Protein 4NQ1 (pdb70)

B-factor: mean 18.66, std 9.3, range [2.0, 105.35]

Sequence (578 aa):
MMFSGSIVALVTPMMRRNDSVDVHHLRELVEFHIAKGTHALVAAGTTGEAGTLSHSSEKLLVIKTVIEEQAKEERVPVIAGTAMMNATKDCIEELTQQQAMMEYGAHAALIMTPAYYIKPTQEEEGLYLHYSSHIAQSVAIPIILYNVPGRTACDMMLPETVARRLAKISNIIGIEATGQMTRLQQQILRRLCEGSSIDVYSGDDLLTAAQWLLSGAKGVISVTANVAAKLMAKMMCDLAMDDDDQAGCLRIIQEQLMPLHELLFVESNPIPVKWAMKKKMGLIGGEELRLPMTEELSEEKHHQQALEKVLKNNLELIIMMFSGSIVALVTPMMRNDSVDVHHLRELVEFHIAKGTHALVAAGTTGEAGTLSHSSEKLLVIKTVIEEQAKKERVPVIAGTAMMNATKDCIEELTQQQAMMEYGAHAALIMTPAYYIKKPTQEGLYLHYSHIAQQSVAIPIILYNVPGRTACDMMLPEETVARLAKISNIIGIEATGQMTRLQQQILRRLCEGSSIDVYSGDDLTAAQWLLSGAKGVISVTANVVAAKLMAKKMMCDLAMDDDDQAGCLRRIIQEEQLMPLHEELLFVESNPIPVKWAMKKKKMGLIGGELRLPMTEELSEKHHQALEKVLKKNNLELII

Radius of gyration: 24.55 Å; Cα contacts (8 Å, |Δi|>4): 1333; chains: 2; bounding box: 54×42×73 Å

Foldseek 3Di:
DWFFAEEADAQFADPRHGPLVLLLVLLVVLLVLVGQAYEWCDVLNVVVPADLVRLLVRLLSNVVSNVPSHAYERAQEDADLVRSLVSQQSSVVSPHQEYEYEYAAPVADDLVVRLVSLLVSCVRHPHQYEYEADCVGRVYGNALVSVLVSLVSPSDAEYYAPLDVVRLVSNCVSNVRSHAYEYAALLNRLVSLLVRHRYHHDNCCSQVVNLRRQLRVCSVVVVSVSNVVSSVLCNLVSVLCVPDPHPQRVLVNCVVLVSHVSDDDPPDDHDDPVSVVSNVVSCVSVVSD/DWFFAEEADAQFDDPNAGPLVLLLVLLVVLLVLVGAAYEWLDVLNVVVPDDLVRLLVRLLSNCVSNVPSHAYEYEQEDADLVSSLVSQQSSVVSPHQEYEYEYAAPPADDLVVSLVSVLVSLVSHPHAYEYEADCVGRVYGNALVSVLVNLVSPSDAEYYAPLDVVRLVSNCVSNVRSHAYEYAALLNRLVSLLVGHRYHHDPLCSQVVNLSRVLRVCSVVVVSVSNVVSSVLCNLVSVLCVPDPHPQRSLVLCVVLVSHVSDDDPPDDHDDPVSVVSNVVSCVVVVSD

Nearest PDB structures (foldseek):
  2yxg-assembly1_D  TM=9.762E-01  e=4.041E-30  Methanocaldococcus jannaschii DSM 2661
  3daq-assembly2_D  TM=9.607E-01  e=9.953E-26  Staphylococcus aureus subsp. aureus MRSA252
  3di1-assembly1_A  TM=9.287E-01  e=1.213E-24  Staphylococcus aureus subsp. aureus COL
  5kze-assembly1_B  TM=9.335E-01  e=4.435E-18  Staphylococcus aureus subsp. aureus USA300
  5zjm-assembly1_B  TM=9.024E-01  e=3.177E-18  Fusobacterium nucleatum subsp. nucleatum ATCC 25586

CATH classification: 3.20.20.70

Solvent-accessible surface area: 21174 Å² total

Secondary structure (DSSP, 8-state):
---EEEEE----EETTEE-HHHHHHHHHHHHHHT-SEEEESSGGGTTTTS-HHHHHHHHHHHHHHHTTSS-EEEE---SSHHHHHHHHHHHHHHT-SEEEEEPP-SS---HHHHHHHHHHHHHH--S-EEEE--HHHHS----HHHHHHHHTSTTEEE---S--HHHHHHHHHHHTTSSB-EE--GGGHHHHHTTT--EEEESGGGT-HHHHHHHHHHHHTT-HHHHHHHHHHHHHHHHHTTSSSTTHHHHHHHHHTTSS-----TTS----GGGHHHHHHHHHHTT--/---EEEEE----EETTEE-HHHHHHHHHHHHHHT-SEEEESSGGGTTTT--HHHHHHHHHHHHHHHTTSS-EEEE---SSHHHHHHHHHHHHHHT-SEEEEEPP-SS---HHHHHHHHHHHHHH--S-EEEE--HHHHS----HHHHHHHHTSTTEEE---S--HHHHHHHHHHHTTSSB-EE--GGGHHHHHTTT--EEEESGGGT-HHHHHHHHHHHHTT-HHHHHHHHHHHHHHHHHTTSSSTTHHHHHHHHHTTSS-----TTS-PPPGGGHHHHHHHHHHTT--

Structure (mmCIF, N/CA/C/O backbone):
data_4NQ1
#
_entry.id   4NQ1
#
_cell.length_a   89.310
_cell.length_b   89.310
_cell.length_c   290.180
_cell.angle_alpha   90.00
_cell.angle_beta   90.00
_cell.angle_gamma   120.00
#
_symmetry.space_group_name_H-M   'P 61 2 2'
#
loop_
_entity.id
_entity.type
_entity.pdbx_description
1 polymer '4-hydroxy-tetrahydrodipicolinate synthase'
2 non-polymer (4R)-2-METHYLPENTANE-2,4-DIOL
3 non-polymer 'CHLORIDE ION'
4 non-polymer 'MAGNESIUM ION'
5 non-polymer (4S)-2-METHYL-2,4-PENTANEDIOL
6 water water
#
loop_
_atom_site.group_PDB
_atom_site.id
_atom_site.type_symbol
_atom_site.label_atom_id
_atom_site.label_alt_id
_atom_site.label_comp_id
_atom_site.label_asym_id
_atom_site.label_entity_id
_atom_site.label_seq_id
_atom_site.pdbx_PDB_ins_code
_atom_site.Cartn_x
_atom_site.Cartn_y
_atom_site.Cartn_z
_atom_site.occupancy
_atom_site.B_iso_or_equiv
_atom_site.auth_seq_id
_atom_site.auth_comp_id
_atom_site.auth_asym_id
_atom_site.auth_atom_id
_atom_site.pdbx_PDB_model_num
ATOM 1 N N A MET A 1 1 ? 4.727 26.530 15.790 0.50 12.76 1 MET A N 1
ATOM 2 N N B MET A 1 1 ? 4.600 26.250 15.277 0.50 11.66 1 MET A N 1
ATOM 3 C CA A MET A 1 1 ? 4.590 25.085 15.976 0.50 13.35 1 MET A CA 1
ATOM 4 C CA B MET A 1 1 ? 4.555 24.891 15.868 0.50 13.09 1 MET A CA 1
ATOM 5 C C A MET A 1 1 ? 5.982 24.423 16.026 0.50 13.52 1 MET A C 1
ATOM 6 C C B MET A 1 1 ? 5.997 24.381 16.022 0.50 13.33 1 MET A C 1
ATOM 7 O O A MET A 1 1 ? 6.143 23.355 16.608 0.50 11.80 1 MET A O 1
ATOM 8 O O B MET A 1 1 ? 6.221 23.396 16.722 0.50 12.06 1 MET A O 1
ATOM 17 N N . PHE A 1 2 ? 6.943 25.062 15.358 1.00 12.16 2 PHE A N 1
ATOM 18 C CA . PHE A 1 2 ? 8.363 24.639 15.377 1.00 12.81 2 PHE A CA 1
ATOM 19 C C . PHE A 1 2 ? 9.235 25.851 15.754 1.00 13.29 2 PHE A C 1
ATOM 20 O O . PHE A 1 2 ? 8.788 27.010 15.682 1.00 13.42 2 PHE A O 1
ATOM 28 N N . SER A 1 3 ? 10.510 25.602 16.112 1.00 12.50 3 SER A N 1
ATOM 29 C CA . SER A 1 3 ? 11.387 26.717 16.336 1.00 14.37 3 SER A CA 1
ATOM 30 C C . SER A 1 3 ? 12.823 26.265 16.137 1.00 14.78 3 SER A C 1
ATOM 31 O O . SER A 1 3 ? 13.064 25.047 16.039 1.00 17.02 3 SER A O 1
ATOM 34 N N . GLY A 1 4 ? 13.732 27.231 16.038 1.00 12.93 4 GLY A N 1
ATOM 35 C CA . GLY A 1 4 ? 15.120 26.879 16.190 1.00 14.50 4 GLY A CA 1
ATOM 36 C C . GLY A 1 4 ? 15.739 26.315 14.930 1.00 13.63 4 GLY A C 1
ATOM 37 O O . GLY A 1 4 ? 15.397 26.690 13.812 1.00 14.48 4 GLY A O 1
ATOM 38 N N . SER A 1 5 ? 16.683 25.430 15.155 1.00 12.00 5 SER A N 1
ATOM 39 C CA . SER A 1 5 ? 17.435 24.860 14.021 1.00 13.01 5 SER A CA 1
ATOM 40 C C . SER A 1 5 ? 16.707 23.622 13.460 1.00 12.57 5 SER A C 1
ATOM 41 O O . SER A 1 5 ? 16.536 22.585 14.123 1.00 12.51 5 SER A O 1
ATOM 44 N N . ILE A 1 6 ? 16.195 23.736 12.224 1.00 12.06 6 ILE A N 1
ATOM 45 C CA . ILE A 1 6 ? 15.390 22.649 11.589 1.00 11.75 6 ILE A CA 1
ATOM 46 C C . ILE A 1 6 ? 16.186 22.201 10.398 1.00 12.11 6 ILE A C 1
ATOM 47 O O . ILE A 1 6 ? 16.430 22.985 9.442 1.00 13.84 6 ILE A O 1
ATOM 52 N N . VAL A 1 7 ? 16.696 20.974 10.432 1.00 10.59 7 VAL A N 1
ATOM 53 C CA . VAL A 1 7 ? 17.615 20.570 9.333 1.00 11.49 7 VAL A CA 1
ATOM 54 C C . VAL A 1 7 ? 16.833 20.134 8.091 1.00 10.49 7 VAL A C 1
ATOM 55 O O . VAL A 1 7 ? 15.883 19.319 8.163 1.00 12.71 7 VAL A O 1
ATOM 59 N N . ALA A 1 8 ? 17.281 20.622 6.941 1.00 10.35 8 ALA A N 1
ATOM 60 C CA . ALA A 1 8 ? 16.745 20.146 5.669 1.00 11.09 8 ALA A CA 1
ATOM 61 C C . ALA A 1 8 ? 17.631 18.919 5.279 1.00 11.78 8 ALA A C 1
ATOM 62 O O . ALA A 1 8 ? 18.734 19.085 4.731 1.00 11.70 8 ALA A O 1
ATOM 64 N N . LEU A 1 9 ? 17.159 17.741 5.665 1.00 11.77 9 LEU A N 1
ATOM 65 C CA . LEU A 1 9 ? 18.022 16.551 5.578 1.00 11.72 9 LEU A CA 1
ATOM 66 C C . LEU A 1 9 ? 18.412 16.259 4.128 1.00 12.35 9 LEU A C 1
ATOM 67 O O . LEU A 1 9 ? 17.543 16.237 3.214 1.00 12.19 9 LEU A O 1
ATOM 72 N N . VAL A 1 10 ? 19.705 15.928 3.919 1.00 11.65 10 VAL A N 1
ATOM 73 C CA . VAL A 1 10 ? 20.053 15.252 2.639 1.00 12.23 10 VAL A CA 1
ATOM 74 C C . VAL A 1 10 ? 19.336 13.896 2.571 1.00 12.44 10 VAL A C 1
ATOM 75 O O . VAL A 1 10 ? 18.909 13.322 3.642 1.00 12.62 10 VAL A O 1
ATOM 79 N N . THR A 1 11 ? 19.219 13.375 1.342 1.00 11.85 11 THR A N 1
ATOM 80 C CA . THR A 1 11 ? 18.702 12.007 1.179 1.00 11.93 11 THR A CA 1
ATOM 81 C C . THR A 1 11 ? 19.915 11.119 0.872 1.00 12.80 11 THR A C 1
ATOM 82 O O . THR A 1 11 ? 20.442 11.160 -0.252 1.00 13.40 11 THR A O 1
ATOM 86 N N . PRO A 1 12 ? 20.403 10.370 1.856 1.00 13.21 12 PRO A N 1
ATOM 87 C CA . PRO A 1 12 ? 21.556 9.472 1.499 1.00 13.98 12 PRO A CA 1
ATOM 88 C C . PRO A 1 12 ? 21.132 8.475 0.377 1.00 13.79 12 PRO A C 1
ATOM 89 O O . PRO A 1 12 ? 20.008 7.979 0.341 1.00 14.51 12 PRO A O 1
ATOM 93 N N A MET A 1 13 ? 22.090 8.180 -0.516 0.50 15.05 13 MET A N 1
ATOM 94 N N B MET A 1 13 ? 22.041 8.203 -0.568 0.50 15.24 13 MET A N 1
ATOM 95 C CA A MET A 1 13 ? 21.809 7.341 -1.678 0.50 14.97 13 MET A CA 1
ATOM 96 C CA B MET A 1 13 ? 21.716 7.250 -1.637 0.50 14.87 13 MET A CA 1
ATOM 97 C C A MET A 1 13 ? 22.987 6.398 -1.848 0.50 15.25 13 MET A C 1
ATOM 98 C C B MET A 1 13 ? 22.902 6.313 -1.701 0.50 15.49 13 MET A C 1
ATOM 99 O O A MET A 1 13 ? 24.165 6.803 -1.567 0.50 15.82 13 MET A O 1
ATOM 100 O O B MET A 1 13 ? 24.019 6.619 -1.226 0.50 16.91 13 MET A O 1
ATOM 109 N N . ARG A 1 14 ? 22.655 5.202 -2.339 1.00 16.05 14 ARG A N 1
ATOM 110 C CA A ARG A 1 14 ? 23.643 4.123 -2.509 0.50 16.03 14 ARG A CA 1
ATOM 111 C CA B ARG A 1 14 ? 23.732 4.247 -2.607 0.50 15.97 14 ARG A CA 1
ATOM 112 C C . ARG A 1 14 ? 23.310 3.435 -3.812 1.00 14.92 14 ARG A C 1
ATOM 113 O O . ARG A 1 14 ? 22.214 2.855 -3.908 1.00 16.97 14 ARG A O 1
ATOM 128 N N . ASN A 1 15 ? 24.224 3.469 -4.818 1.00 14.85 15 ASN A N 1
ATOM 129 C CA . ASN A 1 15 ? 23.874 2.891 -6.107 1.00 14.55 15 ASN A CA 1
ATOM 130 C C . ASN A 1 15 ? 22.503 3.319 -6.656 1.00 15.62 15 ASN A C 1
ATOM 131 O O . ASN A 1 15 ? 21.748 2.530 -7.184 1.00 15.18 15 ASN A O 1
ATOM 136 N N . ASP A 1 16 ? 22.222 4.608 -6.500 1.00 15.45 16 ASP A N 1
ATOM 137 C CA . ASP A 1 16 ? 21.001 5.264 -7.005 1.00 16.36 16 ASP A CA 1
ATOM 138 C C . ASP A 1 16 ? 19.697 4.795 -6.361 1.00 16.29 16 ASP A C 1
ATOM 139 O O . ASP A 1 16 ? 18.606 4.996 -6.920 1.00 17.68 16 ASP A O 1
ATOM 144 N N . SER A 1 17 ? 19.810 4.108 -5.215 1.00 16.94 17 SER A N 1
ATOM 145 C CA . SER A 1 17 ? 18.630 3.848 -4.357 1.00 16.98 17 SER A CA 1
ATOM 146 C C . SER A 1 17 ? 18.813 4.581 -2.997 1.00 15.19 17 SER A C 1
ATOM 147 O O . SER A 1 17 ? 19.910 4.767 -2.482 1.00 15.17 17 SER A O 1
ATOM 150 N N . VAL A 1 18 ? 17.681 4.927 -2.404 1.00 17.34 18 VAL A N 1
ATOM 151 C CA . VAL A 1 18 ? 17.726 5.549 -1.088 1.00 17.33 18 VAL A CA 1
ATOM 152 C C . VAL A 1 18 ? 18.475 4.653 -0.093 1.00 17.90 18 VAL A C 1
ATOM 153 O O . VAL A 1 18 ? 18.158 3.456 0.012 1.00 20.88 18 VAL A O 1
ATOM 157 N N . ASP A 1 19 ? 19.394 5.219 0.612 1.00 16.50 19 ASP A N 1
ATOM 158 C CA . ASP A 1 19 ? 20.310 4.495 1.559 1.00 16.52 19 ASP A CA 1
ATOM 159 C C . ASP A 1 19 ? 19.589 4.614 2.948 1.00 16.41 19 ASP A C 1
ATOM 160 O O . ASP A 1 19 ? 19.923 5.507 3.703 1.00 19.13 19 ASP A O 1
ATOM 165 N N . VAL A 1 20 ? 18.607 3.729 3.158 1.00 19.77 20 VAL A N 1
ATOM 166 C CA . VAL A 1 20 ? 17.809 3.683 4.427 1.00 20.12 20 VAL A CA 1
ATOM 167 C C . VAL A 1 20 ? 18.709 3.607 5.634 1.00 21.91 20 VAL A C 1
ATOM 168 O O . VAL A 1 20 ? 18.514 4.308 6.654 1.00 19.87 20 VAL A O 1
ATOM 172 N N . HIS A 1 21 ? 19.717 2.735 5.553 1.00 20.67 21 HIS A N 1
ATOM 173 C CA . HIS A 1 21 ? 20.629 2.631 6.674 1.00 22.03 21 HIS A CA 1
ATOM 174 C C . HIS A 1 21 ? 21.252 3.972 7.159 1.00 20.33 21 HIS A C 1
ATOM 175 O O . HIS A 1 21 ? 21.176 4.338 8.355 1.00 20.27 21 HIS A O 1
ATOM 182 N N . HIS A 1 22 ? 21.892 4.730 6.248 1.00 18.71 22 HIS A N 1
ATOM 183 C CA . HIS A 1 22 ? 22.444 6.006 6.544 1.00 17.12 22 HIS A CA 1
ATOM 184 C C . HIS A 1 22 ? 21.358 7.086 6.865 1.00 14.84 22 HIS A C 1
ATOM 185 O O . HIS A 1 22 ? 21.659 7.955 7.677 1.00 17.28 22 HIS A O 1
ATOM 192 N N . LEU A 1 23 ? 20.212 6.975 6.239 1.00 15.29 23 LEU A N 1
ATOM 193 C CA . LEU A 1 23 ? 19.144 7.983 6.529 1.00 15.53 23 LEU A CA 1
ATOM 194 C C . LEU A 1 23 ? 18.712 7.822 8.012 1.00 15.76 23 LEU A C 1
ATOM 195 O O . LEU A 1 23 ? 18.629 8.811 8.762 1.00 16.44 23 LEU A O 1
ATOM 200 N N . ARG A 1 24 ? 18.546 6.563 8.431 1.00 16.45 24 ARG A N 1
ATOM 201 C CA . ARG A 1 24 ? 18.198 6.305 9.850 1.00 17.00 24 ARG A CA 1
ATOM 202 C C . ARG A 1 24 ? 19.244 6.799 10.765 1.00 17.46 24 ARG A C 1
ATOM 203 O O . ARG A 1 24 ? 18.966 7.400 11.836 1.00 18.19 24 ARG A O 1
ATOM 211 N N . GLU A 1 25 ? 20.527 6.588 10.419 1.00 19.17 25 GLU A N 1
ATOM 212 C CA . GLU A 1 25 ? 21.616 7.119 11.223 1.00 18.66 25 GLU A CA 1
ATOM 213 C C . GLU A 1 25 ? 21.589 8.654 11.350 1.00 17.95 25 GLU A C 1
ATOM 214 O O . GLU A 1 25 ? 21.950 9.214 12.378 1.00 17.99 25 GLU A O 1
ATOM 220 N N . LEU A 1 26 ? 21.169 9.338 10.277 1.00 16.43 26 LEU A N 1
ATOM 221 C CA . LEU A 1 26 ? 21.145 10.782 10.358 1.00 15.04 26 LEU A CA 1
ATOM 222 C C . LEU A 1 26 ? 20.082 11.242 11.354 1.00 12.84 26 LEU A C 1
ATOM 223 O O . LEU A 1 26 ? 20.302 12.237 12.038 1.00 14.75 26 LEU A O 1
ATOM 228 N N . VAL A 1 27 ? 18.943 10.559 11.368 1.00 15.55 27 VAL A N 1
ATOM 229 C CA . VAL A 1 27 ? 17.855 10.874 12.347 1.00 14.87 27 VAL A CA 1
ATOM 230 C C . VAL A 1 27 ? 18.427 10.761 13.767 1.00 16.33 27 VAL A C 1
ATOM 231 O O . VAL A 1 27 ? 18.287 11.674 14.594 1.00 16.06 27 VAL A O 1
ATOM 235 N N . GLU A 1 28 ? 19.138 9.649 14.022 1.00 15.77 28 GLU A N 1
ATOM 236 C CA . GLU A 1 28 ? 19.777 9.527 15.373 1.00 17.85 28 GLU A CA 1
ATOM 237 C C . GLU A 1 28 ? 20.813 10.571 15.690 1.00 16.94 28 GLU A C 1
ATOM 238 O O . GLU A 1 28 ? 20.906 11.092 16.821 1.00 17.59 28 GLU A O 1
ATOM 244 N N . PHE A 1 29 ? 21.626 10.962 14.707 1.00 15.34 29 PHE A N 1
ATOM 245 C CA . PHE A 1 29 ? 22.601 12.018 14.856 1.00 16.18 29 PHE A CA 1
ATOM 246 C C . PHE A 1 29 ? 21.958 13.335 15.285 1.00 17.26 29 PHE A C 1
ATOM 247 O O . PHE A 1 29 ? 22.422 14.052 16.172 1.00 17.93 29 PHE A O 1
ATOM 255 N N . HIS A 1 30 ? 20.909 13.699 14.578 1.00 16.76 30 HIS A N 1
ATOM 256 C CA . HIS A 1 30 ? 20.257 14.964 14.892 1.00 17.32 30 HIS A CA 1
ATOM 257 C C . HIS A 1 30 ? 19.607 14.960 16.251 1.00 15.01 30 HIS A C 1
ATOM 258 O O . HIS A 1 30 ? 19.679 15.990 16.944 1.00 18.37 30 HIS A O 1
ATOM 265 N N . ILE A 1 31 ? 18.971 13.848 16.581 1.00 15.42 31 ILE A N 1
ATOM 266 C CA . ILE A 1 31 ? 18.374 13.671 17.964 1.00 17.12 31 ILE A CA 1
ATOM 267 C C . ILE A 1 31 ? 19.495 13.852 19.034 1.00 18.91 31 ILE A C 1
ATOM 268 O O . ILE A 1 31 ? 19.335 14.587 20.052 1.00 19.90 31 ILE A O 1
ATOM 273 N N . ALA A 1 32 ? 20.653 13.259 18.752 1.00 20.85 32 ALA A N 1
ATOM 274 C CA . ALA A 1 32 ? 21.821 13.334 19.676 1.00 20.24 32 ALA A CA 1
ATOM 275 C C . ALA A 1 32 ? 22.395 14.726 19.792 1.00 20.40 32 ALA A C 1
ATOM 276 O O . ALA A 1 32 ? 22.876 15.121 20.875 1.00 20.86 32 ALA A O 1
ATOM 278 N N . LYS A 1 33 ? 22.368 15.499 18.674 1.00 18.22 33 LYS A N 1
ATOM 279 C CA . LYS A 1 33 ? 22.964 16.789 18.579 1.00 19.57 33 LYS A CA 1
ATOM 280 C C . LYS A 1 33 ? 21.981 17.929 18.970 1.00 19.34 33 LYS A C 1
ATOM 281 O O . LYS A 1 33 ? 22.442 19.063 19.137 1.00 23.13 33 LYS A O 1
ATOM 287 N N . GLY A 1 34 ? 20.682 17.592 19.138 1.00 19.92 34 GLY A N 1
ATOM 288 C CA . GLY A 1 34 ? 19.679 18.557 19.650 1.00 19.92 34 GLY A CA 1
ATOM 289 C C . GLY A 1 34 ? 19.034 19.440 18.569 1.00 19.56 34 GLY A C 1
ATOM 290 O O . GLY A 1 34 ? 18.473 20.487 18.839 1.00 18.99 34 GLY A O 1
ATOM 291 N N . THR A 1 35 ? 19.113 18.979 17.313 1.00 16.47 35 THR A N 1
ATOM 292 C CA . THR A 1 35 ? 18.333 19.685 16.214 1.00 14.51 35 THR A CA 1
ATOM 293 C C . THR A 1 35 ? 16.836 19.719 16.584 1.00 13.37 35 THR A C 1
ATOM 294 O O . THR A 1 35 ? 16.295 18.738 17.136 1.00 13.81 35 THR A O 1
ATOM 298 N N . HIS A 1 36 ? 16.149 20.822 16.225 1.00 13.23 36 HIS A N 1
ATOM 299 C CA . HIS A 1 36 ? 14.832 21.055 16.784 1.00 14.91 36 HIS A CA 1
ATOM 300 C C . HIS A 1 36 ? 13.728 20.417 15.979 1.00 14.77 36 HIS A C 1
ATOM 301 O O . HIS A 1 36 ? 12.618 20.135 16.535 1.00 15.47 36 HIS A O 1
ATOM 308 N N . ALA A 1 37 ? 13.963 20.158 14.668 1.00 12.86 37 ALA A N 1
ATOM 309 C CA . ALA A 1 37 ? 12.981 19.348 13.861 1.00 12.37 37 ALA A CA 1
ATOM 310 C C . ALA A 1 37 ? 13.685 18.950 12.573 1.00 12.92 37 ALA A C 1
ATOM 311 O O . ALA A 1 37 ? 14.786 19.476 12.265 1.00 12.41 37 ALA A O 1
ATOM 313 N N . LEU A 1 38 ? 13.077 17.988 11.871 1.00 12.07 38 LEU A N 1
ATOM 314 C CA . LEU A 1 38 ? 13.677 17.472 10.669 1.00 12.45 38 LEU A CA 1
ATOM 315 C C . LEU A 1 38 ? 12.769 17.726 9.511 1.00 13.76 38 LEU A C 1
ATOM 316 O O . LEU A 1 38 ? 11.569 17.476 9.600 1.00 15.07 38 LEU A O 1
ATOM 321 N N . VAL A 1 39 ? 13.355 18.131 8.380 1.00 12.39 39 VAL A N 1
ATOM 322 C CA . VAL A 1 39 ? 12.607 18.143 7.106 1.00 10.89 39 VAL A CA 1
ATOM 323 C C . VAL A 1 39 ? 13.107 17.037 6.213 1.00 12.01 39 VAL A C 1
ATOM 324 O O . VAL A 1 39 ? 14.313 16.987 5.920 1.00 12.44 39 VAL A O 1
ATOM 328 N N . ALA A 1 40 ? 12.171 16.248 5.772 1.00 12.16 40 ALA A N 1
ATOM 329 C CA . ALA A 1 40 ? 12.458 15.067 4.967 1.00 11.20 40 ALA A CA 1
ATOM 330 C C . ALA A 1 40 ? 12.039 15.334 3.527 1.00 11.31 40 ALA A C 1
ATOM 331 O O . ALA A 1 40 ? 10.912 15.816 3.297 1.00 11.94 40 ALA A O 1
ATOM 333 N N . ALA A 1 41 ? 12.894 14.988 2.525 1.00 11.29 41 ALA A N 1
ATOM 334 C CA . ALA A 1 41 ? 12.529 15.174 1.118 1.00 12.90 41 ALA A CA 1
ATOM 335 C C . ALA A 1 41 ? 12.271 16.630 0.703 1.00 13.12 41 ALA A C 1
ATOM 336 O O . ALA A 1 41 ? 11.401 16.873 -0.165 1.00 12.63 41 ALA A O 1
ATOM 338 N N . GLY A 1 42 ? 13.012 17.568 1.268 1.00 12.54 42 GLY A N 1
ATOM 339 C CA . GLY A 1 42 ? 13.059 18.931 0.774 1.00 13.06 42 GLY A CA 1
ATOM 340 C C . GLY A 1 42 ? 14.092 19.031 -0.386 1.00 12.56 42 GLY A C 1
ATOM 341 O O . GLY A 1 42 ? 14.594 18.015 -0.921 1.00 12.33 42 GLY A O 1
ATOM 342 N N . THR A 1 43 ? 14.372 20.269 -0.741 1.00 11.79 43 THR A N 1
ATOM 343 C CA . THR A 1 43 ? 15.317 20.569 -1.835 1.00 12.77 43 THR A CA 1
ATOM 344 C C . THR A 1 43 ? 16.708 19.953 -1.534 1.00 11.87 43 THR A C 1
ATOM 345 O O . THR A 1 43 ? 17.342 19.338 -2.423 1.00 11.15 43 THR A O 1
ATOM 349 N N . THR A 1 44 ? 17.138 20.081 -0.263 1.00 11.19 44 THR A N 1
ATOM 350 C CA . THR A 1 44 ? 18.446 19.556 0.130 1.00 11.07 44 THR A CA 1
ATOM 351 C C . THR A 1 44 ? 18.392 18.060 0.050 1.00 10.55 44 THR A C 1
ATOM 352 O O . THR A 1 44 ? 19.468 17.439 -0.115 1.00 10.90 44 THR A O 1
ATOM 356 N N . GLY A 1 45 ? 17.206 17.466 0.130 1.00 12.06 45 GLY A N 1
ATOM 357 C CA . GLY A 1 45 ? 17.019 16.028 0.008 1.00 11.13 45 GLY A CA 1
ATOM 358 C C . GLY A 1 45 ? 16.832 15.522 -1.424 1.00 11.73 45 GLY A C 1
ATOM 359 O O . GLY A 1 45 ? 16.345 14.389 -1.658 1.00 12.76 45 GLY A O 1
ATOM 360 N N . GLU A 1 46 ? 17.195 16.383 -2.404 1.00 11.79 46 GLU A N 1
ATOM 361 C CA . GLU A 1 46 ? 17.034 16.018 -3.829 1.00 11.37 46 GLU A CA 1
ATOM 362 C C . GLU A 1 46 ? 15.579 15.720 -4.216 1.00 11.54 46 GLU A C 1
ATOM 363 O O . GLU A 1 46 ? 15.293 14.893 -5.100 1.00 11.54 46 GLU A O 1
ATOM 369 N N . ALA A 1 47 ? 14.629 16.468 -3.630 1.00 11.83 47 ALA A N 1
ATOM 370 C CA . ALA A 1 47 ? 13.248 16.236 -4.020 1.00 12.36 47 ALA A CA 1
ATOM 371 C C . ALA A 1 47 ? 13.075 16.319 -5.521 1.00 11.27 47 ALA A C 1
ATOM 372 O O . ALA A 1 47 ? 12.254 15.632 -6.117 1.00 13.40 47 ALA A O 1
ATOM 374 N N . GLY A 1 48 ? 13.857 17.203 -6.151 1.00 10.79 48 GLY A N 1
ATOM 375 C CA . GLY A 1 48 ? 13.730 17.484 -7.617 1.00 12.71 48 GLY A CA 1
ATOM 376 C C . GLY A 1 48 ? 14.078 16.310 -8.541 1.00 13.15 48 GLY A C 1
ATOM 377 O O . GLY A 1 48 ? 13.619 16.277 -9.661 1.00 12.63 48 GLY A O 1
ATOM 378 N N . THR A 1 49 ? 14.790 15.287 -8.002 1.00 10.90 49 THR A N 1
ATOM 379 C CA . THR A 1 49 ? 15.045 14.120 -8.848 1.00 11.18 49 THR A CA 1
ATOM 380 C C . THR A 1 49 ? 14.502 12.796 -8.243 1.00 13.14 49 THR A C 1
ATOM 381 O O . THR A 1 49 ? 14.621 11.722 -8.845 1.00 13.07 49 THR A O 1
ATOM 385 N N . LEU A 1 50 ? 13.889 12.872 -7.060 1.00 12.86 50 LEU A N 1
ATOM 386 C CA . LEU A 1 50 ? 13.384 11.610 -6.454 1.00 13.14 50 LEU A CA 1
ATOM 387 C C . LEU A 1 50 ? 12.027 11.297 -7.133 1.00 13.52 50 LEU A C 1
ATOM 388 O O . LEU A 1 50 ? 11.224 12.180 -7.463 1.00 13.99 50 LEU A O 1
ATOM 393 N N . SER A 1 51 ? 11.683 9.999 -7.217 1.00 13.62 51 SER A N 1
ATOM 394 C CA . SER A 1 51 ? 10.367 9.647 -7.720 1.00 15.01 51 SER A CA 1
ATOM 395 C C . SER A 1 51 ? 9.323 9.801 -6.556 1.00 16.09 51 SER A C 1
ATOM 396 O O . SER A 1 51 ? 9.725 10.014 -5.415 1.00 14.03 51 SER A O 1
ATOM 399 N N . HIS A 1 52 ? 8.046 9.749 -6.891 1.00 16.64 52 HIS A N 1
ATOM 400 C CA . HIS A 1 52 ? 6.948 9.814 -5.895 1.00 16.87 52 HIS A CA 1
ATOM 401 C C . HIS A 1 52 ? 7.166 8.758 -4.807 1.00 16.06 52 HIS A C 1
ATOM 402 O O . HIS A 1 52 ? 7.083 9.090 -3.605 1.00 15.74 52 HIS A O 1
ATOM 409 N N A SER A 1 53 ? 7.466 7.524 -5.239 0.50 16.64 53 SER A N 1
ATOM 410 N N B SER A 1 53 ? 7.459 7.514 -5.223 0.50 16.22 53 SER A N 1
ATOM 411 C CA A SER A 1 53 ? 7.706 6.424 -4.303 0.50 16.92 53 SER A CA 1
ATOM 412 C CA B SER A 1 53 ? 7.655 6.445 -4.235 0.50 15.93 53 SER A CA 1
ATOM 413 C C A SER A 1 53 ? 8.866 6.682 -3.380 0.50 16.35 53 SER A C 1
ATOM 414 C C B SER A 1 53 ? 8.878 6.658 -3.364 0.50 15.83 53 SER A C 1
ATOM 415 O O A SER A 1 53 ? 8.775 6.441 -2.159 0.50 16.60 53 SER A O 1
ATOM 416 O O B SER A 1 53 ? 8.827 6.392 -2.144 0.50 15.97 53 SER A O 1
ATOM 421 N N . GLU A 1 54 ? 9.958 7.206 -3.945 1.00 15.33 54 GLU A N 1
ATOM 422 C CA . GLU A 1 54 ? 11.136 7.493 -3.151 1.00 13.51 54 GLU A CA 1
ATOM 423 C C . GLU A 1 54 ? 10.851 8.604 -2.119 1.00 11.68 54 GLU A C 1
ATOM 424 O O . GLU A 1 54 ? 11.345 8.518 -1.002 1.00 12.99 54 GLU A O 1
ATOM 430 N N . LYS A 1 55 ? 10.143 9.664 -2.527 1.00 13.03 55 LYS A N 1
ATOM 431 C CA . LYS A 1 55 ? 9.818 10.732 -1.554 1.00 12.18 55 LYS A CA 1
ATOM 432 C C . LYS A 1 55 ? 9.064 10.122 -0.366 1.00 14.83 55 LYS A C 1
ATOM 433 O O . LYS A 1 55 ? 9.372 10.428 0.794 1.00 15.78 55 LYS A O 1
ATOM 439 N N . LEU A 1 56 ? 8.095 9.274 -0.679 1.00 15.28 56 LEU A N 1
ATOM 440 C CA . LEU A 1 56 ? 7.318 8.646 0.387 1.00 16.55 56 LEU A CA 1
ATOM 441 C C . LEU A 1 56 ? 8.196 7.735 1.267 1.00 15.49 56 LEU A C 1
ATOM 442 O O . LEU A 1 56 ? 8.024 7.734 2.489 1.00 14.59 56 LEU A O 1
ATOM 447 N N . LEU A 1 57 ? 9.113 6.973 0.657 1.00 14.26 57 LEU A N 1
ATOM 448 C CA . LEU A 1 57 ? 10.007 6.149 1.398 1.00 15.64 57 LEU A CA 1
ATOM 449 C C . LEU A 1 57 ? 10.878 6.984 2.328 1.00 14.95 57 LEU A C 1
ATOM 450 O O . LEU A 1 57 ? 11.111 6.610 3.499 1.00 15.00 57 LEU A O 1
ATOM 455 N N . VAL A 1 58 ? 11.456 8.087 1.805 1.00 13.61 58 VAL A N 1
ATOM 456 C CA . VAL A 1 58 ? 12.258 8.942 2.636 1.00 12.53 58 VAL A CA 1
ATOM 457 C C . VAL A 1 58 ? 11.435 9.498 3.873 1.00 13.16 58 VAL A C 1
ATOM 458 O O . VAL A 1 58 ? 11.924 9.507 5.015 1.00 13.41 58 VAL A O 1
ATOM 462 N N . ILE A 1 59 ? 10.234 9.997 3.593 1.00 13.44 59 ILE A N 1
ATOM 463 C CA . ILE A 1 59 ? 9.370 10.563 4.648 1.00 12.81 59 ILE A CA 1
ATOM 464 C C . ILE A 1 59 ? 9.054 9.484 5.728 1.00 13.09 59 ILE A C 1
ATOM 465 O O . ILE A 1 59 ? 9.227 9.716 6.916 1.00 14.20 59 ILE A O 1
ATOM 470 N N . LYS A 1 60 ? 8.659 8.321 5.227 1.00 14.40 60 LYS A N 1
ATOM 471 C CA . LYS A 1 60 ? 8.312 7.219 6.125 1.00 14.49 60 LYS A CA 1
ATOM 472 C C . LYS A 1 60 ? 9.517 6.787 6.921 1.00 15.33 60 LYS A C 1
ATOM 473 O O . LYS A 1 60 ? 9.429 6.557 8.131 1.00 16.87 60 LYS A O 1
ATOM 479 N N . THR A 1 61 ? 10.685 6.675 6.267 1.00 15.59 61 THR A N 1
ATOM 480 C CA . THR A 1 61 ? 11.886 6.271 6.982 1.00 15.79 61 THR A CA 1
ATOM 481 C C . THR A 1 61 ? 12.176 7.201 8.175 1.00 16.03 61 THR A C 1
ATOM 482 O O . THR A 1 61 ? 12.497 6.762 9.310 1.00 16.26 61 THR A O 1
ATOM 486 N N . VAL A 1 62 ? 12.094 8.477 7.918 1.00 13.40 62 VAL A N 1
ATOM 487 C CA . VAL A 1 62 ? 12.479 9.499 8.915 1.00 13.64 62 VAL A CA 1
ATOM 488 C C . VAL A 1 62 ? 11.465 9.465 10.082 1.00 14.18 62 VAL A C 1
ATOM 489 O O . VAL A 1 62 ? 11.856 9.527 11.248 1.00 15.76 62 VAL A O 1
ATOM 493 N N . ILE A 1 63 ? 10.199 9.412 9.727 1.00 15.09 63 ILE A N 1
ATOM 494 C CA . ILE A 1 63 ? 9.159 9.409 10.737 1.00 15.34 63 ILE A CA 1
ATOM 495 C C . ILE A 1 63 ? 9.306 8.152 11.633 1.00 17.84 63 ILE A C 1
ATOM 496 O O . ILE A 1 63 ? 9.281 8.246 12.905 1.00 17.37 63 ILE A O 1
ATOM 501 N N A GLU A 1 64 ? 9.399 7.003 10.975 0.50 17.34 64 GLU A N 1
ATOM 502 N N B GLU A 1 64 ? 9.464 6.983 11.018 0.50 17.36 64 GLU A N 1
ATOM 503 C CA A GLU A 1 64 ? 9.555 5.769 11.744 0.50 18.69 64 GLU A CA 1
ATOM 504 C CA B GLU A 1 64 ? 9.588 5.722 11.817 0.50 18.26 64 GLU A CA 1
ATOM 505 C C A GLU A 1 64 ? 10.771 5.867 12.665 0.50 18.30 64 GLU A C 1
ATOM 506 C C B GLU A 1 64 ? 10.895 5.631 12.637 0.50 18.18 64 GLU A C 1
ATOM 507 O O A GLU A 1 64 ? 10.623 5.620 13.868 0.50 19.69 64 GLU A O 1
ATOM 508 O O B GLU A 1 64 ? 10.987 4.972 13.713 0.50 18.08 64 GLU A O 1
ATOM 519 N N . GLN A 1 65 ? 11.952 6.271 12.154 1.00 17.37 65 GLN A N 1
ATOM 520 C CA . GLN A 1 65 ? 13.147 6.279 12.974 1.00 16.78 65 GLN A CA 1
ATOM 521 C C . GLN A 1 65 ? 13.037 7.307 14.121 1.00 17.47 65 GLN A C 1
ATOM 522 O O . GLN A 1 65 ? 13.597 7.114 15.215 1.00 18.41 65 GLN A O 1
ATOM 528 N N . ALA A 1 66 ? 12.343 8.409 13.871 1.00 15.36 66 ALA A N 1
ATOM 529 C CA . ALA A 1 66 ? 12.315 9.452 14.896 1.00 15.52 66 ALA A CA 1
ATOM 530 C C . ALA A 1 66 ? 11.576 8.999 16.196 1.00 16.83 66 ALA A C 1
ATOM 531 O O . ALA A 1 66 ? 11.966 9.425 17.253 1.00 16.76 66 ALA A O 1
ATOM 533 N N . LYS A 1 67 ? 10.538 8.200 15.998 1.00 19.13 67 LYS A N 1
ATOM 534 C CA . LYS A 1 67 ? 9.775 7.544 17.093 1.00 22.05 67 LYS A CA 1
ATOM 535 C C . LYS A 1 67 ? 9.349 8.638 18.046 1.00 21.72 67 LYS A C 1
ATOM 536 O O . LYS A 1 67 ? 9.599 8.529 19.246 1.00 22.62 67 LYS A O 1
ATOM 542 N N A GLU A 1 68 ? 8.768 9.671 17.451 0.67 22.18 68 GLU A N 1
ATOM 543 N N B GLU A 1 68 ? 8.808 9.677 17.440 0.33 22.34 68 GLU A N 1
ATOM 544 C CA A GLU A 1 68 ? 8.229 10.853 18.154 0.67 21.83 68 GLU A CA 1
ATOM 545 C CA B GLU A 1 68 ? 8.219 10.798 18.167 0.33 22.37 68 GLU A CA 1
ATOM 546 C C A GLU A 1 68 ? 9.198 11.567 19.111 0.67 21.51 68 GLU A C 1
ATOM 547 C C B GLU A 1 68 ? 9.192 11.550 19.112 0.33 21.58 68 GLU A C 1
ATOM 548 O O A GLU A 1 68 ? 8.802 12.418 19.887 0.67 21.34 68 GLU A O 1
ATOM 549 O O B GLU A 1 68 ? 8.792 12.412 19.878 0.33 22.09 68 GLU A O 1
ATOM 560 N N . ARG A 1 69 ? 10.480 11.393 18.866 1.00 19.93 69 ARG A N 1
ATOM 561 C CA . ARG A 1 69 ? 11.476 12.104 19.623 1.00 17.93 69 ARG A CA 1
ATOM 562 C C . ARG A 1 69 ? 11.801 13.534 19.128 1.00 19.14 69 ARG A C 1
ATOM 563 O O . ARG A 1 69 ? 12.350 14.422 19.869 1.00 19.68 69 ARG A O 1
ATOM 571 N N . VAL A 1 70 ? 11.472 13.764 17.869 1.00 17.62 70 VAL A N 1
ATOM 572 C CA . VAL A 1 70 ? 11.734 15.062 17.258 1.00 15.31 70 VAL A CA 1
ATOM 573 C C . VAL A 1 70 ? 10.658 15.185 16.154 1.00 12.88 70 VAL A C 1
ATOM 574 O O . VAL A 1 70 ? 10.259 14.165 15.525 1.00 14.67 70 VAL A O 1
ATOM 578 N N . PRO A 1 71 ? 10.100 16.419 16.004 1.00 14.43 71 PRO A N 1
ATOM 579 C CA . PRO A 1 71 ? 9.074 16.501 14.930 1.00 13.51 71 PRO A CA 1
ATOM 580 C C . PRO A 1 71 ? 9.657 16.318 13.495 1.00 13.60 71 PRO A C 1
ATOM 581 O O . PRO A 1 71 ? 10.863 16.684 13.221 1.00 11.13 71 PRO A O 1
ATOM 585 N N . VAL A 1 72 ? 8.742 15.872 12.614 1.00 12.11 72 VAL A N 1
ATOM 586 C CA . VAL A 1 72 ? 9.119 15.612 11.205 1.00 12.37 72 VAL A CA 1
ATOM 587 C C . VAL A 1 72 ? 8.228 16.420 10.275 1.00 12.07 72 VAL A C 1
ATOM 588 O O . VAL A 1 72 ? 6.999 16.308 10.291 1.00 12.62 72 VAL A O 1
ATOM 592 N N . ILE A 1 73 ? 8.868 17.233 9.444 1.00 11.84 73 ILE A N 1
ATOM 593 C CA . ILE A 1 73 ? 8.182 17.993 8.367 1.00 11.13 73 ILE A CA 1
ATOM 594 C C . ILE A 1 73 ? 8.467 17.343 7.023 1.00 11.38 73 ILE A C 1
ATOM 595 O O . ILE A 1 73 ? 9.647 17.042 6.739 1.00 12.74 73 ILE A O 1
ATOM 600 N N . ALA A 1 74 ? 7.425 17.106 6.248 1.00 10.25 74 ALA A N 1
ATOM 601 C CA . ALA A 1 74 ? 7.628 16.372 4.942 1.00 11.04 74 ALA A CA 1
ATOM 602 C C . ALA A 1 74 ? 7.584 17.391 3.818 1.00 10.71 74 ALA A C 1
ATOM 603 O O . ALA A 1 74 ? 6.651 18.145 3.713 1.00 11.14 74 ALA A O 1
ATOM 605 N N . GLY A 1 75 ? 8.586 17.351 2.921 1.00 11.99 75 GLY A N 1
ATOM 606 C CA . GLY A 1 75 ? 8.435 18.144 1.680 1.00 11.19 75 GLY A CA 1
ATOM 607 C C . GLY A 1 75 ? 7.460 17.435 0.754 1.00 12.29 75 GLY A C 1
ATOM 608 O O . GLY A 1 75 ? 7.612 16.258 0.371 1.00 13.18 75 GLY A O 1
ATOM 609 N N . THR A 1 76 ? 6.474 18.179 0.271 1.00 10.51 76 THR A N 1
ATOM 610 C CA . THR A 1 76 ? 5.410 17.551 -0.526 1.00 10.82 76 THR A CA 1
ATOM 611 C C . THR A 1 76 ? 5.023 18.359 -1.746 1.00 11.33 76 THR A C 1
ATOM 612 O O . THR A 1 76 ? 3.965 18.102 -2.342 1.00 12.71 76 THR A O 1
ATOM 616 N N . ALA A 1 77 ? 5.883 19.307 -2.141 1.00 12.00 77 ALA A N 1
ATOM 617 C CA . ALA A 1 77 ? 5.481 20.073 -3.335 1.00 10.18 77 ALA A CA 1
ATOM 618 C C . ALA A 1 77 ? 5.333 19.216 -4.613 1.00 11.20 77 ALA A C 1
ATOM 619 O O . ALA A 1 77 ? 6.151 18.293 -4.850 1.00 11.68 77 ALA A O 1
ATOM 621 N N A MET A 1 78 ? 4.324 19.567 -5.423 0.50 10.73 78 MET A N 1
ATOM 622 N N B MET A 1 78 ? 4.286 19.514 -5.399 0.50 10.06 78 MET A N 1
ATOM 623 C CA A MET A 1 78 ? 4.248 19.189 -6.808 0.50 11.80 78 MET A CA 1
ATOM 624 C CA B MET A 1 78 ? 4.239 19.183 -6.800 0.50 10.39 78 MET A CA 1
ATOM 625 C C A MET A 1 78 ? 3.634 20.335 -7.568 0.50 12.13 78 MET A C 1
ATOM 626 C C B MET A 1 78 ? 3.734 20.406 -7.552 0.50 11.37 78 MET A C 1
ATOM 627 O O A MET A 1 78 ? 2.776 21.068 -7.019 0.50 12.14 78 MET A O 1
ATOM 628 O O B MET A 1 78 ? 3.055 21.280 -6.991 0.50 12.07 78 MET A O 1
ATOM 637 N N . ASN A 1 79 ? 3.974 20.436 -8.865 1.00 12.40 79 ASN A N 1
ATOM 638 C CA . ASN A 1 79 ? 3.469 21.563 -9.651 1.00 9.73 79 ASN A CA 1
ATOM 639 C C . ASN A 1 79 ? 1.996 21.632 -9.805 1.00 12.83 79 ASN A C 1
ATOM 640 O O . ASN A 1 79 ? 1.426 22.675 -9.525 1.00 14.34 79 ASN A O 1
ATOM 645 N N . ALA A 1 80 ? 1.356 20.524 -10.189 1.00 12.06 80 ALA A N 1
ATOM 646 C CA . ALA A 1 80 ? -0.119 20.504 -10.307 1.00 12.79 80 ALA A CA 1
ATOM 647 C C . ALA A 1 80 ? -0.732 20.466 -8.918 1.00 11.52 80 ALA A C 1
ATOM 648 O O . ALA A 1 80 ? -0.355 19.629 -8.101 1.00 12.07 80 ALA A O 1
ATOM 650 N N . THR A 1 81 ? -1.724 21.331 -8.711 1.00 10.81 81 THR A N 1
ATOM 651 C CA . THR A 1 81 ? -2.420 21.373 -7.378 1.00 10.42 81 THR A CA 1
ATOM 652 C C . THR A 1 81 ? -2.961 20.014 -6.987 1.00 12.83 81 THR A C 1
ATOM 653 O O . THR A 1 81 ? -2.797 19.581 -5.851 1.00 11.97 81 THR A O 1
ATOM 657 N N . LYS A 1 82 ? -3.536 19.330 -7.961 1.00 12.82 82 LYS A N 1
ATOM 658 C CA . LYS A 1 82 ? -4.152 18.032 -7.663 1.00 14.29 82 LYS A CA 1
ATOM 659 C C . LYS A 1 82 ? -3.090 16.999 -7.214 1.00 12.49 82 LYS A C 1
ATOM 660 O O . LYS A 1 82 ? -3.342 16.201 -6.315 1.00 13.73 82 LYS A O 1
ATOM 666 N N . ASP A 1 83 ? -1.902 17.031 -7.796 1.00 13.33 83 ASP A N 1
ATOM 667 C CA . ASP A 1 83 ? -0.816 16.131 -7.416 1.00 13.16 83 ASP A CA 1
ATOM 668 C C . ASP A 1 83 ? -0.267 16.524 -6.048 1.00 12.58 83 ASP A C 1
ATOM 669 O O . ASP A 1 83 ? 0.086 15.643 -5.258 1.00 12.73 83 ASP A O 1
ATOM 674 N N . CYS A 1 84 ? -0.139 17.819 -5.778 1.00 11.08 84 CYS A N 1
ATOM 675 C CA . CYS A 1 84 ? 0.392 18.250 -4.515 1.00 11.37 84 CYS A CA 1
ATOM 676 C C . CYS A 1 84 ? -0.593 17.803 -3.391 1.00 11.93 84 CYS A C 1
ATOM 677 O O . CYS A 1 84 ? -0.167 17.360 -2.350 1.00 11.55 84 CYS A O 1
ATOM 680 N N . ILE A 1 85 ? -1.889 17.914 -3.668 1.00 12.57 85 ILE A N 1
ATOM 681 C CA . ILE A 1 85 ? -2.849 17.456 -2.643 1.00 13.04 85 ILE A CA 1
ATOM 682 C C . ILE A 1 85 ? -2.610 15.949 -2.325 1.00 13.01 85 ILE A C 1
ATOM 683 O O . ILE A 1 85 ? -2.608 15.576 -1.150 1.00 12.54 85 ILE A O 1
ATOM 688 N N A GLU A 1 86 ? -2.439 15.113 -3.355 0.50 12.34 86 GLU A N 1
ATOM 689 N N B GLU A 1 86 ? -2.450 15.136 -3.378 0.50 12.51 86 GLU A N 1
ATOM 690 C CA A GLU A 1 86 ? -2.250 13.670 -3.115 0.50 12.99 86 GLU A CA 1
ATOM 691 C CA B GLU A 1 86 ? -2.196 13.695 -3.237 0.50 13.55 86 GLU A CA 1
ATOM 692 C C A GLU A 1 86 ? -0.976 13.357 -2.334 0.50 12.73 86 GLU A C 1
ATOM 693 C C B GLU A 1 86 ? -0.998 13.386 -2.358 0.50 12.94 86 GLU A C 1
ATOM 694 O O A GLU A 1 86 ? -0.988 12.533 -1.364 0.50 13.15 86 GLU A O 1
ATOM 695 O O B GLU A 1 86 ? -1.079 12.586 -1.372 0.50 13.67 86 GLU A O 1
ATOM 706 N N . LEU A 1 87 ? 0.128 14.025 -2.692 1.00 12.38 87 LEU A N 1
ATOM 707 C CA . LEU A 1 87 ? 1.360 13.756 -1.983 1.00 13.68 87 LEU A CA 1
ATOM 708 C C . LEU A 1 87 ? 1.277 14.254 -0.519 1.00 11.96 87 LEU A C 1
ATOM 709 O O . LEU A 1 87 ? 1.751 13.600 0.417 1.00 12.33 87 LEU A O 1
ATOM 714 N N . THR A 1 88 ? 0.704 15.446 -0.337 1.00 12.41 88 THR A N 1
ATOM 715 C CA . THR A 1 88 ? 0.559 16.037 1.011 1.00 12.45 88 THR A CA 1
ATOM 716 C C . THR A 1 88 ? -0.391 15.159 1.903 1.00 12.00 88 THR A C 1
ATOM 717 O O . THR A 1 88 ? -0.091 14.946 3.068 1.00 10.47 88 THR A O 1
ATOM 721 N N . GLN A 1 89 ? -1.458 14.646 1.304 1.00 13.34 89 GLN A N 1
ATOM 722 C CA . GLN A 1 89 ? -2.347 13.715 1.993 1.00 13.32 89 GLN A CA 1
ATOM 723 C C . GLN A 1 89 ? -1.585 12.451 2.441 1.00 14.03 89 GLN A C 1
ATOM 724 O O . GLN A 1 89 ? -1.718 12.023 3.572 1.00 13.12 89 GLN A O 1
ATOM 730 N N A GLN A 1 90 ? -0.752 11.851 1.587 0.50 13.05 90 GLN A N 1
ATOM 731 N N B GLN A 1 90 ? -0.762 11.906 1.541 0.50 13.34 90 GLN A N 1
ATOM 732 C CA A GLN A 1 90 ? -0.033 10.643 2.034 0.50 14.71 90 GLN A CA 1
ATOM 733 C CA B GLN A 1 90 ? 0.027 10.734 1.860 0.50 15.68 90 GLN A CA 1
ATOM 734 C C A GLN A 1 90 ? 0.993 10.973 3.129 0.50 13.72 90 GLN A C 1
ATOM 735 C C B GLN A 1 90 ? 0.939 10.992 3.054 0.50 14.03 90 GLN A C 1
ATOM 736 O O A GLN A 1 90 ? 1.196 10.205 4.076 0.50 13.24 90 GLN A O 1
ATOM 737 O O B GLN A 1 90 ? 0.968 10.196 3.993 0.50 14.06 90 GLN A O 1
ATOM 748 N N . ALA A 1 91 ? 1.635 12.141 3.049 1.00 12.63 91 ALA A N 1
ATOM 749 C CA . ALA A 1 91 ? 2.599 12.495 4.086 1.00 14.16 91 ALA A CA 1
ATOM 750 C C . ALA A 1 91 ? 1.848 12.669 5.434 1.00 12.76 91 ALA A C 1
ATOM 751 O O . ALA A 1 91 ? 2.337 12.242 6.466 1.00 14.24 91 ALA A O 1
ATOM 753 N N A MET A 1 92 ? 0.683 13.306 5.390 0.50 12.52 92 MET A N 1
ATOM 754 N N B MET A 1 92 ? 0.687 13.309 5.406 0.50 13.08 92 MET A N 1
ATOM 755 C CA A MET A 1 92 ? -0.168 13.473 6.599 0.50 11.74 92 MET A CA 1
ATOM 756 C CA B MET A 1 92 ? -0.133 13.442 6.636 0.50 12.66 92 MET A CA 1
ATOM 757 C C A MET A 1 92 ? -0.533 12.091 7.196 0.50 12.20 92 MET A C 1
ATOM 758 C C B MET A 1 92 ? -0.470 12.056 7.209 0.50 12.73 92 MET A C 1
ATOM 759 O O A MET A 1 92 ? -0.428 11.881 8.396 0.50 14.10 92 MET A O 1
ATOM 760 O O B MET A 1 92 ? -0.325 11.821 8.406 0.50 14.75 92 MET A O 1
ATOM 769 N N . GLU A 1 93 ? -0.887 11.162 6.313 1.00 13.51 93 GLU A N 1
ATOM 770 C CA . GLU A 1 93 ? -1.370 9.823 6.751 1.00 13.96 93 GLU A CA 1
ATOM 771 C C . GLU A 1 93 ? -0.175 9.052 7.350 1.00 15.20 93 GLU A C 1
ATOM 772 O O . GLU A 1 93 ? -0.360 8.247 8.308 1.00 15.95 93 GLU A O 1
ATOM 778 N N . TYR A 1 94 ? 1.032 9.273 6.835 1.00 14.48 94 TYR A N 1
ATOM 779 C CA . TYR A 1 94 ? 2.233 8.649 7.413 1.00 15.81 94 TYR A CA 1
ATOM 780 C C . TYR A 1 94 ? 2.583 9.135 8.791 1.00 14.56 94 TYR A C 1
ATOM 781 O O . TYR A 1 94 ? 3.382 8.506 9.482 1.00 16.67 94 TYR A O 1
ATOM 790 N N . GLY A 1 95 ? 2.043 10.311 9.158 1.00 14.65 95 GLY A N 1
ATOM 791 C CA . GLY A 1 95 ? 2.271 10.872 10.458 1.00 14.11 95 GLY A CA 1
ATOM 792 C C . GLY A 1 95 ? 3.129 12.118 10.460 1.00 14.98 95 GLY A C 1
ATOM 793 O O . GLY A 1 95 ? 3.599 12.528 11.510 1.00 15.04 95 GLY A O 1
ATOM 794 N N . ALA A 1 96 ? 3.370 12.732 9.309 1.00 14.13 96 ALA A N 1
ATOM 795 C CA . ALA A 1 96 ? 4.192 13.951 9.307 1.00 13.45 96 ALA A CA 1
ATOM 796 C C . ALA A 1 96 ? 3.481 15.049 10.124 1.00 12.76 96 ALA A C 1
ATOM 797 O O . ALA A 1 96 ? 2.269 15.190 10.051 1.00 13.99 96 ALA A O 1
ATOM 799 N N . HIS A 1 97 ? 4.276 15.821 10.853 1.00 11.24 97 HIS A N 1
ATOM 800 C CA . HIS A 1 97 ? 3.649 16.852 11.702 1.00 10.61 97 HIS A CA 1
ATOM 801 C C . HIS A 1 97 ? 3.264 18.076 10.914 1.00 11.92 97 HIS A C 1
ATOM 802 O O . HIS A 1 97 ? 2.315 18.730 11.322 1.00 12.65 97 HIS A O 1
ATOM 809 N N . ALA A 1 98 ? 3.973 18.358 9.812 1.00 12.17 98 ALA A N 1
ATOM 810 C CA . ALA A 1 98 ? 3.549 19.430 8.889 1.00 11.96 98 ALA A CA 1
ATOM 811 C C . ALA A 1 98 ? 4.091 19.051 7.486 1.00 11.56 98 ALA A C 1
ATOM 812 O O . ALA A 1 98 ? 4.969 18.228 7.332 1.00 11.71 98 ALA A O 1
ATOM 814 N N . ALA A 1 99 ? 3.564 19.757 6.489 1.00 10.26 99 ALA A N 1
ATOM 815 C CA . ALA A 1 99 ? 4.052 19.618 5.068 1.00 10.94 99 ALA A CA 1
ATOM 816 C C . ALA A 1 99 ? 4.704 20.950 4.719 1.00 10.70 99 ALA A C 1
ATOM 817 O O . ALA A 1 99 ? 4.083 22.040 4.822 1.00 13.19 99 ALA A O 1
ATOM 819 N N . LEU A 1 100 ? 5.974 20.853 4.234 1.00 10.70 100 LEU A N 1
ATOM 820 C CA . LEU A 1 100 ? 6.684 22.009 3.650 1.00 10.02 100 LEU A CA 1
ATOM 821 C C . LEU A 1 100 ? 6.446 21.989 2.134 1.00 9.88 100 LEU A C 1
ATOM 822 O O . LEU A 1 100 ? 6.723 20.967 1.462 1.00 11.24 100 LEU A O 1
ATOM 827 N N . ILE A 1 101 ? 5.808 23.059 1.623 1.00 9.73 101 ILE A N 1
ATOM 828 C CA . ILE A 1 101 ? 5.290 23.027 0.233 1.00 9.15 101 ILE A CA 1
ATOM 829 C C . ILE A 1 101 ? 5.924 24.169 -0.549 1.00 10.06 101 ILE A C 1
ATOM 830 O O . ILE A 1 101 ? 5.455 25.338 -0.506 1.00 11.32 101 ILE A O 1
ATOM 835 N N . MET A 1 102 ? 7.013 23.845 -1.283 1.00 8.63 102 MET A N 1
ATOM 836 C CA . MET A 1 102 ? 7.580 24.815 -2.232 1.00 9.87 102 MET A CA 1
ATOM 837 C C . MET A 1 102 ? 6.514 25.233 -3.270 1.00 10.50 102 MET A C 1
ATOM 838 O O . MET A 1 102 ? 5.571 24.446 -3.674 1.00 11.55 102 MET A O 1
ATOM 843 N N . THR A 1 103 ? 6.635 26.486 -3.737 1.00 8.74 103 THR A N 1
ATOM 844 C CA . THR A 1 103 ? 5.684 26.892 -4.818 1.00 9.67 103 THR A CA 1
ATOM 845 C C . THR A 1 103 ? 5.985 26.017 -6.053 1.00 10.13 103 THR A C 1
ATOM 846 O O . THR A 1 103 ? 7.047 25.414 -6.215 1.00 11.73 103 THR A O 1
ATOM 850 N N . PRO A 1 104 ? 5.045 25.970 -6.967 1.00 9.65 104 PRO A N 1
ATOM 851 C CA . PRO A 1 104 ? 5.321 25.392 -8.326 1.00 10.19 104 PRO A CA 1
ATOM 852 C C . PRO A 1 104 ? 6.587 26.031 -8.884 1.00 10.55 104 PRO A C 1
ATOM 853 O O . PRO A 1 104 ? 6.886 27.221 -8.629 1.00 11.25 104 PRO A O 1
ATOM 857 N N . ALA A 1 105 ? 7.295 25.207 -9.645 1.00 11.08 105 ALA A N 1
ATOM 858 C CA . ALA A 1 105 ? 8.472 25.703 -10.319 1.00 10.62 105 ALA A CA 1
ATOM 859 C C . ALA A 1 105 ? 8.264 25.719 -11.811 1.00 10.06 105 ALA A C 1
ATOM 860 O O . ALA A 1 105 ? 7.557 24.877 -12.350 1.00 12.21 105 ALA A O 1
ATOM 862 N N A TYR A 1 106 ? 8.950 26.676 -12.429 0.70 10.28 106 TYR A N 1
ATOM 863 N N B TYR A 1 106 ? 8.947 26.674 -12.443 0.30 10.60 106 TYR A N 1
ATOM 864 C CA A TYR A 1 106 ? 9.107 26.735 -13.897 0.70 10.35 106 TYR A CA 1
ATOM 865 C CA B TYR A 1 106 ? 9.128 26.813 -13.906 0.30 10.32 106 TYR A CA 1
ATOM 866 C C A TYR A 1 106 ? 7.846 27.235 -14.643 0.70 10.82 106 TYR A C 1
ATOM 867 C C B TYR A 1 106 ? 7.859 27.186 -14.705 0.30 10.87 106 TYR A C 1
ATOM 868 O O A TYR A 1 106 ? 7.929 27.976 -15.570 0.70 10.96 106 TYR A O 1
ATOM 869 O O B TYR A 1 106 ? 7.950 27.771 -15.788 0.30 10.59 106 TYR A O 1
ATOM 886 N N . ILE A 1 107 ? 6.692 26.825 -14.170 1.00 10.14 107 ILE A N 1
ATOM 887 C CA . ILE A 1 107 ? 5.395 27.204 -14.849 1.00 11.90 107 ILE A CA 1
ATOM 888 C C . ILE A 1 107 ? 4.933 28.619 -14.461 1.00 11.96 107 ILE A C 1
ATOM 889 O O . ILE A 1 107 ? 4.133 29.201 -15.172 1.00 12.12 107 ILE A O 1
ATOM 894 N N . LYS A 1 108 ? 5.466 29.192 -13.382 1.00 10.82 108 LYS A N 1
ATOM 895 C CA . LYS A 1 108 ? 5.226 30.637 -13.106 1.00 11.42 108 LYS A CA 1
ATOM 896 C C . LYS A 1 108 ? 3.735 31.079 -12.962 1.00 10.72 108 LYS A C 1
ATOM 897 O O . LYS A 1 108 ? 3.256 31.921 -13.694 1.00 11.69 108 LYS A O 1
ATOM 903 N N . PRO A 1 109 ? 3.066 30.520 -11.937 1.00 11.84 109 PRO A N 1
ATOM 904 C CA . PRO A 1 109 ? 1.662 30.900 -11.764 1.00 12.01 109 PRO A CA 1
ATOM 905 C C . PRO A 1 109 ? 1.560 32.339 -11.321 1.00 10.68 109 PRO A C 1
ATOM 906 O O . PRO A 1 109 ? 2.485 32.953 -10.770 1.00 12.56 109 PRO A O 1
ATOM 910 N N . THR A 1 110 ? 0.361 32.899 -11.529 1.00 10.25 110 THR A N 1
ATOM 911 C CA . THR A 1 110 ? 0.126 34.226 -10.998 1.00 11.05 110 THR A CA 1
ATOM 912 C C . THR A 1 110 ? -0.084 34.171 -9.490 1.00 12.40 110 THR A C 1
ATOM 913 O O . THR A 1 110 ? -0.195 33.059 -8.922 1.00 11.53 110 THR A O 1
ATOM 917 N N . GLN A 1 111 ? -0.119 35.367 -8.860 1.00 11.84 111 GLN A N 1
ATOM 918 C CA . GLN A 1 111 ? -0.395 35.375 -7.416 1.00 11.12 111 GLN A CA 1
ATOM 919 C C . GLN A 1 111 ? -1.755 34.746 -7.082 1.00 12.36 111 GLN A C 1
ATOM 920 O O . GLN A 1 111 ? -1.903 34.056 -6.078 1.00 12.17 111 GLN A O 1
ATOM 926 N N A GLU A 1 112 ? -2.721 35.031 -7.950 0.55 12.32 112 GLU A N 1
ATOM 927 N N B GLU A 1 112 ? -2.783 34.958 -7.900 0.20 12.21 112 GLU A N 1
ATOM 928 N N C GLU A 1 112 ? -2.763 34.973 -7.915 0.25 12.45 112 GLU A N 1
ATOM 929 C CA A GLU A 1 112 ? -4.012 34.402 -7.826 0.55 11.90 112 GLU A CA 1
ATOM 930 C CA B GLU A 1 112 ? -4.048 34.267 -7.597 0.20 11.97 112 GLU A CA 1
ATOM 931 C CA C GLU A 1 112 ? -4.041 34.316 -7.654 0.25 12.44 112 GLU A CA 1
ATOM 932 C C A GLU A 1 112 ? -3.839 32.880 -7.826 0.55 11.43 112 GLU A C 1
ATOM 933 C C B GLU A 1 112 ? -3.936 32.759 -7.862 0.20 11.89 112 GLU A C 1
ATOM 934 C C C GLU A 1 112 ? -3.919 32.792 -7.857 0.25 12.10 112 GLU A C 1
ATOM 935 O O A GLU A 1 112 ? -4.352 32.209 -6.962 0.55 11.15 112 GLU A O 1
ATOM 936 O O B GLU A 1 112 ? -4.601 31.960 -7.195 0.20 11.61 112 GLU A O 1
ATOM 937 O O C GLU A 1 112 ? -4.562 32.015 -7.146 0.25 11.89 112 GLU A O 1
ATOM 953 N N . GLY A 1 113 ? -3.082 32.350 -8.814 1.00 12.32 113 GLY A N 1
ATOM 954 C CA . GLY A 1 113 ? -2.861 30.895 -8.970 1.00 10.96 113 GLY A CA 1
ATOM 955 C C . GLY A 1 113 ? -2.181 30.335 -7.697 1.00 9.28 113 GLY A C 1
ATOM 956 O O . GLY A 1 113 ? -2.528 29.230 -7.243 1.00 11.10 113 GLY A O 1
ATOM 957 N N . LEU A 1 114 ? -1.226 31.095 -7.133 1.00 11.20 114 LEU A N 1
ATOM 958 C CA . LEU A 1 114 ? -0.572 30.629 -5.885 1.00 12.04 114 LEU A CA 1
ATOM 959 C C . LEU A 1 114 ? -1.610 30.565 -4.733 1.00 11.70 114 LEU A C 1
ATOM 960 O O . LEU A 1 114 ? -1.639 29.598 -3.933 1.00 11.67 114 LEU A O 1
ATOM 965 N N . TYR A 1 115 ? -2.437 31.607 -4.628 1.00 12.42 115 TYR A N 1
ATOM 966 C CA . TYR A 1 115 ? -3.470 31.567 -3.584 1.00 12.34 115 TYR A CA 1
ATOM 967 C C . TYR A 1 115 ? -4.395 30.357 -3.761 1.00 12.48 115 TYR A C 1
ATOM 968 O O . TYR A 1 115 ? -4.683 29.640 -2.767 1.00 13.16 115 TYR A O 1
ATOM 977 N N . LEU A 1 116 ? -4.852 30.122 -4.994 1.00 10.79 116 LEU A N 1
ATOM 978 C CA . LEU A 1 116 ? -5.748 28.980 -5.256 1.00 12.41 116 LEU A CA 1
ATOM 979 C C . LEU A 1 116 ? -5.028 27.656 -4.938 1.00 12.03 116 LEU A C 1
ATOM 980 O O . LEU A 1 116 ? -5.660 26.701 -4.366 1.00 12.70 116 LEU A O 1
ATOM 985 N N . HIS A 1 117 ? -3.751 27.567 -5.348 1.00 11.70 117 HIS A N 1
ATOM 986 C CA . HIS A 1 117 ? -2.977 26.321 -5.123 1.00 11.04 117 HIS A CA 1
ATOM 987 C C . HIS A 1 117 ? -2.971 25.947 -3.621 1.00 11.42 117 HIS A C 1
ATOM 988 O O . HIS A 1 117 ? -3.371 24.861 -3.183 1.00 10.98 117 HIS A O 1
ATOM 995 N N . TYR A 1 118 ? -2.480 26.880 -2.825 1.00 10.54 118 TYR A N 1
ATOM 996 C CA . TYR A 1 118 ? -2.303 26.606 -1.378 1.00 10.77 118 TYR A CA 1
ATOM 997 C C . TYR A 1 118 ? -3.639 26.531 -0.659 1.00 11.84 118 TYR A C 1
ATOM 998 O O . TYR A 1 118 ? -3.800 25.745 0.279 1.00 12.81 118 TYR A O 1
ATOM 1007 N N A SER A 1 119 ? -4.616 27.345 -1.049 0.50 11.74 119 SER A N 1
ATOM 1008 N N B SER A 1 119 ? -4.606 27.349 -1.073 0.50 12.85 119 SER A N 1
ATOM 1009 C CA A SER A 1 119 ? -5.923 27.255 -0.359 0.50 11.90 119 SER A CA 1
ATOM 1010 C CA B SER A 1 119 ? -5.941 27.259 -0.454 0.50 14.45 119 SER A CA 1
ATOM 1011 C C A SER A 1 119 ? -6.643 25.919 -0.696 0.50 12.89 119 SER A C 1
ATOM 1012 C C B SER A 1 119 ? -6.558 25.896 -0.681 0.50 14.28 119 SER A C 1
ATOM 1013 O O A SER A 1 119 ? -7.302 25.304 0.168 0.50 12.54 119 SER A O 1
ATOM 1014 O O B SER A 1 119 ? -7.100 25.280 0.259 0.50 14.34 119 SER A O 1
ATOM 1019 N N . HIS A 1 120 ? -6.509 25.436 -1.945 1.00 13.17 120 HIS A N 1
ATOM 1020 C CA . HIS A 1 120 ? -7.039 24.092 -2.265 1.00 12.85 120 HIS A CA 1
ATOM 1021 C C . HIS A 1 120 ? -6.334 23.007 -1.485 1.00 11.19 120 HIS A C 1
ATOM 1022 O O . HIS A 1 120 ? -6.995 22.094 -0.965 1.00 12.85 120 HIS A O 1
ATOM 1029 N N . ILE A 1 121 ? -4.983 23.052 -1.422 1.00 11.15 121 ILE A N 1
ATOM 1030 C CA . ILE A 1 121 ? -4.268 22.025 -0.678 1.00 9.97 121 ILE A CA 1
ATOM 1031 C C . ILE A 1 121 ? -4.717 22.035 0.808 1.00 10.19 121 ILE A C 1
ATOM 1032 O O . ILE A 1 121 ? -5.015 20.971 1.386 1.00 11.42 121 ILE A O 1
ATOM 1037 N N . ALA A 1 122 ? -4.721 23.239 1.425 1.00 11.76 122 ALA A N 1
ATOM 1038 C CA . ALA A 1 122 ? -5.087 23.344 2.864 1.00 10.55 122 ALA A CA 1
ATOM 1039 C C . ALA A 1 122 ? -6.536 22.896 3.092 1.00 12.21 122 ALA A C 1
ATOM 1040 O O . ALA A 1 122 ? -6.803 22.269 4.104 1.00 10.60 122 ALA A O 1
ATOM 1042 N N . GLN A 1 123 ? -7.483 23.176 2.181 0.80 9.39 123 GLN A N 1
ATOM 1043 C CA . GLN A 1 123 ? -8.878 22.717 2.383 0.80 11.62 123 GLN A CA 1
ATOM 1044 C C . GLN A 1 123 ? -9.047 21.204 2.258 0.80 11.85 123 GLN A C 1
ATOM 1045 O O . GLN A 1 123 ? -9.947 20.612 2.854 0.80 11.24 123 GLN A O 1
ATOM 1051 N N . SER A 1 124 ? -8.165 20.593 1.470 1.00 12.91 124 SER A N 1
ATOM 1052 C CA . SER A 1 124 ? -8.232 19.177 1.135 1.00 12.98 124 SER A CA 1
ATOM 1053 C C . SER A 1 124 ? -7.485 18.311 2.121 1.00 13.90 124 SER A C 1
ATOM 1054 O O . SER A 1 124 ? -7.879 17.150 2.299 1.00 16.77 124 SER A O 1
ATOM 1057 N N . VAL A 1 125 ? -6.498 18.856 2.829 1.00 12.24 125 VAL A N 1
ATOM 1058 C CA . VAL A 1 125 ? -5.644 17.975 3.668 1.00 10.88 125 VAL A CA 1
ATOM 1059 C C . VAL A 1 125 ? -5.478 18.600 5.034 1.00 10.89 125 VAL A C 1
ATOM 1060 O O . VAL A 1 125 ? -4.941 19.741 5.194 1.00 12.14 125 VAL A O 1
ATOM 1064 N N . ALA A 1 126 ? -5.973 17.859 6.042 1.00 10.37 126 ALA A N 1
ATOM 1065 C CA . ALA A 1 126 ? -5.954 18.380 7.415 1.00 10.99 126 ALA A CA 1
ATOM 1066 C C . ALA A 1 126 ? -4.579 18.181 8.088 1.00 11.80 126 ALA A C 1
ATOM 1067 O O . ALA A 1 126 ? -4.424 17.375 9.043 1.00 12.52 126 ALA A O 1
ATOM 1069 N N . ILE A 1 127 ? -3.574 18.936 7.590 1.00 11.10 127 ILE A N 1
ATOM 1070 C CA . ILE A 1 127 ? -2.214 18.950 8.134 1.00 10.72 127 ILE A CA 1
ATOM 1071 C C . ILE A 1 127 ? -1.737 20.427 8.107 1.00 9.38 127 ILE A C 1
ATOM 1072 O O . ILE A 1 127 ? -2.119 21.200 7.196 1.00 11.17 127 ILE A O 1
ATOM 1077 N N . PRO A 1 128 ? -0.927 20.841 9.087 1.00 11.59 128 PRO A N 1
ATOM 1078 C CA . PRO A 1 128 ? -0.284 22.178 9.031 1.00 10.89 128 PRO A CA 1
ATOM 1079 C C . PRO A 1 128 ? 0.619 22.220 7.785 1.00 13.46 128 PRO A C 1
ATOM 1080 O O . PRO A 1 128 ? 1.272 21.199 7.405 1.00 12.02 128 PRO A O 1
ATOM 1084 N N . ILE A 1 129 ? 0.655 23.392 7.204 1.00 11.20 129 ILE A N 1
ATOM 1085 C CA . ILE A 1 129 ? 1.418 23.579 5.932 1.00 12.08 129 ILE A CA 1
ATOM 1086 C C . ILE A 1 129 ? 2.366 24.762 6.192 1.00 10.83 129 ILE A C 1
ATOM 1087 O O . ILE A 1 129 ? 2.021 25.802 6.766 1.00 11.30 129 ILE A O 1
ATOM 1092 N N . ILE A 1 130 ? 3.590 24.562 5.714 1.00 10.28 130 ILE A N 1
ATOM 1093 C CA . ILE A 1 130 ? 4.609 25.625 5.708 1.00 9.83 130 ILE A CA 1
ATOM 1094 C C . ILE A 1 130 ? 4.802 25.948 4.235 1.00 11.27 130 ILE A C 1
ATOM 1095 O O . ILE A 1 130 ? 5.297 25.149 3.457 1.00 11.66 130 ILE A O 1
ATOM 1100 N N . LEU A 1 131 ? 4.475 27.202 3.871 1.00 8.87 131 LEU A N 1
ATOM 1101 C CA . LEU A 1 131 ? 4.772 27.675 2.503 1.00 10.05 131 LEU A CA 1
ATOM 1102 C C . LEU A 1 131 ? 6.309 27.712 2.305 1.00 9.66 131 LEU A C 1
ATOM 1103 O O . LEU A 1 131 ? 7.077 27.900 3.268 1.00 10.40 131 LEU A O 1
ATOM 1108 N N . TYR A 1 132 ? 6.740 27.606 1.048 1.00 9.64 132 TYR A N 1
ATOM 1109 C CA . TYR A 1 132 ? 8.228 27.681 0.819 1.00 9.05 132 TYR A CA 1
ATOM 1110 C C . TYR A 1 132 ? 8.478 28.489 -0.475 1.00 10.67 132 TYR A C 1
ATOM 1111 O O . TYR A 1 132 ? 8.134 28.057 -1.588 1.00 10.99 132 TYR A O 1
ATOM 1120 N N . ASN A 1 133 ? 9.035 29.683 -0.302 1.00 9.54 133 ASN A N 1
ATOM 1121 C CA . ASN A 1 133 ? 9.265 30.607 -1.396 1.00 10.03 133 ASN A CA 1
ATOM 1122 C C . ASN A 1 133 ? 10.762 30.668 -1.683 1.00 10.19 133 ASN A C 1
ATOM 1123 O O . ASN A 1 133 ? 11.502 30.936 -0.820 1.00 11.72 133 ASN A O 1
ATOM 1128 N N . VAL A 1 134 ? 11.139 30.402 -2.924 1.00 11.23 134 VAL A N 1
ATOM 1129 C CA . VAL A 1 134 ? 12.520 30.367 -3.316 1.00 10.20 134 VAL A CA 1
ATOM 1130 C C . VAL A 1 134 ? 12.589 30.693 -4.815 1.00 10.88 134 VAL A C 1
ATOM 1131 O O . VAL A 1 134 ? 12.958 29.906 -5.620 1.00 10.21 134 VAL A O 1
ATOM 1135 N N . PRO A 1 135 ? 12.250 31.940 -5.142 1.00 10.92 135 PRO A N 1
ATOM 1136 C CA . PRO A 1 135 ? 12.214 32.344 -6.574 1.00 12.13 135 PRO A CA 1
ATOM 1137 C C . PRO A 1 135 ? 13.556 32.136 -7.332 1.00 11.57 135 PRO A C 1
ATOM 1138 O O . PRO A 1 135 ? 13.513 31.948 -8.556 1.00 10.65 135 PRO A O 1
ATOM 1142 N N . GLY A 1 136 ? 14.659 32.214 -6.617 1.00 10.68 136 GLY A N 1
ATOM 1143 C CA . GLY A 1 136 ? 15.948 31.995 -7.245 1.00 10.88 136 GLY A CA 1
ATOM 1144 C C . GLY A 1 136 ? 16.065 30.591 -7.842 1.00 11.68 136 GLY A C 1
ATOM 1145 O O . GLY A 1 136 ? 16.931 30.362 -8.676 1.00 14.06 136 GLY A O 1
ATOM 1146 N N . ARG A 1 137 ? 15.205 29.659 -7.434 1.00 11.15 137 ARG A N 1
ATOM 1147 C CA . ARG A 1 137 ? 15.166 28.345 -8.113 1.00 10.25 137 ARG A CA 1
ATOM 1148 C C . ARG A 1 137 ? 13.870 28.169 -8.904 1.00 11.50 137 ARG A C 1
ATOM 1149 O O . ARG A 1 137 ? 13.892 27.478 -9.933 1.00 11.10 137 ARG A O 1
ATOM 1157 N N . THR A 1 138 ? 12.717 28.698 -8.451 1.00 10.26 138 THR A N 1
ATOM 1158 C CA . THR A 1 138 ? 11.468 28.311 -9.105 1.00 10.10 138 THR A CA 1
ATOM 1159 C C . THR A 1 138 ? 10.982 29.307 -10.153 1.00 9.68 138 THR A C 1
ATOM 1160 O O . THR A 1 138 ? 10.001 29.015 -10.878 1.00 10.93 138 THR A O 1
ATOM 1164 N N . ALA A 1 139 ? 11.627 30.478 -10.208 1.00 11.32 139 ALA A N 1
ATOM 1165 C CA . ALA A 1 139 ? 11.142 31.627 -10.985 1.00 12.98 139 ALA A CA 1
ATOM 1166 C C . ALA A 1 139 ? 9.754 32.159 -10.564 1.00 12.30 139 ALA A C 1
ATOM 1167 O O . ALA A 1 139 ? 9.147 32.939 -11.307 1.00 14.03 139 ALA A O 1
ATOM 1169 N N . CYS A 1 140 ? 9.290 31.763 -9.375 1.00 11.54 140 CYS A N 1
ATOM 1170 C CA . CYS A 1 140 ? 7.982 32.212 -8.800 1.00 10.78 140 CYS A CA 1
ATOM 1171 C C . CYS A 1 140 ? 8.313 32.886 -7.470 1.00 10.20 140 CYS A C 1
ATOM 1172 O O . CYS A 1 140 ? 8.914 32.292 -6.564 1.00 10.40 140 CYS A O 1
ATOM 1175 N N . ASP A 1 141 ? 8.026 34.187 -7.379 1.00 10.60 141 ASP A N 1
ATOM 1176 C CA . ASP A 1 141 ? 8.112 34.881 -6.089 1.00 9.92 141 ASP A CA 1
ATOM 1177 C C . ASP A 1 141 ? 6.723 35.178 -5.499 1.00 10.96 141 ASP A C 1
ATOM 1178 O O . ASP A 1 141 ? 5.920 35.968 -6.041 1.00 12.91 141 ASP A O 1
ATOM 1183 N N A MET A 1 142 ? 6.491 34.540 -4.338 0.50 10.36 142 MET A N 1
ATOM 1184 N N B MET A 1 142 ? 6.391 34.444 -4.448 0.50 10.55 142 MET A N 1
ATOM 1185 C CA A MET A 1 142 ? 5.300 34.789 -3.488 0.50 10.87 142 MET A CA 1
ATOM 1186 C CA B MET A 1 142 ? 5.113 34.643 -3.760 0.50 11.25 142 MET A CA 1
ATOM 1187 C C A MET A 1 142 ? 5.398 36.113 -2.855 0.50 11.93 142 MET A C 1
ATOM 1188 C C B MET A 1 142 ? 5.274 35.942 -2.916 0.50 11.59 142 MET A C 1
ATOM 1189 O O A MET A 1 142 ? 6.263 36.347 -1.984 0.50 12.57 142 MET A O 1
ATOM 1190 O O B MET A 1 142 ? 6.157 36.016 -2.036 0.50 12.73 142 MET A O 1
ATOM 1199 N N . LEU A 1 143 ? 4.481 36.997 -3.218 1.00 11.09 143 LEU A N 1
ATOM 1200 C CA . LEU A 1 143 ? 4.658 38.324 -2.673 1.00 13.00 143 LEU A CA 1
ATOM 1201 C C . LEU A 1 143 ? 4.056 38.408 -1.279 1.00 11.88 143 LEU A C 1
ATOM 1202 O O . LEU A 1 143 ? 3.159 37.649 -0.925 1.00 13.28 143 LEU A O 1
ATOM 1207 N N . PRO A 1 144 ? 4.538 39.343 -0.475 1.00 12.12 144 PRO A N 1
ATOM 1208 C CA . PRO A 1 144 ? 4.056 39.474 0.921 1.00 12.91 144 PRO A CA 1
ATOM 1209 C C . PRO A 1 144 ? 2.529 39.615 0.973 1.00 11.17 144 PRO A C 1
ATOM 1210 O O . PRO A 1 144 ? 1.946 39.057 1.898 1.00 12.50 144 PRO A O 1
ATOM 1214 N N . GLU A 1 145 ? 1.877 40.319 0.042 0.80 9.87 145 GLU A N 1
ATOM 1215 C CA . GLU A 1 145 ? 0.432 40.432 0.121 0.80 11.24 145 GLU A CA 1
ATOM 1216 C C . GLU A 1 145 ? -0.229 39.084 -0.040 0.80 10.33 145 GLU A C 1
ATOM 1217 O O . GLU A 1 145 ? -1.265 38.818 0.580 0.80 10.70 145 GLU A O 1
ATOM 1223 N N . THR A 1 146 ? 0.390 38.205 -0.848 1.00 10.86 146 THR A N 1
ATOM 1224 C CA . THR A 1 146 ? -0.182 36.856 -1.023 1.00 11.45 146 THR A CA 1
ATOM 1225 C C . THR A 1 146 ? -0.039 36.006 0.249 1.00 8.95 146 THR A C 1
ATOM 1226 O O . THR A 1 146 ? -0.908 35.281 0.703 1.00 11.83 146 THR A O 1
ATOM 1230 N N . VAL A 1 147 ? 1.138 36.149 0.824 1.00 11.20 147 VAL A N 1
ATOM 1231 C CA . VAL A 1 147 ? 1.442 35.551 2.135 1.00 11.66 147 VAL A CA 1
ATOM 1232 C C . VAL A 1 147 ? 0.379 35.916 3.228 1.00 11.54 147 VAL A C 1
ATOM 1233 O O . VAL A 1 147 ? -0.112 35.046 3.937 1.00 11.77 147 VAL A O 1
ATOM 1237 N N . ALA A 1 148 ? 0.087 37.220 3.288 1.00 11.83 148 ALA A N 1
ATOM 1238 C CA . ALA A 1 148 ? -0.884 37.687 4.262 1.00 11.80 148 ALA A CA 1
ATOM 1239 C C . ALA A 1 148 ? -2.277 37.106 4.028 1.00 13.01 148 ALA A C 1
ATOM 1240 O O . ALA A 1 148 ? -2.958 36.803 5.008 1.00 11.88 148 ALA A O 1
ATOM 1242 N N A ARG A 1 149 ? -2.695 36.960 2.769 0.50 12.24 149 ARG A N 1
ATOM 1243 N N B ARG A 1 149 ? -2.679 36.974 2.756 0.50 12.54 149 ARG A N 1
ATOM 1244 C CA A ARG A 1 149 ? -3.987 36.283 2.464 0.50 11.82 149 ARG A CA 1
ATOM 1245 C CA B ARG A 1 149 ? -3.954 36.295 2.367 0.50 12.47 149 ARG A CA 1
ATOM 1246 C C A ARG A 1 149 ? -3.966 34.832 2.910 0.50 11.50 149 ARG A C 1
ATOM 1247 C C B ARG A 1 149 ? -3.963 34.852 2.864 0.50 11.88 149 ARG A C 1
ATOM 1248 O O A ARG A 1 149 ? -4.957 34.322 3.465 0.50 11.57 149 ARG A O 1
ATOM 1249 O O B ARG A 1 149 ? -4.958 34.379 3.437 0.50 11.86 149 ARG A O 1
ATOM 1264 N N . LEU A 1 150 ? -2.838 34.157 2.638 1.00 10.62 150 LEU A N 1
ATOM 1265 C CA . LEU A 1 150 ? -2.745 32.699 2.957 1.00 10.57 150 LEU A CA 1
ATOM 1266 C C . LEU A 1 150 ? -2.694 32.487 4.455 1.00 12.14 150 LEU A C 1
ATOM 1267 O O . LEU A 1 150 ? -3.163 31.445 4.937 1.00 12.51 150 LEU A O 1
ATOM 1272 N N . ALA A 1 151 ? -2.181 33.464 5.213 1.00 12.37 151 ALA A N 1
ATOM 1273 C CA . ALA A 1 151 ? -2.113 33.363 6.717 1.00 13.16 151 ALA A CA 1
ATOM 1274 C C . ALA A 1 151 ? -3.497 33.285 7.330 1.00 13.34 151 ALA A C 1
ATOM 1275 O O . ALA A 1 151 ? -3.678 32.785 8.455 1.00 13.40 151 ALA A O 1
ATOM 1277 N N . LYS A 1 152 ? -4.491 33.756 6.581 1.00 12.63 152 LYS A N 1
ATOM 1278 C CA . LYS A 1 152 ? -5.911 33.627 7.059 1.00 12.30 152 LYS A CA 1
ATOM 1279 C C . LYS A 1 152 ? -6.466 32.241 6.878 1.00 12.88 152 LYS A C 1
ATOM 1280 O O . LYS A 1 152 ? -7.600 32.014 7.315 1.00 15.94 152 LYS A O 1
ATOM 1286 N N . ILE A 1 153 ? -5.699 31.305 6.287 1.00 12.48 153 ILE A N 1
ATOM 1287 C CA . ILE A 1 153 ? -6.127 29.929 6.139 1.00 10.63 153 ILE A CA 1
ATOM 1288 C C . ILE A 1 153 ? -5.388 29.189 7.303 1.00 11.89 153 ILE A C 1
ATOM 1289 O O . ILE A 1 153 ? -4.158 29.106 7.315 1.00 14.09 153 ILE A O 1
ATOM 1294 N N . SER A 1 154 ? -6.140 28.638 8.257 1.00 10.17 154 SER A N 1
ATOM 1295 C CA . SER A 1 154 ? -5.579 28.380 9.567 1.00 11.46 154 SER A CA 1
ATOM 1296 C C . SER A 1 154 ? -4.579 27.234 9.594 1.00 11.10 154 SER A C 1
ATOM 1297 O O . SER A 1 154 ? -3.800 27.160 10.524 1.00 13.78 154 SER A O 1
ATOM 1300 N N . ASN A 1 155 ? -4.652 26.336 8.620 1.00 10.64 155 ASN A N 1
ATOM 1301 C CA . ASN A 1 155 ? -3.657 25.300 8.592 1.00 11.25 155 ASN A CA 1
ATOM 1302 C C . ASN A 1 155 ? -2.337 25.729 7.969 1.00 13.18 155 ASN A C 1
ATOM 1303 O O . ASN A 1 155 ? -1.416 24.987 7.981 1.00 14.20 155 ASN A O 1
ATOM 1308 N N . ILE A 1 156 ? -2.289 26.981 7.513 1.00 11.13 156 ILE A N 1
ATOM 1309 C CA . ILE A 1 156 ? -1.061 27.509 6.958 1.00 13.01 156 ILE A CA 1
ATOM 1310 C C . ILE A 1 156 ? -0.374 28.218 8.120 1.00 12.10 156 ILE A C 1
ATOM 1311 O O . ILE A 1 156 ? -0.830 29.226 8.571 1.00 13.11 156 ILE A O 1
ATOM 1316 N N . ILE A 1 157 ? 0.658 27.563 8.639 1.00 11.67 157 ILE A N 1
ATOM 1317 C CA . ILE A 1 157 ? 1.251 27.969 9.924 1.00 11.48 157 ILE A CA 1
ATOM 1318 C C . ILE A 1 157 ? 2.510 28.778 9.766 1.00 11.17 157 ILE A C 1
ATOM 1319 O O . ILE A 1 157 ? 2.990 29.455 10.707 1.00 13.08 157 ILE A O 1
ATOM 1324 N N . GLY A 1 158 ? 3.121 28.690 8.568 1.00 11.33 158 GLY A N 1
ATOM 1325 C CA . GLY A 1 158 ? 4.485 29.201 8.450 1.00 12.03 158 GLY A CA 1
ATOM 1326 C C . GLY A 1 158 ? 4.817 29.483 6.969 1.00 10.70 158 GLY A C 1
ATOM 1327 O O . GLY A 1 158 ? 4.167 28.947 6.039 1.00 10.71 158 GLY A O 1
ATOM 1328 N N . ILE A 1 159 ? 5.957 30.210 6.809 1.00 10.87 159 ILE A N 1
ATOM 1329 C CA . ILE A 1 159 ? 6.601 30.344 5.492 1.00 10.51 159 ILE A CA 1
ATOM 1330 C C . ILE A 1 159 ? 8.107 30.236 5.698 1.00 7.51 159 ILE A C 1
ATOM 1331 O O . ILE A 1 159 ? 8.697 30.979 6.472 1.00 11.15 159 ILE A O 1
ATOM 1350 N N . GLU A 1 161 ? 11.114 31.326 3.957 1.00 10.80 161 GLU A N 1
ATOM 1351 C CA . GLU A 1 161 ? 11.328 32.404 3.008 1.00 12.95 161 GLU A CA 1
ATOM 1352 C C . GLU A 1 161 ? 12.800 32.382 2.740 1.00 12.45 161 GLU A C 1
ATOM 1353 O O . GLU A 1 161 ? 13.626 32.661 3.636 1.00 12.88 161 GLU A O 1
ATOM 1359 N N . ALA A 1 162 ? 13.170 31.944 1.528 1.00 11.32 162 ALA A N 1
ATOM 1360 C CA . ALA A 1 162 ? 14.608 31.684 1.249 1.00 12.37 162 ALA A CA 1
ATOM 1361 C C . ALA A 1 162 ? 15.346 32.833 0.554 1.00 12.24 162 ALA A C 1
ATOM 1362 O O . ALA A 1 162 ? 16.561 32.674 0.210 1.00 14.35 162 ALA A O 1
ATOM 1364 N N . THR A 1 163 ? 14.688 33.974 0.408 1.00 12.75 163 THR A N 1
ATOM 1365 C CA . THR A 1 163 ? 15.314 35.009 -0.421 1.00 11.04 163 THR A CA 1
ATOM 1366 C C . THR A 1 163 ? 16.481 35.750 0.269 1.00 12.88 163 THR A C 1
ATOM 1367 O O . THR A 1 163 ? 17.226 36.534 -0.417 1.00 14.16 163 THR A O 1
ATOM 1371 N N . GLY A 1 164 ? 16.621 35.638 1.585 1.00 13.64 164 GLY A N 1
ATOM 1372 C CA . GLY A 1 164 ? 17.750 36.344 2.250 1.00 14.79 164 GLY A CA 1
ATOM 1373 C C . GLY A 1 164 ? 17.582 37.856 2.344 1.00 14.79 164 GLY A C 1
ATOM 1374 O O . GLY A 1 164 ? 18.563 38.558 2.599 1.00 16.93 164 GLY A O 1
ATOM 1375 N N . GLN A 1 165 ? 16.349 38.354 2.068 1.00 12.98 165 GLN A N 1
ATOM 1376 C CA . GLN A 1 165 ? 16.124 39.800 1.940 1.00 13.25 165 GLN A CA 1
ATOM 1377 C C . GLN A 1 165 ? 15.464 40.289 3.233 1.00 13.18 165 GLN A C 1
ATOM 1378 O O . GLN A 1 165 ? 14.321 39.946 3.501 1.00 13.80 165 GLN A O 1
ATOM 1384 N N . MET A 1 166 ? 16.183 41.115 3.990 1.00 12.50 166 MET A N 1
ATOM 1385 C CA . MET A 1 166 ? 15.631 41.569 5.253 1.00 14.06 166 MET A CA 1
ATOM 1386 C C . MET A 1 166 ? 14.336 42.337 5.048 1.00 13.39 166 MET A C 1
ATOM 1387 O O . MET A 1 166 ? 13.431 42.209 5.869 1.00 14.30 166 MET A O 1
ATOM 1392 N N . THR A 1 167 ? 14.232 43.162 3.982 1.00 14.09 167 THR A N 1
ATOM 1393 C CA . THR A 1 167 ? 12.975 43.892 3.810 1.00 14.93 167 THR A CA 1
ATOM 1394 C C . THR A 1 167 ? 11.777 42.980 3.498 1.00 15.59 167 THR A C 1
ATOM 1395 O O . THR A 1 167 ? 10.636 43.342 3.742 1.00 15.99 167 THR A O 1
ATOM 1399 N N . ARG A 1 168 ? 12.074 41.832 2.898 1.00 12.75 168 ARG A N 1
ATOM 1400 C CA . ARG A 1 168 ? 11.029 40.824 2.661 1.00 12.32 168 ARG A CA 1
ATOM 1401 C C . ARG A 1 168 ? 10.555 40.276 3.999 1.00 12.93 168 ARG A C 1
ATOM 1402 O O . ARG A 1 168 ? 9.335 40.196 4.237 1.00 12.63 168 ARG A O 1
ATOM 1410 N N . LEU A 1 169 ? 11.469 39.898 4.902 1.00 13.37 169 LEU A N 1
ATOM 1411 C CA . LEU A 1 169 ? 11.069 39.426 6.220 1.00 12.99 169 LEU A CA 1
ATOM 1412 C C . LEU A 1 169 ? 10.219 40.526 6.908 1.00 13.88 169 LEU A C 1
ATOM 1413 O O . LEU A 1 169 ? 9.110 40.279 7.453 1.00 13.27 169 LEU A O 1
ATOM 1418 N N . GLN A 1 170 ? 10.708 41.772 6.818 1.00 14.06 170 GLN A N 1
ATOM 1419 C CA A GLN A 1 170 ? 10.021 42.790 7.584 0.50 13.89 170 GLN A CA 1
ATOM 1420 C CA B GLN A 1 170 ? 10.072 42.912 7.476 0.50 13.36 170 GLN A CA 1
ATOM 1421 C C . GLN A 1 170 ? 8.651 43.139 6.956 1.00 14.49 170 GLN A C 1
ATOM 1422 O O . GLN A 1 170 ? 7.718 43.395 7.725 1.00 14.60 170 GLN A O 1
ATOM 1433 N N . GLN A 1 171 ? 8.503 43.093 5.622 1.00 14.24 171 GLN A N 1
ATOM 1434 C CA . GLN A 1 171 ? 7.185 43.360 5.017 1.00 13.39 171 GLN A CA 1
ATOM 1435 C C . GLN A 1 171 ? 6.203 42.242 5.425 1.00 13.91 171 GLN A C 1
ATOM 1436 O O . GLN A 1 171 ? 4.997 42.504 5.720 1.00 15.05 171 GLN A O 1
ATOM 1442 N N . ILE A 1 172 ? 6.670 40.984 5.442 1.00 12.78 172 ILE A N 1
ATOM 1443 C CA . ILE A 1 172 ? 5.714 39.893 5.828 1.00 13.11 172 ILE A CA 1
ATOM 1444 C C . ILE A 1 172 ? 5.293 40.103 7.269 1.00 14.04 172 ILE A C 1
ATOM 1445 O O . ILE A 1 172 ? 4.105 39.978 7.626 1.00 14.47 172 ILE A O 1
ATOM 1450 N N . LEU A 1 173 ? 6.242 40.396 8.148 1.00 13.84 173 LEU A N 1
ATOM 1451 C CA . LEU A 1 173 ? 5.852 40.583 9.558 1.00 15.27 173 LEU A CA 1
ATOM 1452 C C . LEU A 1 173 ? 4.921 41.803 9.750 1.00 15.04 173 LEU A C 1
ATOM 1453 O O . LEU A 1 173 ? 3.987 41.769 10.595 1.00 15.87 173 LEU A O 1
ATOM 1458 N N A ARG A 1 174 ? 5.209 42.872 9.006 0.50 15.67 174 ARG A N 1
ATOM 1459 N N B ARG A 1 174 ? 5.195 42.881 9.027 0.50 15.44 174 ARG A N 1
ATOM 1460 C CA A ARG A 1 174 ? 4.404 44.116 9.007 0.50 16.65 174 ARG A CA 1
ATOM 1461 C CA B ARG A 1 174 ? 4.332 44.057 9.140 0.50 15.86 174 ARG A CA 1
ATOM 1462 C C A ARG A 1 174 ? 2.979 43.856 8.570 0.50 16.93 174 ARG A C 1
ATOM 1463 C C B ARG A 1 174 ? 2.930 43.722 8.681 0.50 16.65 174 ARG A C 1
ATOM 1464 O O A ARG A 1 174 ? 2.013 44.402 9.154 0.50 17.47 174 ARG A O 1
ATOM 1465 O O B ARG A 1 174 ? 1.935 44.083 9.353 0.50 17.16 174 ARG A O 1
ATOM 1480 N N . LEU A 1 175 ? 2.803 43.002 7.564 1.00 16.45 175 LEU A N 1
ATOM 1481 C CA . LEU A 1 175 ? 1.482 42.779 6.981 1.00 16.59 175 LEU A CA 1
ATOM 1482 C C . LEU A 1 175 ? 0.680 41.757 7.776 1.00 17.87 175 LEU A C 1
ATOM 1483 O O . LEU A 1 175 ? -0.553 41.888 7.914 1.00 19.60 175 LEU A O 1
ATOM 1488 N N . CYS A 1 176 ? 1.397 40.785 8.316 1.00 17.17 176 CYS A N 1
ATOM 1489 C CA . CYS A 1 176 ? 0.743 39.660 8.967 1.00 17.65 176 CYS A CA 1
ATOM 1490 C C . CYS A 1 176 ? 0.584 39.838 10.477 1.00 19.06 176 CYS A C 1
ATOM 1491 O O . CYS A 1 176 ? -0.268 39.169 11.056 1.00 17.98 176 CYS A O 1
ATOM 1494 N N . GLU A 1 177 ? 1.467 40.613 11.115 1.00 19.45 177 GLU A N 1
ATOM 1495 C CA . GLU A 1 177 ? 1.359 40.899 12.567 1.00 21.76 177 GLU A CA 1
ATOM 1496 C C . GLU A 1 177 ? 1.242 39.678 13.463 1.00 21.32 177 GLU A C 1
ATOM 1497 O O . GLU A 1 177 ? 0.356 39.635 14.349 1.00 23.32 177 GLU A O 1
ATOM 1503 N N . GLY A 1 178 ? 2.047 38.650 13.189 1.00 18.23 178 GLY A N 1
ATOM 1504 C CA . GLY A 1 178 ? 2.024 37.405 13.987 1.00 16.86 178 GLY A CA 1
ATOM 1505 C C . GLY A 1 178 ? 1.175 36.286 13.459 1.00 15.18 178 GLY A C 1
ATOM 1506 O O . GLY A 1 178 ? 1.210 35.155 14.028 1.00 17.10 178 GLY A O 1
ATOM 1507 N N A SER A 1 179 ? 0.439 36.553 12.384 0.50 13.12 179 SER A N 1
ATOM 1508 N N B SER A 1 179 ? 0.413 36.528 12.396 0.50 13.04 179 SER A N 1
ATOM 1509 C CA A SER A 1 179 ? -0.527 35.591 11.856 0.50 15.03 179 SER A CA 1
ATOM 1510 C CA B SER A 1 179 ? -0.528 35.503 11.911 0.50 14.95 179 SER A CA 1
ATOM 1511 C C A SER A 1 179 ? 0.120 34.472 11.037 0.50 14.72 179 SER A C 1
ATOM 1512 C C B SER A 1 179 ? 0.162 34.373 11.156 0.50 14.61 179 SER A C 1
ATOM 1513 O O A SER A 1 179 ? -0.587 33.569 10.574 0.50 15.15 179 SER A O 1
ATOM 1514 O O B SER A 1 179 ? -0.471 33.377 10.815 0.50 14.62 179 SER A O 1
ATOM 1519 N N . ILE A 1 180 ? 1.446 34.538 10.864 1.00 15.06 180 ILE A N 1
ATOM 1520 C CA . ILE A 1 180 ? 2.194 33.419 10.248 1.00 12.89 180 ILE A CA 1
ATOM 1521 C C . ILE A 1 180 ? 3.611 33.431 10.752 1.00 13.39 180 ILE A C 1
ATOM 1522 O O . ILE A 1 180 ? 4.237 34.510 10.924 1.00 15.91 180 ILE A O 1
ATOM 1527 N N . ASP A 1 181 ? 4.163 32.239 10.998 1.00 11.72 181 ASP A N 1
ATOM 1528 C CA . ASP A 1 181 ? 5.576 32.222 11.435 1.00 12.10 181 ASP A CA 1
ATOM 1529 C C . ASP A 1 181 ? 6.448 32.320 10.210 1.00 13.40 181 ASP A C 1
ATOM 1530 O O . ASP A 1 181 ? 6.119 31.699 9.192 1.00 13.13 181 ASP A O 1
ATOM 1535 N N . VAL A 1 182 ? 7.569 33.051 10.325 1.00 11.77 182 VAL A N 1
ATOM 1536 C CA . VAL A 1 182 ? 8.549 33.051 9.208 1.00 12.15 182 VAL A CA 1
ATOM 1537 C C . VAL A 1 182 ? 9.771 32.277 9.635 1.00 12.70 182 VAL A C 1
ATOM 1538 O O . VAL A 1 182 ? 10.294 32.520 10.717 1.00 13.42 182 VAL A O 1
ATOM 1542 N N . TYR A 1 183 ? 10.213 31.341 8.768 1.00 11.53 183 TYR A N 1
ATOM 1543 C CA . TYR A 1 183 ? 11.451 30.626 8.994 1.00 11.65 183 TYR A CA 1
ATOM 1544 C C . TYR A 1 183 ? 12.410 31.091 7.918 1.00 13.03 183 TYR A C 1
ATOM 1545 O O . TYR A 1 183 ? 12.060 31.235 6.763 1.00 11.94 183 TYR A O 1
ATOM 1554 N N . SER A 1 184 ? 13.630 31.380 8.327 1.00 12.02 184 SER A N 1
ATOM 1555 C CA . SER A 1 184 ? 14.659 31.661 7.283 1.00 12.65 184 SER A CA 1
ATOM 1556 C C . SER A 1 184 ? 14.887 30.393 6.467 1.00 13.05 184 SER A C 1
ATOM 1557 O O . SER A 1 184 ? 15.032 29.330 7.031 1.00 13.32 184 SER A O 1
ATOM 1560 N N . GLY A 1 185 ? 15.054 30.581 5.157 1.00 10.97 185 GLY A N 1
ATOM 1561 C CA . GLY A 1 185 ? 15.502 29.497 4.277 1.00 11.97 185 GLY A CA 1
ATOM 1562 C C . GLY A 1 185 ? 16.871 29.857 3.705 1.00 11.71 185 GLY A C 1
ATOM 1563 O O . GLY A 1 185 ? 17.212 29.323 2.658 1.00 12.62 185 GLY A O 1
ATOM 1564 N N . ASP A 1 186 ? 17.662 30.669 4.443 1.00 12.21 186 ASP A N 1
ATOM 1565 C CA . ASP A 1 186 ? 18.991 31.110 3.907 1.00 12.48 186 ASP A CA 1
ATOM 1566 C C . ASP A 1 186 ? 19.964 31.147 5.102 1.00 12.92 186 ASP A C 1
ATOM 1567 O O . ASP A 1 186 ? 19.980 32.087 5.855 1.00 13.51 186 ASP A O 1
ATOM 1572 N N . ASP A 1 187 ? 20.802 30.108 5.214 1.00 12.80 187 ASP A N 1
ATOM 1573 C CA . ASP A 1 187 ? 21.799 30.036 6.288 1.00 13.40 187 ASP A CA 1
ATOM 1574 C C . ASP A 1 187 ? 22.660 31.259 6.384 1.00 13.67 187 ASP A C 1
ATOM 1575 O O . ASP A 1 187 ? 22.960 31.676 7.481 1.00 13.96 187 ASP A O 1
ATOM 1580 N N A LEU A 1 188 ? 23.011 31.859 5.236 0.50 14.53 188 LEU A N 1
ATOM 1581 N N B LEU A 1 188 ? 23.007 31.846 5.225 0.50 14.41 188 LEU A N 1
ATOM 1582 C CA A LEU A 1 188 ? 23.945 33.001 5.251 0.50 15.24 188 LEU A CA 1
ATOM 1583 C CA B LEU A 1 188 ? 23.902 33.020 5.181 0.50 15.12 188 LEU A CA 1
ATOM 1584 C C A LEU A 1 188 ? 23.407 34.269 5.926 0.50 14.83 188 LEU A C 1
ATOM 1585 C C B LEU A 1 188 ? 23.408 34.209 6.003 0.50 14.81 188 LEU A C 1
ATOM 1586 O O A LEU A 1 188 ? 24.194 35.167 6.306 0.50 14.79 188 LEU A O 1
ATOM 1587 O O B LEU A 1 188 ? 24.218 34.971 6.572 0.50 14.86 188 LEU A O 1
ATOM 1596 N N . THR A 1 189 ? 22.077 34.353 6.096 1.00 13.91 189 THR A N 1
ATOM 1597 C CA . THR A 1 189 ? 21.441 35.515 6.692 1.00 13.98 189 THR A CA 1
ATOM 1598 C C . THR A 1 189 ? 20.566 35.101 7.858 1.00 13.00 189 THR A C 1
ATOM 1599 O O . THR A 1 189 ? 19.801 35.922 8.366 1.00 13.49 189 THR A O 1
ATOM 1603 N N . ALA A 1 190 ? 20.720 33.856 8.321 1.00 14.41 190 ALA A N 1
ATOM 1604 C CA . ALA A 1 190 ? 19.747 33.288 9.278 1.00 13.80 190 ALA A CA 1
ATOM 1605 C C . ALA A 1 190 ? 19.780 34.022 10.608 1.00 14.27 190 ALA A C 1
ATOM 1606 O O . ALA A 1 190 ? 18.733 34.291 11.217 1.00 14.31 190 ALA A O 1
ATOM 1608 N N . ALA A 1 191 ? 21.002 34.327 11.107 1.00 12.99 191 ALA A N 1
ATOM 1609 C CA . ALA A 1 191 ? 21.070 34.924 12.467 1.00 15.52 191 ALA A CA 1
ATOM 1610 C C . ALA A 1 191 ? 20.336 36.254 12.488 1.00 15.18 191 ALA A C 1
ATOM 1611 O O . ALA A 1 191 ? 19.554 36.503 13.466 1.00 16.10 191 ALA A O 1
ATOM 1613 N N . GLN A 1 192 ? 20.585 37.111 11.474 1.00 15.99 192 GLN A N 1
ATOM 1614 C CA . GLN A 1 192 ? 19.850 38.408 11.448 1.00 16.96 192 GLN A CA 1
ATOM 1615 C C . GLN A 1 192 ? 18.362 38.144 11.465 1.00 14.79 192 GLN A C 1
ATOM 1616 O O . GLN A 1 192 ? 17.634 38.886 12.094 1.00 16.09 192 GLN A O 1
ATOM 1622 N N . TRP A 1 193 ? 17.898 37.146 10.688 1.00 14.03 193 TRP A N 1
ATOM 1623 C CA . TRP A 1 193 ? 16.477 36.896 10.699 1.00 12.66 193 TRP A CA 1
ATOM 1624 C C . TRP A 1 193 ? 15.936 36.405 12.065 1.00 13.20 193 TRP A C 1
ATOM 1625 O O . TRP A 1 193 ? 14.845 36.876 12.487 1.00 15.17 193 TRP A O 1
ATOM 1636 N N . LEU A 1 194 ? 16.683 35.510 12.699 1.00 13.94 194 LEU A N 1
ATOM 1637 C CA . LEU A 1 194 ? 16.267 34.982 14.003 1.00 16.96 194 LEU A CA 1
ATOM 1638 C C . LEU A 1 194 ? 16.261 36.085 15.039 1.00 17.62 194 LEU A C 1
ATOM 1639 O O . LEU A 1 194 ? 15.433 36.031 15.960 1.00 20.21 194 LEU A O 1
ATOM 1644 N N . LEU A 1 195 ? 17.112 37.098 14.874 1.00 15.18 195 LEU A N 1
ATOM 1645 C CA . LEU A 1 195 ? 17.095 38.241 15.799 1.00 16.47 195 LEU A CA 1
ATOM 1646 C C . LEU A 1 195 ? 16.077 39.329 15.459 1.00 18.40 195 LEU A C 1
ATOM 1647 O O . LEU A 1 195 ? 15.904 40.306 16.235 1.00 21.16 195 LEU A O 1
ATOM 1652 N N . SER A 1 196 ? 15.403 39.185 14.305 1.00 15.99 196 SER A N 1
ATOM 1653 C CA . SER A 1 196 ? 14.488 40.182 13.743 1.00 16.02 196 SER A CA 1
ATOM 1654 C C . SER A 1 196 ? 13.094 39.603 13.557 1.00 14.84 196 SER A C 1
ATOM 1655 O O . SER A 1 196 ? 12.328 40.163 12.755 1.00 17.11 196 SER A O 1
ATOM 1658 N N . GLY A 1 197 ? 12.782 38.529 14.276 1.00 14.73 197 GLY A N 1
ATOM 1659 C CA . GLY A 1 197 ? 11.365 38.070 14.302 1.00 15.56 197 GLY A CA 1
ATOM 1660 C C . GLY A 1 197 ? 11.094 36.716 13.664 1.00 14.86 197 GLY A C 1
ATOM 1661 O O . GLY A 1 197 ? 10.011 36.153 13.858 1.00 13.43 197 GLY A O 1
ATOM 1662 N N . ALA A 1 198 ? 12.082 36.141 12.955 1.00 13.16 198 ALA A N 1
ATOM 1663 C CA . ALA A 1 198 ? 11.905 34.779 12.399 1.00 13.31 198 ALA A CA 1
ATOM 1664 C C . ALA A 1 198 ? 11.909 33.732 13.554 1.00 15.07 198 ALA A C 1
ATOM 1665 O O . ALA A 1 198 ? 12.567 33.934 14.579 1.00 15.54 198 ALA A O 1
ATOM 1667 N N . LYS A 1 199 ? 11.163 32.618 13.380 1.00 12.26 199 LYS A N 1
ATOM 1668 C CA . LYS A 1 199 ? 10.961 31.635 14.448 1.00 13.97 199 LYS A CA 1
ATOM 1669 C C . LYS A 1 199 ? 12.026 30.594 14.460 1.00 11.70 199 LYS A C 1
ATOM 1670 O O . LYS A 1 199 ? 12.180 29.857 15.436 1.00 12.54 199 LYS A O 1
ATOM 1676 N N . GLY A 1 200 ? 12.750 30.477 13.343 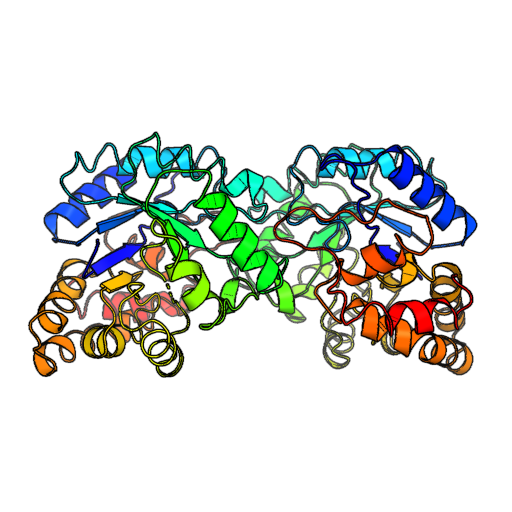1.00 12.62 200 GLY A N 1
ATOM 1677 C CA . GLY A 1 200 ? 13.673 29.351 13.166 1.00 10.54 200 GLY A CA 1
ATOM 1678 C C . GLY A 1 200 ? 14.334 29.451 11.810 1.00 10.93 200 GLY A C 1
ATOM 1679 O O . GLY A 1 200 ? 14.006 30.331 11.035 1.00 12.57 200 GLY A O 1
ATOM 1680 N N . VAL A 1 201 ? 15.175 28.469 11.526 1.00 10.68 201 VAL A N 1
ATOM 1681 C CA . VAL A 1 201 ? 15.814 28.394 10.204 1.00 11.16 201 VAL A CA 1
ATOM 1682 C C . VAL A 1 201 ? 15.741 26.995 9.715 1.00 10.00 201 VAL A C 1
ATOM 1683 O O . VAL A 1 201 ? 16.032 26.054 10.489 1.00 11.31 201 VAL A O 1
ATOM 1687 N N . ILE A 1 202 ? 15.247 26.837 8.482 1.00 11.86 202 ILE A N 1
ATOM 1688 C CA . ILE A 1 202 ? 15.256 25.505 7.772 1.00 9.70 202 ILE A CA 1
ATOM 1689 C C . ILE A 1 202 ? 16.577 25.523 7.006 1.00 11.49 202 ILE A C 1
ATOM 1690 O O . ILE A 1 202 ? 16.761 26.266 6.023 1.00 12.15 202 ILE A O 1
ATOM 1695 N N . SER A 1 203 ? 17.528 24.771 7.585 1.00 10.57 203 SER A N 1
ATOM 1696 C CA . SER A 1 203 ? 18.959 24.923 7.358 1.00 11.65 203 SER A CA 1
ATOM 1697 C C . SER A 1 203 ? 19.649 23.780 6.594 1.00 12.11 203 SER A C 1
ATOM 1698 O O . SER A 1 203 ? 19.418 22.604 6.873 1.00 13.12 203 SER A O 1
ATOM 1701 N N . VAL A 1 204 ? 20.537 24.175 5.655 1.00 10.79 204 VAL A N 1
ATOM 1702 C CA . VAL A 1 204 ? 21.451 23.213 4.985 1.00 9.79 204 VAL A CA 1
ATOM 1703 C C . VAL A 1 204 ? 22.662 22.973 5.920 1.00 11.43 204 VAL A C 1
ATOM 1704 O O . VAL A 1 204 ? 23.013 21.826 6.126 1.00 12.51 204 VAL A O 1
ATOM 1708 N N . THR A 1 205 ? 23.199 24.060 6.469 1.00 12.38 205 THR A N 1
ATOM 1709 C CA . THR A 1 205 ? 24.380 23.919 7.395 1.00 13.07 205 THR A CA 1
ATOM 1710 C C . THR A 1 205 ? 24.196 23.012 8.590 1.00 12.98 205 THR A C 1
ATOM 1711 O O . THR A 1 205 ? 25.120 22.277 9.038 1.00 13.33 205 THR A O 1
ATOM 1715 N N . ALA A 1 206 ? 22.961 22.956 9.081 1.00 13.43 206 ALA A N 1
ATOM 1716 C CA . ALA A 1 206 ? 22.696 22.058 10.209 1.00 12.10 206 ALA A CA 1
ATOM 1717 C C . ALA A 1 206 ? 22.965 20.588 9.855 1.00 12.71 206 ALA A C 1
ATOM 1718 O O . ALA A 1 206 ? 23.141 19.775 10.749 1.00 14.10 206 ALA A O 1
ATOM 1720 N N . ASN A 1 207 ? 23.011 20.192 8.563 1.00 12.67 207 ASN A N 1
ATOM 1721 C CA . ASN A 1 207 ? 23.382 18.802 8.252 1.00 12.23 207 ASN A CA 1
ATOM 1722 C C . ASN A 1 207 ? 24.819 18.458 8.741 1.00 14.40 207 ASN A C 1
ATOM 1723 O O . ASN A 1 207 ? 25.086 17.265 8.949 1.00 14.82 207 ASN A O 1
ATOM 1728 N N . VAL A 1 208 ? 25.644 19.461 8.883 1.00 14.32 208 VAL A N 1
ATOM 1729 C CA . VAL A 1 208 ? 27.052 19.284 9.151 1.00 18.14 208 VAL A CA 1
ATOM 1730 C C . VAL A 1 208 ? 27.451 19.841 10.519 1.00 17.92 208 VAL A C 1
ATOM 1731 O O . VAL A 1 208 ? 28.178 19.202 11.233 1.00 20.94 208 VAL A O 1
ATOM 1735 N N . ALA A 1 209 ? 26.964 21.030 10.842 1.00 16.27 209 ALA A N 1
ATOM 1736 C CA . ALA A 1 209 ? 27.249 21.663 12.122 1.00 16.01 209 ALA A CA 1
ATOM 1737 C C . ALA A 1 209 ? 25.956 21.743 12.974 1.00 16.74 209 ALA A C 1
ATOM 1738 O O . ALA A 1 209 ? 25.530 22.800 13.356 1.00 16.12 209 ALA A O 1
ATOM 1740 N N . ALA A 1 210 ? 25.374 20.588 13.260 1.00 16.13 210 ALA A N 1
ATOM 1741 C CA . ALA A 1 210 ? 24.087 20.520 13.947 1.00 15.09 210 ALA A CA 1
ATOM 1742 C C . ALA A 1 210 ? 24.125 21.131 15.344 1.00 16.38 210 ALA A C 1
ATOM 1743 O O . ALA A 1 210 ? 23.285 21.911 15.683 1.00 15.76 210 ALA A O 1
ATOM 1745 N N . LYS A 1 211 ? 25.157 20.793 16.109 1.00 17.20 211 LYS A N 1
ATOM 1746 C CA . LYS A 1 211 ? 25.279 21.384 17.432 1.00 17.54 211 LYS A CA 1
ATOM 1747 C C . LYS A 1 211 ? 25.421 22.915 17.437 1.00 16.00 211 LYS A C 1
ATOM 1748 O O . LYS A 1 211 ? 24.747 23.579 18.180 1.00 16.17 211 LYS A O 1
ATOM 1754 N N . LEU A 1 212 ? 26.321 23.432 16.613 1.00 15.04 212 LEU A N 1
ATOM 1755 C CA . LEU A 1 212 ? 26.525 24.847 16.547 1.00 15.95 212 LEU A CA 1
ATOM 1756 C C . LEU A 1 212 ? 25.264 25.551 16.026 1.00 14.72 212 LEU A C 1
ATOM 1757 O O . LEU A 1 212 ? 24.937 26.664 16.458 1.00 13.91 212 LEU A O 1
ATOM 1762 N N . MET A 1 213 ? 24.597 24.941 15.037 1.00 15.22 213 MET A N 1
ATOM 1763 C CA . MET A 1 213 ? 23.351 25.584 14.515 1.00 14.77 213 MET A CA 1
ATOM 1764 C C . MET A 1 213 ? 22.269 25.643 15.599 1.00 13.11 213 MET A C 1
ATOM 1765 O O . MET A 1 213 ? 21.588 26.678 15.748 1.00 13.11 213 MET A O 1
ATOM 1770 N N . ALA A 1 214 ? 22.121 24.541 16.295 1.00 13.86 214 ALA A N 1
ATOM 1771 C CA . ALA A 1 214 ? 21.160 24.503 17.420 1.00 15.68 214 ALA A CA 1
ATOM 1772 C C . ALA A 1 214 ? 21.513 25.562 18.482 1.00 17.47 214 ALA A C 1
ATOM 1773 O O . ALA A 1 214 ? 20.656 26.329 18.971 1.00 17.26 214 ALA A O 1
ATOM 1775 N N . LYS A 1 215 ? 22.786 25.636 18.819 1.00 17.04 215 LYS A N 1
ATOM 1776 C CA . LYS A 1 215 ? 23.253 26.681 19.763 1.00 16.30 215 LYS A CA 1
ATOM 1777 C C . LYS A 1 215 ? 22.992 28.110 19.295 1.00 15.63 215 LYS A C 1
ATOM 1778 O O . LYS A 1 215 ? 22.510 28.994 20.064 1.00 16.34 215 LYS A O 1
ATOM 1784 N N A MET A 1 216 ? 23.300 28.380 18.021 0.50 14.23 216 MET A N 1
ATOM 1785 N N B MET A 1 216 ? 23.303 28.374 18.011 0.50 14.52 216 MET A N 1
ATOM 1786 C CA A MET A 1 216 ? 23.106 29.713 17.529 0.50 14.02 216 MET A CA 1
ATOM 1787 C CA B MET A 1 216 ? 23.114 29.697 17.441 0.50 14.78 216 MET A CA 1
ATOM 1788 C C A MET A 1 216 ? 21.623 30.123 17.647 0.50 13.88 216 MET A C 1
ATOM 1789 C C B MET A 1 216 ? 21.639 30.134 17.580 0.50 14.37 216 MET A C 1
ATOM 1790 O O A MET A 1 216 ? 21.292 31.252 18.033 0.50 13.74 216 MET A O 1
ATOM 1791 O O B MET A 1 216 ? 21.334 31.286 17.931 0.50 14.18 216 MET A O 1
ATOM 1800 N N . CYS A 1 217 ? 20.758 29.177 17.279 1.00 15.33 217 CYS A N 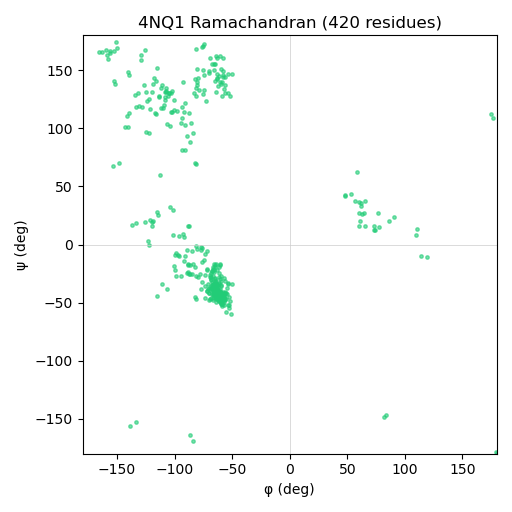1
ATOM 1801 C CA . CYS A 1 217 ? 19.292 29.407 17.336 1.00 14.84 217 CYS A CA 1
ATOM 1802 C C . CYS A 1 217 ? 18.813 29.587 18.789 1.00 16.06 217 CYS A C 1
ATOM 1803 O O . CYS A 1 217 ? 17.990 30.466 19.087 1.00 16.56 217 CYS A O 1
ATOM 1806 N N . ASP A 1 218 ? 19.381 28.784 19.705 1.00 17.95 218 ASP A N 1
ATOM 1807 C CA . ASP A 1 218 ? 18.992 28.844 21.097 1.00 19.73 218 ASP A CA 1
ATOM 1808 C C . ASP A 1 218 ? 19.386 30.196 21.660 1.00 20.25 218 ASP A C 1
ATOM 1809 O O . ASP A 1 218 ? 18.587 30.831 22.372 1.00 20.98 218 ASP A O 1
ATOM 1814 N N . LEU A 1 219 ? 20.587 30.699 21.313 1.00 18.84 219 LEU A N 1
ATOM 1815 C CA . LEU A 1 219 ? 20.980 32.011 21.792 1.00 20.50 219 LEU A CA 1
ATOM 1816 C C . LEU A 1 219 ? 20.064 33.102 21.234 1.00 21.06 219 LEU A C 1
ATOM 1817 O O . LEU A 1 219 ? 19.672 34.028 21.958 1.00 21.55 219 LEU A O 1
ATOM 1822 N N . ALA A 1 220 ? 19.662 33.008 19.959 1.00 18.26 220 ALA A N 1
ATOM 1823 C CA . ALA A 1 220 ? 18.759 33.993 19.411 1.00 21.69 220 ALA A CA 1
ATOM 1824 C C . ALA A 1 220 ? 17.392 33.947 20.151 1.00 22.75 220 ALA A C 1
ATOM 1825 O O . ALA A 1 220 ? 16.825 35.004 20.506 1.00 23.97 220 ALA A O 1
ATOM 1827 N N . MET A 1 221 ? 16.917 32.738 20.425 1.00 24.77 221 MET A N 1
ATOM 1828 C CA . MET A 1 221 ? 15.655 32.566 21.198 1.00 28.48 221 MET A CA 1
ATOM 1829 C C . MET A 1 221 ? 15.728 33.097 22.644 1.00 28.71 221 MET A C 1
ATOM 1830 O O . MET A 1 221 ? 14.666 33.528 23.244 1.00 28.95 221 MET A O 1
ATOM 1835 N N A ASP A 1 222 ? 16.938 33.096 23.190 0.50 29.88 222 ASP A N 1
ATOM 1836 N N B ASP A 1 222 ? 16.939 33.101 23.213 0.50 29.98 222 ASP A N 1
ATOM 1837 C CA A ASP A 1 222 ? 17.196 33.684 24.497 0.50 31.67 222 ASP A CA 1
ATOM 1838 C CA B ASP A 1 222 ? 17.198 33.711 24.537 0.50 31.87 222 ASP A CA 1
ATOM 1839 C C A ASP A 1 222 ? 17.548 35.175 24.422 0.50 32.27 222 ASP A C 1
ATOM 1840 C C B ASP A 1 222 ? 17.435 35.230 24.461 0.50 32.35 222 ASP A C 1
ATOM 1841 O O A ASP A 1 222 ? 18.020 35.738 25.406 0.50 33.07 222 ASP A O 1
ATOM 1842 O O B ASP A 1 222 ? 17.740 35.859 25.471 0.50 33.22 222 ASP A O 1
ATOM 1851 N N . ASP A 1 223 ? 17.277 35.802 23.272 1.00 32.25 223 ASP A N 1
ATOM 1852 C CA . ASP A 1 223 ? 17.657 37.203 22.982 1.00 33.54 223 ASP A CA 1
ATOM 1853 C C . ASP A 1 223 ? 19.136 37.542 23.330 1.00 32.26 223 ASP A C 1
ATOM 1854 O O . ASP A 1 223 ? 19.465 38.677 23.744 1.00 32.67 223 ASP A O 1
ATOM 1859 N N . ASP A 1 224 ? 20.020 36.543 23.183 1.00 28.87 224 ASP A N 1
ATOM 1860 C CA . ASP A 1 224 ? 21.461 36.779 23.334 1.00 26.47 224 ASP A CA 1
ATOM 1861 C C . ASP A 1 224 ? 21.994 37.116 21.951 1.00 25.58 224 ASP A C 1
ATOM 1862 O O . ASP A 1 224 ? 22.493 36.237 21.255 1.00 26.15 224 ASP A O 1
ATOM 1867 N N . GLN A 1 225 ? 21.824 38.364 21.553 1.00 25.57 225 GLN A N 1
ATOM 1868 C CA . GLN A 1 225 ? 22.162 38.832 20.243 1.00 24.85 225 GLN A CA 1
ATOM 1869 C C . GLN A 1 225 ? 23.667 38.672 19.964 1.00 23.60 225 GLN A C 1
ATOM 1870 O O . GLN A 1 225 ? 24.097 38.144 18.910 1.00 20.66 225 GLN A O 1
ATOM 1876 N N . ALA A 1 226 ? 24.472 39.071 20.947 1.00 21.43 226 ALA A N 1
ATOM 1877 C CA . ALA A 1 226 ? 25.934 39.031 20.728 1.00 20.95 226 ALA A CA 1
ATOM 1878 C C . ALA A 1 226 ? 26.404 37.596 20.559 1.00 20.31 226 ALA A C 1
ATOM 1879 O O . ALA A 1 226 ? 27.207 37.304 19.650 1.00 20.67 226 ALA A O 1
ATOM 1881 N N . GLY A 1 227 ? 25.937 36.702 21.434 1.00 19.50 227 GLY A N 1
ATOM 1882 C CA . GLY A 1 227 ? 26.208 35.259 21.409 1.00 20.02 227 GLY A CA 1
ATOM 1883 C C . GLY A 1 227 ? 25.778 34.609 20.086 1.00 20.95 227 GLY A C 1
ATOM 1884 O O . GLY A 1 227 ? 26.517 33.816 19.438 1.00 20.45 227 GLY A O 1
ATOM 1885 N N . CYS A 1 228 ? 24.556 34.938 19.680 1.00 20.09 228 CYS A N 1
ATOM 1886 C CA . CYS A 1 228 ? 24.035 34.425 18.399 1.00 19.24 228 CYS A CA 1
ATOM 1887 C C . CYS A 1 228 ? 24.963 34.879 17.235 1.00 18.56 228 CYS A C 1
ATOM 1888 O O . CYS A 1 228 ? 25.343 34.016 16.396 1.00 19.21 228 CYS A O 1
ATOM 1891 N N . LEU A 1 229 ? 25.266 36.182 17.158 1.00 19.33 229 LEU A N 1
ATOM 1892 C CA . LEU A 1 229 ? 26.078 36.681 16.058 1.00 18.26 229 LEU A CA 1
ATOM 1893 C C . LEU A 1 229 ? 27.495 36.071 16.102 1.00 18.18 229 LEU A C 1
ATOM 1894 O O . LEU A 1 229 ? 28.059 35.886 15.029 1.00 18.86 229 LEU A O 1
ATOM 1899 N N . ARG A 1 230 ? 27.982 35.786 17.304 1.00 18.54 230 ARG A N 1
ATOM 1900 C CA . ARG A 1 230 ? 29.333 35.199 17.528 1.00 19.21 230 ARG A CA 1
ATOM 1901 C C . ARG A 1 230 ? 29.423 33.841 16.759 1.00 19.24 230 ARG A C 1
ATOM 1902 O O . ARG A 1 230 ? 30.370 33.583 16.011 1.00 20.82 230 ARG A O 1
ATOM 1910 N N A ILE A 1 231 ? 28.401 32.994 16.944 0.50 18.02 231 ILE A N 1
ATOM 1911 N N B ILE A 1 231 ? 28.420 32.987 16.946 0.50 17.77 231 ILE A N 1
ATOM 1912 C CA A ILE A 1 231 ? 28.356 31.658 16.337 0.50 17.78 231 ILE A CA 1
ATOM 1913 C CA B ILE A 1 231 ? 28.426 31.694 16.290 0.50 17.20 231 ILE A CA 1
ATOM 1914 C C A ILE A 1 231 ? 28.099 31.733 14.843 0.50 17.13 231 ILE A C 1
ATOM 1915 C C B ILE A 1 231 ? 28.219 31.849 14.805 0.50 16.77 231 ILE A C 1
ATOM 1916 O O A ILE A 1 231 ? 28.654 30.914 14.082 0.50 18.17 231 ILE A O 1
ATOM 1917 O O B ILE A 1 231 ? 28.904 31.206 14.009 0.50 17.51 231 ILE A O 1
ATOM 1926 N N . GLN A 1 232 ? 27.289 32.718 14.428 1.00 15.14 232 GLN A N 1
ATOM 1927 C CA . GLN A 1 232 ? 27.051 32.998 13.024 1.00 14.42 232 GLN A CA 1
ATOM 1928 C C . GLN A 1 232 ? 28.361 33.348 12.265 1.00 16.89 232 GLN A C 1
ATOM 1929 O O . GLN A 1 232 ? 28.647 32.831 11.196 1.00 16.89 232 GLN A O 1
ATOM 1935 N N . GLU A 1 233 ? 29.169 34.194 12.866 1.00 17.73 233 GLU A N 1
ATOM 1936 C CA . GLU A 1 233 ? 30.487 34.481 12.258 1.00 19.42 233 GLU A CA 1
ATOM 1937 C C . GLU A 1 233 ? 31.403 33.289 12.191 1.00 19.62 233 GLU A C 1
ATOM 1938 O O . GLU A 1 233 ? 32.097 33.117 11.170 1.00 22.81 233 GLU A O 1
ATOM 1944 N N . GLN A 1 234 ? 31.331 32.407 13.164 1.00 19.59 234 GLN A N 1
ATOM 1945 C CA . GLN A 1 234 ? 32.144 31.167 13.212 1.00 21.38 234 GLN A CA 1
ATOM 1946 C C . GLN A 1 234 ? 31.734 30.221 12.046 1.00 21.52 234 GLN A C 1
ATOM 1947 O O . GLN A 1 234 ? 32.564 29.466 11.499 1.00 21.06 234 GLN A O 1
ATOM 1953 N N . LEU A 1 235 ? 30.424 30.231 11.745 1.00 19.16 235 LEU A N 1
ATOM 1954 C CA . LEU A 1 235 ? 29.843 29.391 10.684 1.00 17.04 235 LEU A CA 1
ATOM 1955 C C . LEU A 1 235 ? 29.946 29.983 9.311 1.00 17.46 235 LEU A C 1
ATOM 1956 O O . LEU A 1 235 ? 29.783 29.254 8.329 1.00 18.17 235 LEU A O 1
ATOM 1961 N N . MET A 1 236 ? 30.210 31.271 9.182 1.00 16.90 236 MET A N 1
ATOM 1962 C CA . MET A 1 236 ? 29.993 31.950 7.939 1.00 18.34 236 MET A CA 1
ATOM 1963 C C . MET A 1 236 ? 30.910 31.373 6.799 1.00 19.39 236 MET A C 1
ATOM 1964 O O . MET A 1 236 ? 30.429 31.198 5.701 1.00 18.61 236 MET A O 1
ATOM 1969 N N . PRO A 1 237 ? 32.189 31.014 7.095 1.00 21.41 237 PRO A N 1
ATOM 1970 C CA . PRO A 1 237 ? 32.984 30.376 6.011 1.00 22.05 237 PRO A CA 1
ATOM 1971 C C . PRO A 1 237 ? 32.362 29.034 5.516 1.00 21.56 237 PRO A C 1
ATOM 1972 O O . PRO A 1 237 ? 32.425 28.752 4.274 1.00 20.63 237 PRO A O 1
ATOM 1976 N N . LEU A 1 238 ? 31.719 28.281 6.444 1.00 18.41 238 LEU A N 1
ATOM 1977 C CA . LEU A 1 238 ? 31.104 26.992 6.104 1.00 17.56 238 LEU A CA 1
ATOM 1978 C C . LEU A 1 238 ? 29.814 27.327 5.299 1.00 16.25 238 LEU A C 1
ATOM 1979 O O . LEU A 1 238 ? 29.585 26.734 4.264 1.00 15.96 238 LEU A O 1
ATOM 1984 N N . HIS A 1 239 ? 29.007 28.292 5.786 1.00 15.62 239 HIS A N 1
ATOM 1985 C CA . HIS A 1 239 ? 27.751 28.699 5.085 1.00 16.39 239 HIS A CA 1
ATOM 1986 C C . HIS A 1 239 ? 28.069 29.036 3.625 1.00 17.25 239 HIS A C 1
ATOM 1987 O O . HIS A 1 239 ? 27.414 28.568 2.708 1.00 17.33 239 HIS A O 1
ATOM 1994 N N . GLU A 1 240 ? 29.058 29.901 3.423 1.00 16.61 240 GLU A N 1
ATOM 1995 C CA . GLU A 1 240 ? 29.417 30.296 2.048 1.00 18.47 240 GLU A CA 1
ATOM 1996 C C . GLU A 1 240 ? 29.804 29.115 1.126 1.00 18.49 240 GLU A C 1
ATOM 1997 O O . GLU A 1 240 ? 29.336 29.070 -0.021 1.00 19.12 240 GLU A O 1
ATOM 2003 N N . LEU A 1 241 ? 30.668 28.219 1.639 1.00 15.88 241 LEU A N 1
ATOM 2004 C CA . LEU A 1 241 ? 31.152 27.083 0.862 1.00 16.36 241 LEU A CA 1
ATOM 2005 C C . LEU A 1 241 ? 30.006 26.107 0.526 1.00 15.96 241 LEU A C 1
ATOM 2006 O O . LEU A 1 241 ? 30.039 25.446 -0.517 1.00 16.10 241 LEU A O 1
ATOM 2011 N N . LEU A 1 242 ? 28.978 26.031 1.394 1.00 15.59 242 LEU A N 1
ATOM 2012 C CA . LEU A 1 242 ? 27.920 25.064 1.134 1.00 15.06 242 LEU A CA 1
ATOM 2013 C C . LEU A 1 242 ? 27.061 25.504 -0.058 1.00 15.37 242 LEU A C 1
ATOM 2014 O O . LEU A 1 242 ? 26.206 24.740 -0.462 1.00 17.05 242 LEU A O 1
ATOM 2019 N N . PHE A 1 243 ? 27.261 26.691 -0.626 1.00 15.53 243 PHE A N 1
ATOM 2020 C CA . PHE A 1 243 ? 26.576 27.023 -1.854 1.00 17.03 243 PHE A CA 1
ATOM 2021 C C . PHE A 1 243 ? 27.498 27.321 -2.990 1.00 16.38 243 PHE A C 1
ATOM 2022 O O . PHE A 1 243 ? 27.075 27.925 -3.938 1.00 17.04 243 PHE A O 1
ATOM 2030 N N . VAL A 1 244 ? 28.751 26.871 -2.873 1.00 14.83 244 VAL A N 1
ATOM 2031 C CA . VAL A 1 244 ? 29.769 27.216 -3.916 1.00 17.28 244 VAL A CA 1
ATOM 2032 C C . VAL A 1 244 ? 29.360 26.574 -5.279 1.00 15.86 244 VAL A C 1
ATOM 2033 O O . VAL A 1 244 ? 29.635 27.128 -6.362 1.00 18.33 244 VAL A O 1
ATOM 2037 N N . GLU A 1 245 ? 28.718 25.393 -5.201 1.00 14.13 245 GLU A N 1
ATOM 2038 C CA . GLU A 1 245 ? 27.938 24.857 -6.302 1.00 13.34 245 GLU A CA 1
ATOM 2039 C C . GLU A 1 245 ? 26.553 24.569 -5.706 1.00 12.98 245 GLU A C 1
ATOM 2040 O O . GLU A 1 245 ? 26.382 24.508 -4.485 1.00 14.37 245 GLU A O 1
ATOM 2046 N N . SER A 1 246 ? 25.599 24.316 -6.613 1.00 12.86 246 SER A N 1
ATOM 2047 C CA . SER A 1 246 ? 24.196 24.178 -6.113 1.00 12.70 246 SER A CA 1
ATOM 2048 C C . SER A 1 246 ? 24.068 23.194 -4.983 1.00 12.34 246 SER A C 1
ATOM 2049 O O . SER A 1 246 ? 24.415 22.015 -5.147 1.00 12.06 246 SER A O 1
ATOM 2052 N N . ASN A 1 247 ? 23.445 23.661 -3.880 1.00 11.66 247 ASN A N 1
ATOM 2053 C CA . ASN A 1 247 ? 23.026 22.748 -2.840 1.00 11.81 247 ASN A CA 1
ATOM 2054 C C . ASN A 1 247 ? 22.106 21.662 -3.460 1.00 10.91 247 ASN A C 1
ATOM 2055 O O . ASN A 1 247 ? 21.219 21.974 -4.247 1.00 11.35 247 ASN A O 1
ATOM 2060 N N . PRO A 1 248 ? 22.281 20.374 -3.087 1.00 11.64 248 PRO A N 1
ATOM 2061 C CA . PRO A 1 248 ? 23.112 19.848 -1.968 1.00 10.62 248 PRO A CA 1
ATOM 2062 C C . PRO A 1 248 ? 24.482 19.269 -2.439 1.00 11.56 248 PRO A C 1
ATOM 2063 O O . PRO A 1 248 ? 24.963 18.330 -1.792 1.00 12.23 248 PRO A O 1
ATOM 2067 N N . ILE A 1 249 ? 25.014 19.806 -3.519 1.00 10.73 249 ILE A N 1
ATOM 2068 C CA . ILE A 1 249 ? 26.348 19.268 -3.972 1.00 11.72 249 ILE A CA 1
ATOM 2069 C C . ILE A 1 249 ? 27.409 19.436 -2.882 1.00 12.59 249 ILE A C 1
ATOM 2070 O O . ILE A 1 249 ? 28.025 18.407 -2.506 1.00 14.08 249 ILE A O 1
ATOM 2075 N N . PRO A 1 250 ? 27.612 20.667 -2.322 1.00 12.47 25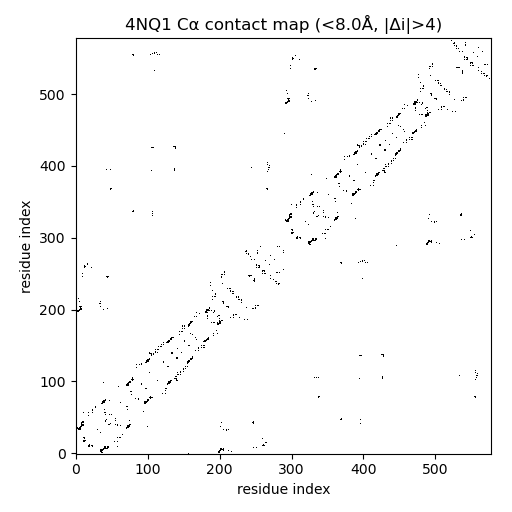0 PRO A N 1
ATOM 2076 C CA . PRO A 1 250 ? 28.723 20.805 -1.339 1.00 13.29 250 PRO A CA 1
ATOM 2077 C C . PRO A 1 250 ? 28.433 20.085 -0.047 1.00 14.27 250 PRO A C 1
ATOM 2078 O O . PRO A 1 250 ? 29.336 19.454 0.560 1.00 15.03 250 PRO A O 1
ATOM 2082 N N . VAL A 1 251 ? 27.183 20.192 0.441 1.00 13.50 251 VAL A N 1
ATOM 2083 C CA . VAL A 1 251 ? 26.898 19.506 1.689 1.00 14.25 251 VAL A CA 1
ATOM 2084 C C . VAL A 1 251 ? 27.085 18.028 1.653 1.00 13.31 251 VAL A C 1
ATOM 2085 O O . VAL A 1 251 ? 27.534 17.406 2.674 1.00 15.01 251 VAL A O 1
ATOM 2089 N N . LYS A 1 252 ? 26.677 17.376 0.559 1.00 12.76 252 LYS A N 1
ATOM 2090 C CA . LYS A 1 252 ? 26.955 15.949 0.442 1.00 13.55 252 LYS A CA 1
ATOM 2091 C C . LYS A 1 252 ? 28.467 15.638 0.471 1.00 13.63 252 LYS A C 1
ATOM 2092 O O . LYS A 1 252 ? 28.827 14.607 1.057 1.00 15.10 252 LYS A O 1
ATOM 2098 N N . TRP A 1 253 ? 29.233 16.434 -0.213 1.00 13.32 253 TRP A N 1
ATOM 2099 C CA . TRP A 1 253 ? 30.724 16.237 -0.158 1.00 16.40 253 TRP A CA 1
ATOM 2100 C C . TRP A 1 253 ? 31.218 16.331 1.304 1.00 16.88 253 TRP A C 1
ATOM 2101 O O . TRP A 1 253 ? 32.047 15.473 1.745 1.00 17.05 253 TRP A O 1
ATOM 2112 N N . ALA A 1 254 ? 30.724 17.353 2.040 1.00 14.68 254 ALA A N 1
ATOM 2113 C CA . ALA A 1 254 ? 31.189 17.542 3.452 1.00 16.63 254 ALA A CA 1
ATOM 2114 C C . ALA A 1 254 ? 30.786 16.363 4.297 1.00 17.11 254 ALA A C 1
ATOM 2115 O O . ALA A 1 254 ? 31.606 15.819 5.112 1.00 17.87 254 ALA A O 1
ATOM 2117 N N . MET A 1 255 ? 29.535 15.907 4.126 1.00 14.93 255 MET A N 1
ATOM 2118 C CA . MET A 1 255 ? 29.015 14.812 4.923 1.00 15.51 255 MET A CA 1
ATOM 2119 C C . MET A 1 255 ? 29.756 13.513 4.573 1.00 16.59 255 MET A C 1
ATOM 2120 O O . MET A 1 255 ? 29.951 12.666 5.455 1.00 17.47 255 MET A O 1
ATOM 2125 N N A LYS A 1 256 ? 30.172 13.432 3.299 0.50 16.79 256 LYS A N 1
ATOM 2126 N N B LYS A 1 256 ? 30.120 13.302 3.312 0.50 16.49 256 LYS A N 1
ATOM 2127 C CA A LYS A 1 256 ? 30.990 12.286 2.795 0.50 17.60 256 LYS A CA 1
ATOM 2128 C CA B LYS A 1 256 ? 30.919 12.064 2.998 0.50 15.37 256 LYS A CA 1
ATOM 2129 C C A LYS A 1 256 ? 32.261 12.224 3.605 0.50 17.61 256 LYS A C 1
ATOM 2130 C C B LYS A 1 256 ? 32.336 12.188 3.643 0.50 16.94 256 LYS A C 1
ATOM 2131 O O A LYS A 1 256 ? 32.599 11.140 4.175 0.50 18.81 256 LYS A O 1
ATOM 2132 O O B LYS A 1 256 ? 32.845 11.197 4.209 0.50 18.03 256 LYS A O 1
ATOM 2143 N N . LYS A 1 257 ? 32.939 13.366 3.622 1.00 18.18 257 LYS A N 1
ATOM 2144 C CA . LYS A 1 257 ? 34.229 13.572 4.328 1.00 21.19 257 LYS A CA 1
ATOM 2145 C C . LYS A 1 257 ? 34.115 13.264 5.822 1.00 22.72 257 LYS A C 1
ATOM 2146 O O . LYS A 1 257 ? 35.059 12.717 6.436 1.00 22.18 257 LYS A O 1
ATOM 2152 N N . MET A 1 258 ? 32.959 13.606 6.395 1.00 20.04 258 MET A N 1
ATOM 2153 C CA . MET A 1 258 ? 32.645 13.270 7.814 1.00 21.02 258 MET A CA 1
ATOM 2154 C C . MET A 1 258 ? 32.263 11.825 8.079 1.00 21.51 258 MET A C 1
ATOM 2155 O O . MET A 1 258 ? 31.967 11.438 9.264 1.00 23.29 258 MET A O 1
ATOM 2160 N N . GLY A 1 259 ? 32.188 10.996 7.029 1.00 19.01 259 GLY A N 1
ATOM 2161 C CA . GLY A 1 259 ? 31.798 9.607 7.184 1.00 20.36 259 GLY A CA 1
ATOM 2162 C C . GLY A 1 259 ? 30.320 9.315 7.481 1.00 20.51 259 GLY A C 1
ATOM 2163 O O . GLY A 1 259 ? 29.941 8.212 7.912 1.00 21.67 259 GLY A O 1
ATOM 2164 N N . LEU A 1 260 ? 29.445 10.319 7.254 1.00 18.72 260 LEU A N 1
ATOM 2165 C CA . LEU A 1 260 ? 28.026 10.166 7.561 1.00 20.15 260 LEU A CA 1
ATOM 2166 C C . LEU A 1 260 ? 27.221 9.554 6.429 1.00 20.08 260 LEU A C 1
ATOM 2167 O O . LEU A 1 260 ? 26.174 8.904 6.646 1.00 22.51 260 LEU A O 1
ATOM 2172 N N . ILE A 1 261 ? 27.704 9.720 5.187 1.00 16.83 261 ILE A N 1
ATOM 2173 C CA . ILE A 1 261 ? 26.980 9.140 4.057 1.00 16.74 261 ILE A CA 1
ATOM 2174 C C . ILE A 1 261 ? 28.031 8.842 2.975 1.00 15.38 261 ILE A C 1
ATOM 2175 O O . ILE A 1 261 ? 29.194 9.276 3.076 1.00 18.11 261 ILE A O 1
ATOM 2180 N N . GLY A 1 262 ? 27.549 8.197 1.925 1.00 18.19 262 GLY A N 1
ATOM 2181 C CA . GLY A 1 262 ? 28.374 7.852 0.717 1.00 18.98 262 GLY A CA 1
ATOM 2182 C C . GLY A 1 262 ? 28.643 9.107 -0.133 1.00 19.97 262 GLY A C 1
ATOM 2183 O O . GLY A 1 262 ? 29.658 9.192 -0.819 1.00 20.88 262 GLY A O 1
ATOM 2184 N N . GLY A 1 263 ? 27.775 10.119 -0.080 1.00 16.59 263 GLY A N 1
ATOM 2185 C CA . GLY A 1 263 ? 27.999 11.349 -0.887 1.00 15.06 263 GLY A CA 1
ATOM 2186 C C . GLY A 1 263 ? 27.647 11.203 -2.383 1.00 15.75 263 GLY A C 1
ATOM 2187 O O . GLY A 1 263 ? 28.280 11.844 -3.238 1.00 16.86 263 GLY A O 1
ATOM 2188 N N A GLU A 1 264 ? 26.658 10.378 -2.671 0.50 15.57 264 GLU A N 1
ATOM 2189 N N B GLU A 1 264 ? 26.698 10.334 -2.710 0.50 16.01 264 GLU A N 1
ATOM 2190 C CA A GLU A 1 264 ? 26.243 10.118 -4.027 0.50 14.30 264 GLU A CA 1
ATOM 2191 C CA B GLU A 1 264 ? 26.344 10.086 -4.106 0.50 14.93 264 GLU A CA 1
ATOM 2192 C C A GLU A 1 264 ? 25.216 11.179 -4.452 0.50 14.60 264 GLU A C 1
ATOM 2193 C C B GLU A 1 264 ? 25.142 10.964 -4.553 0.50 15.29 264 GLU A C 1
ATOM 2194 O O A GLU A 1 264 ? 24.326 11.533 -3.678 0.50 15.32 264 GLU A O 1
ATOM 2195 O O B GLU A 1 264 ? 24.079 10.989 -3.872 0.50 15.85 264 GLU A O 1
ATOM 2206 N N . LEU A 1 265 ? 25.279 11.613 -5.700 1.00 16.20 265 LEU A N 1
ATOM 2207 C CA . LEU A 1 265 ? 24.259 12.516 -6.216 1.00 16.68 265 LEU A CA 1
ATOM 2208 C C . LEU A 1 265 ? 23.636 11.911 -7.447 1.00 15.66 265 LEU A C 1
ATOM 2209 O O . LEU A 1 265 ? 24.331 11.337 -8.220 1.00 16.69 265 LEU A O 1
ATOM 2214 N N . ARG A 1 266 ? 22.326 12.037 -7.597 1.00 13.19 266 ARG A N 1
ATOM 2215 C CA . ARG A 1 266 ? 21.634 11.557 -8.786 1.00 12.39 266 ARG A CA 1
ATOM 2216 C C . ARG A 1 266 ? 21.740 12.548 -9.943 1.00 14.51 266 ARG A C 1
ATOM 2217 O O . ARG A 1 266 ? 21.401 13.693 -9.765 1.00 14.13 266 ARG A O 1
ATOM 2225 N N . LEU A 1 267 ? 22.173 12.057 -11.106 1.00 12.74 267 LEU A N 1
ATOM 2226 C CA . LEU A 1 267 ? 22.335 12.951 -12.281 1.00 12.32 267 LEU A CA 1
ATOM 2227 C C . LEU A 1 267 ? 20.973 13.579 -12.565 1.00 11.95 267 LEU A C 1
ATOM 2228 O O . LEU A 1 267 ? 19.940 12.920 -12.570 1.00 12.40 267 LEU A O 1
ATOM 2233 N N . PRO A 1 268 ? 20.952 14.885 -12.909 1.00 11.37 268 PRO A N 1
ATOM 2234 C CA . PRO A 1 268 ? 22.088 15.645 -13.408 1.00 11.95 268 PRO A CA 1
ATOM 2235 C C . PRO A 1 268 ? 22.899 16.400 -12.348 1.00 12.61 268 PRO A C 1
ATOM 2236 O O . PRO A 1 268 ? 23.796 17.186 -12.729 1.00 13.44 268 PRO A O 1
ATOM 2240 N N . MET A 1 269 ? 22.610 16.156 -11.064 1.00 11.94 269 MET A N 1
ATOM 2241 C CA . MET A 1 269 ? 23.494 16.709 -10.003 1.00 12.25 269 MET A CA 1
ATOM 2242 C C . MET A 1 269 ? 24.751 15.872 -9.993 1.00 13.19 269 MET A C 1
ATOM 2243 O O . MET A 1 269 ? 24.761 14.688 -10.438 1.00 14.48 269 MET A O 1
ATOM 2248 N N . THR A 1 270 ? 25.819 16.552 -9.599 1.00 12.18 270 THR A N 1
ATOM 2249 C CA . THR A 1 270 ? 27.186 15.992 -9.695 1.00 12.65 270 THR A CA 1
ATOM 2250 C C . THR A 1 270 ? 27.958 16.167 -8.417 1.00 14.50 270 THR A C 1
ATOM 2251 O O . THR A 1 270 ? 27.688 17.117 -7.680 1.00 14.26 270 THR A O 1
ATOM 2255 N N A GLU A 1 271 ? 28.908 15.262 -8.128 0.50 13.87 271 GLU A N 1
ATOM 2256 N N B GLU A 1 271 ? 28.991 15.326 -8.227 0.50 14.24 271 GLU A N 1
ATOM 2257 C CA A GLU A 1 271 ? 29.725 15.434 -6.902 0.50 14.95 271 GLU A CA 1
ATOM 2258 C CA B GLU A 1 271 ? 29.890 15.502 -7.078 0.50 15.63 271 GLU A CA 1
ATOM 2259 C C A GLU A 1 271 ? 30.610 16.716 -7.018 0.50 14.85 271 GLU A C 1
ATOM 2260 C C B GLU A 1 271 ? 30.591 16.865 -7.088 0.50 15.32 271 GLU A C 1
ATOM 2261 O O A GLU A 1 271 ? 31.046 17.109 -8.120 0.50 15.51 271 GLU A O 1
ATOM 2262 O O B GLU A 1 271 ? 30.922 17.442 -8.160 0.50 14.94 271 GLU A O 1
ATOM 2273 N N . LEU A 1 272 ? 30.800 17.406 -5.890 1.00 15.32 272 LEU A N 1
ATOM 2274 C CA . LEU A 1 272 ? 31.470 18.709 -5.785 1.00 15.86 272 LEU A CA 1
ATOM 2275 C C . LEU A 1 272 ? 32.765 18.754 -6.652 1.00 15.64 272 LEU A C 1
ATOM 2276 O O . LEU A 1 272 ? 33.561 17.823 -6.509 1.00 14.99 272 LEU A O 1
ATOM 2281 N N . SER A 1 273 ? 32.938 19.793 -7.465 1.00 15.68 273 SER A N 1
ATOM 2282 C CA . SER A 1 273 ? 34.164 19.892 -8.293 1.00 17.68 273 SER A CA 1
ATOM 2283 C C . SER A 1 273 ? 35.406 19.840 -7.381 1.00 19.58 273 SER A C 1
ATOM 2284 O O . SER A 1 273 ? 35.434 20.495 -6.331 1.00 19.96 273 SER A O 1
ATOM 2287 N N A GLU A 1 274 ? 36.394 19.059 -7.822 0.50 20.17 274 GLU A N 1
ATOM 2288 N N B GLU A 1 274 ? 36.425 19.060 -7.787 0.50 20.49 274 GLU A N 1
ATOM 2289 C CA A GLU A 1 274 ? 37.655 18.855 -7.122 0.50 21.98 274 GLU A CA 1
ATOM 2290 C CA B GLU A 1 274 ? 37.656 18.883 -6.983 0.50 22.15 274 GLU A CA 1
ATOM 2291 C C A GLU A 1 274 ? 38.307 20.177 -6.685 0.50 21.85 274 GLU A C 1
ATOM 2292 C C B GLU A 1 274 ? 38.303 20.231 -6.625 0.50 22.21 274 GLU A C 1
ATOM 2293 O O A GLU A 1 274 ? 38.941 20.212 -5.635 0.50 22.74 274 GLU A O 1
ATOM 2294 O O B GLU A 1 274 ? 38.946 20.346 -5.585 0.50 22.97 274 GLU A O 1
ATOM 2305 N N . LYS A 1 275 ? 38.105 21.257 -7.448 1.00 22.95 275 LYS A N 1
ATOM 2306 C CA . LYS A 1 275 ? 38.659 22.585 -7.151 1.00 24.65 275 LYS A CA 1
ATOM 2307 C C . LYS A 1 275 ? 38.221 23.201 -5.804 1.00 25.78 275 LYS A C 1
ATOM 2308 O O . LYS A 1 275 ? 38.921 24.048 -5.235 1.00 27.08 275 LYS A O 1
ATOM 2314 N N . HIS A 1 276 ? 37.079 22.713 -5.269 1.00 23.51 276 HIS A N 1
ATOM 2315 C CA . HIS A 1 276 ? 36.570 23.249 -4.016 1.00 22.33 276 HIS A CA 1
ATOM 2316 C C . HIS A 1 276 ? 36.884 22.411 -2.811 1.00 21.42 276 HIS A C 1
ATOM 2317 O O . HIS A 1 276 ? 36.552 22.796 -1.662 1.00 22.28 276 HIS A O 1
ATOM 2324 N N . HIS A 1 277 ? 37.415 21.205 -3.038 1.00 20.39 277 HIS A N 1
ATOM 2325 C CA . HIS A 1 277 ? 37.641 20.244 -1.984 1.00 20.53 277 HIS A CA 1
ATOM 2326 C C . HIS A 1 277 ? 38.575 20.807 -0.870 1.00 22.17 277 HIS A C 1
ATOM 2327 O O . HIS A 1 277 ? 38.284 20.666 0.321 1.00 22.36 277 HIS A O 1
ATOM 2334 N N A GLN A 1 278 ? 39.667 21.407 -1.332 0.50 22.75 278 GLN A N 1
ATOM 2335 N N B GLN A 1 278 ? 39.712 21.391 -1.197 0.50 22.57 278 GLN A N 1
ATOM 2336 C CA A GLN A 1 278 ? 40.681 21.948 -0.440 0.50 24.35 278 GLN A CA 1
ATOM 2337 C CA B GLN A 1 278 ? 40.609 21.813 -0.083 0.50 23.88 278 GLN A CA 1
ATOM 2338 C C A GLN A 1 278 ? 40.028 22.903 0.549 0.50 23.22 278 GLN A C 1
ATOM 2339 C C B GLN A 1 278 ? 40.130 23.092 0.674 0.50 22.75 278 GLN A C 1
ATOM 2340 O O A GLN A 1 278 ? 40.087 22.615 1.757 0.50 24.62 278 GLN A O 1
ATOM 2341 O O B GLN A 1 278 ? 40.427 23.297 1.861 0.50 23.26 278 GLN A O 1
ATOM 2352 N N . ALA A 1 279 ? 39.379 23.959 0.030 1.00 23.19 279 ALA A N 1
ATOM 2353 C CA . ALA A 1 279 ? 38.753 25.048 0.862 1.00 22.85 279 ALA A CA 1
ATOM 2354 C C . ALA A 1 279 ? 37.722 24.449 1.889 1.00 23.26 279 ALA A C 1
ATOM 2355 O O . ALA A 1 279 ? 37.744 24.713 3.136 1.00 22.59 279 ALA A O 1
ATOM 2357 N N . LEU A 1 280 ? 36.902 23.533 1.415 1.00 23.63 280 LEU A N 1
ATOM 2358 C CA . LEU A 1 280 ? 35.904 22.961 2.316 1.00 21.92 280 LEU A CA 1
ATOM 2359 C C . LEU A 1 280 ? 36.492 22.034 3.369 1.00 24.22 280 LEU A C 1
ATOM 2360 O O . LEU A 1 280 ? 36.050 22.061 4.527 1.00 22.21 280 LEU A O 1
ATOM 2365 N N . GLU A 1 281 ? 37.510 21.215 3.001 1.00 25.09 281 GLU A N 1
ATOM 2366 C CA . GLU A 1 281 ? 38.139 20.346 3.997 1.00 26.69 281 GLU A CA 1
ATOM 2367 C C . GLU A 1 281 ? 38.755 21.219 5.141 1.00 25.28 281 GLU A C 1
ATOM 2368 O O . GLU A 1 281 ? 38.634 20.851 6.331 1.00 26.37 281 GLU A O 1
ATOM 2374 N N . LYS A 1 282 ? 39.378 22.328 4.736 1.00 25.06 282 LYS A N 1
ATOM 2375 C CA . LYS A 1 282 ? 40.054 23.326 5.624 1.00 26.61 282 LYS A CA 1
ATOM 2376 C C . LYS A 1 282 ? 38.995 23.835 6.644 1.00 26.26 282 LYS A C 1
ATOM 2377 O O . LYS A 1 282 ? 39.187 23.790 7.888 1.00 26.68 282 LYS A O 1
ATOM 2383 N N . VAL A 1 283 ? 37.865 24.270 6.119 1.00 24.79 283 VAL A N 1
ATOM 2384 C CA . VAL A 1 283 ? 36.755 24.761 7.017 1.00 24.31 283 VAL A CA 1
ATOM 2385 C C . VAL A 1 283 ? 36.261 23.689 7.996 1.00 23.81 283 VAL A C 1
ATOM 2386 O O . VAL A 1 283 ? 36.168 23.948 9.209 1.00 23.92 283 VAL A O 1
ATOM 2390 N N . LEU A 1 284 ? 35.982 22.474 7.501 1.00 23.30 284 LEU A N 1
ATOM 2391 C CA . LEU A 1 284 ? 35.545 21.358 8.310 1.00 24.07 284 LEU A CA 1
ATOM 2392 C C . LEU A 1 284 ? 36.571 21.015 9.421 1.00 27.39 284 LEU A C 1
ATOM 2393 O O . LEU A 1 284 ? 36.197 20.754 10.553 1.00 26.92 284 LEU A O 1
ATOM 2398 N N . LYS A 1 285 ? 37.849 21.070 9.055 1.00 28.52 285 LYS A N 1
ATOM 2399 C CA . LYS A 1 285 ? 38.921 20.836 10.032 1.00 30.13 285 LYS A CA 1
ATOM 2400 C C . LYS A 1 285 ? 38.944 21.911 11.097 1.00 29.26 285 LYS A C 1
ATOM 2401 O O . LYS A 1 285 ? 38.977 21.562 12.278 1.00 29.56 285 LYS A O 1
ATOM 2407 N N A ASN A 1 286 ? 38.930 23.173 10.713 0.70 28.63 286 ASN A N 1
ATOM 2408 N N B ASN A 1 286 ? 38.879 23.180 10.642 0.30 28.96 286 ASN A N 1
ATOM 2409 C CA A ASN A 1 286 ? 38.946 24.267 11.683 0.70 29.85 286 ASN A CA 1
ATOM 2410 C CA B ASN A 1 286 ? 38.826 24.467 11.418 0.30 28.97 286 ASN A CA 1
ATOM 2411 C C A ASN A 1 286 ? 37.771 24.147 12.675 0.70 30.13 286 ASN A C 1
ATOM 2412 C C B ASN A 1 286 ? 37.653 24.628 12.398 0.30 29.48 286 ASN A C 1
ATOM 2413 O O A ASN A 1 286 ? 37.927 24.311 13.899 0.70 27.86 286 ASN A O 1
ATOM 2414 O O B ASN A 1 286 ? 37.706 25.470 13.321 0.30 28.49 286 ASN A O 1
ATOM 2423 N N . LEU A 1 287 ? 36.589 23.862 12.138 1.00 29.31 287 LEU A N 1
ATOM 2424 C CA . LEU A 1 287 ? 35.420 23.725 13.000 1.00 30.58 287 LEU A CA 1
ATOM 2425 C C . LEU A 1 287 ? 35.461 22.438 13.780 1.00 31.67 287 LEU A C 1
ATOM 2426 O O . LEU A 1 287 ? 34.531 22.144 14.500 1.00 31.22 287 LEU A O 1
ATOM 2431 N N . GLU A 1 288 ? 36.519 21.637 13.614 1.00 32.95 288 GLU A N 1
ATOM 2432 C CA . GLU A 1 288 ? 36.657 20.373 14.328 1.00 35.17 288 GLU A CA 1
ATOM 2433 C C . GLU A 1 288 ? 35.563 19.349 13.993 1.00 34.94 288 GLU A C 1
ATOM 2434 O O . GLU A 1 288 ? 35.240 18.456 14.789 1.00 35.19 288 GLU A O 1
ATOM 2440 N N . LEU A 1 289 ? 34.996 19.472 12.790 1.00 34.67 289 LEU A N 1
ATOM 2441 C CA . LEU A 1 289 ? 33.996 18.521 12.313 1.00 33.55 289 LEU A CA 1
ATOM 2442 C C . LEU A 1 289 ? 34.673 17.315 11.670 1.00 34.42 289 LEU A C 1
ATOM 2443 O O . LEU A 1 289 ? 34.071 16.248 11.565 1.00 34.57 289 LEU A O 1
ATOM 2448 N N A ILE A 1 290 ? 35.935 17.481 11.254 0.50 34.93 290 ILE A N 1
ATOM 2449 N N B ILE A 1 290 ? 35.913 17.528 11.202 0.50 33.96 290 ILE A N 1
ATOM 2450 C CA A ILE A 1 290 ? 36.785 16.338 10.902 0.50 35.22 290 ILE A CA 1
ATOM 2451 C CA B ILE A 1 290 ? 36.789 16.453 10.732 0.50 33.40 290 ILE A CA 1
ATOM 2452 C C A ILE A 1 290 ? 38.175 16.498 11.557 0.50 35.35 290 ILE A C 1
ATOM 2453 C C B ILE A 1 290 ? 38.168 16.664 11.384 0.50 32.88 290 ILE A C 1
ATOM 2454 O O A ILE A 1 290 ? 39.147 15.891 11.111 0.50 35.51 290 ILE A O 1
ATOM 2455 O O B ILE A 1 290 ? 38.240 17.161 12.503 0.50 31.20 290 ILE A O 1
ATOM 2464 N N A MET B 1 1 ? 17.065 20.283 -39.638 0.70 11.82 1 MET B N 1
ATOM 2465 N N B MET B 1 1 ? 16.938 19.898 -38.917 0.30 8.22 1 MET B N 1
ATOM 2466 C CA A MET B 1 1 ? 16.101 19.139 -39.826 0.70 11.36 1 MET B CA 1
ATOM 2467 C CA B MET B 1 1 ? 15.962 18.955 -39.540 0.30 9.68 1 MET B CA 1
ATOM 2468 C C A MET B 1 1 ? 14.680 19.742 -39.881 0.70 12.17 1 MET B C 1
ATOM 2469 C C B MET B 1 1 ? 14.623 19.650 -39.723 0.30 10.85 1 MET B C 1
ATOM 2470 O O A MET B 1 1 ? 13.735 19.190 -40.489 0.70 12.97 1 MET B O 1
ATOM 2471 O O B MET B 1 1 ? 13.681 19.080 -40.303 0.30 11.21 1 MET B O 1
ATOM 2480 N N . PHE B 1 2 ? 14.528 20.866 -39.186 1.00 13.05 2 PHE B N 1
ATOM 2481 C CA . PHE B 1 2 ? 13.271 21.616 -39.206 1.00 11.45 2 PHE B CA 1
ATOM 2482 C C . PHE B 1 2 ? 13.530 23.074 -39.591 1.00 12.27 2 PHE B C 1
ATOM 2483 O O . PHE B 1 2 ? 14.698 23.540 -39.562 1.00 14.42 2 PHE B O 1
ATOM 2491 N N . SER B 1 3 ? 12.469 23.792 -39.931 1.00 13.92 3 SER B N 1
ATOM 2492 C CA . SER B 1 3 ? 12.689 25.206 -40.258 1.00 11.97 3 SER B CA 1
ATOM 2493 C C . SER B 1 3 ? 11.371 25.963 -40.098 1.00 14.62 3 SER B C 1
ATOM 2494 O O . SER B 1 3 ? 10.285 25.318 -39.953 1.00 15.99 3 SER B O 1
ATOM 2497 N N . GLY B 1 4 ? 11.451 27.286 -40.017 1.00 11.27 4 GLY B N 1
ATOM 2498 C CA . GLY B 1 4 ? 10.226 28.032 -40.213 1.00 11.14 4 GLY B CA 1
ATOM 2499 C C . GLY B 1 4 ? 9.414 28.114 -38.932 1.00 11.39 4 GLY B C 1
ATOM 2500 O O . GLY B 1 4 ? 9.952 28.190 -37.803 1.00 11.64 4 GLY B O 1
ATOM 2501 N N . SER B 1 5 ? 8.099 28.127 -39.126 1.00 10.72 5 SER B N 1
ATOM 2502 C CA . SER B 1 5 ? 7.201 28.382 -37.972 1.00 11.09 5 SER B CA 1
ATOM 2503 C C . SER B 1 5 ? 6.836 27.021 -37.389 1.00 12.17 5 SER B C 1
ATOM 2504 O O . SER B 1 5 ? 6.167 26.221 -38.020 1.00 12.29 5 SER B O 1
ATOM 2507 N N . ILE B 1 6 ? 7.296 26.775 -36.158 1.00 10.17 6 ILE B N 1
ATOM 2508 C CA . ILE B 1 6 ? 7.103 25.481 -35.504 1.00 10.21 6 ILE B CA 1
ATOM 2509 C C . ILE B 1 6 ? 6.220 25.799 -34.241 1.00 10.17 6 ILE B C 1
ATOM 2510 O O . ILE B 1 6 ? 6.627 26.446 -33.268 1.00 12.33 6 ILE B O 1
ATOM 2515 N N . VAL B 1 7 ? 4.989 25.290 -34.254 1.00 10.34 7 VAL B N 1
ATOM 2516 C CA . VAL B 1 7 ? 4.025 25.716 -33.172 1.00 10.04 7 VAL B CA 1
ATOM 2517 C C . VAL B 1 7 ? 4.250 24.887 -31.893 1.00 10.33 7 VAL B C 1
ATOM 2518 O O . VAL B 1 7 ? 4.311 23.669 -31.960 1.00 12.18 7 VAL B O 1
ATOM 2522 N N . ALA B 1 8 ? 4.369 25.587 -30.780 1.00 9.99 8 ALA B N 1
ATOM 2523 C CA . ALA B 1 8 ? 4.390 24.933 -29.477 1.00 10.55 8 ALA B CA 1
ATOM 2524 C C . ALA B 1 8 ? 2.881 24.757 -29.137 1.00 10.37 8 ALA B C 1
ATOM 2525 O O . ALA B 1 8 ? 2.275 25.670 -28.560 1.00 12.31 8 ALA B O 1
ATOM 2527 N N . LEU B 1 9 ? 2.352 23.565 -29.433 1.00 10.37 9 LEU B N 1
ATOM 2528 C CA . LEU B 1 9 ? 0.879 23.355 -29.308 1.00 11.77 9 LEU B CA 1
ATOM 2529 C C . LEU B 1 9 ? 0.387 23.487 -27.865 1.00 10.63 9 LEU B C 1
ATOM 2530 O O . LEU B 1 9 ? 0.998 22.921 -26.920 1.00 11.49 9 LEU B O 1
ATOM 2535 N N . VAL B 1 10 ? -0.671 24.270 -27.660 1.00 11.08 10 VAL B N 1
ATOM 2536 C CA . VAL B 1 10 ? -1.363 24.123 -26.354 1.00 12.33 10 VAL B CA 1
ATOM 2537 C C . VAL B 1 10 ? -1.892 22.648 -26.230 1.00 11.76 10 VAL B C 1
ATOM 2538 O O . VAL B 1 10 ? -2.002 21.917 -27.222 1.00 11.98 10 VAL B O 1
ATOM 2542 N N . THR B 1 11 ? -2.207 22.221 -25.001 1.00 12.70 11 THR B N 1
ATOM 2543 C CA . THR B 1 11 ? -2.850 20.943 -24.769 1.00 11.50 11 THR B CA 1
ATOM 2544 C C . THR B 1 11 ? -4.292 21.254 -24.396 1.00 12.48 11 THR B C 1
ATOM 2545 O O . THR B 1 11 ? -4.540 21.730 -23.289 1.00 14.25 11 THR B O 1
ATOM 2549 N N . PRO B 1 12 ? -5.210 21.048 -25.333 1.00 13.29 12 PRO B N 1
ATOM 2550 C CA . PRO B 1 12 ? -6.626 21.316 -25.017 1.00 15.33 12 PRO B CA 1
ATOM 2551 C C . PRO B 1 12 ? -7.034 20.405 -23.856 1.00 14.48 12 PRO B C 1
ATOM 2552 O O . PRO B 1 12 ? -6.640 19.218 -23.802 1.00 14.39 12 PRO B O 1
ATOM 2556 N N A MET B 1 13 ? -7.863 20.975 -22.976 0.50 13.37 13 MET B N 1
ATOM 2557 N N B MET B 1 13 ? -7.834 20.946 -22.937 0.50 14.45 13 MET B N 1
ATOM 2558 C CA A MET B 1 13 ? -8.305 20.298 -21.752 0.50 13.47 13 MET B CA 1
ATOM 2559 C CA B MET B 1 13 ? -8.291 20.154 -21.783 0.50 14.84 13 MET B CA 1
ATOM 2560 C C A MET B 1 13 ? -9.825 20.365 -21.644 0.50 14.07 13 MET B C 1
ATOM 2561 C C B MET B 1 13 ? -9.793 20.341 -21.636 0.50 15.19 13 MET B C 1
ATOM 2562 O O A MET B 1 13 ? -10.410 21.333 -22.076 0.50 15.55 13 MET B O 1
ATOM 2563 O O B MET B 1 13 ? -10.329 21.368 -22.000 0.50 16.36 13 MET B O 1
ATOM 2572 N N . ARG B 1 14 ? -10.436 19.329 -21.081 1.00 15.36 14 ARG B N 1
ATOM 2573 C CA . ARG B 1 14 ? -11.891 19.385 -20.779 1.00 18.24 14 ARG B CA 1
ATOM 2574 C C . ARG B 1 14 ? -12.075 18.481 -19.569 1.00 16.43 14 ARG B C 1
ATOM 2575 O O . ARG B 1 14 ? -11.648 17.323 -19.571 1.00 19.79 14 ARG B O 1
ATOM 2583 N N . ASN B 1 15 ? -12.728 19.012 -18.549 1.00 19.13 15 ASN B N 1
ATOM 2584 C CA . ASN B 1 15 ? -12.958 18.228 -17.298 1.00 22.20 15 ASN B CA 1
ATOM 2585 C C . ASN B 1 15 ? -11.679 17.742 -16.704 1.00 19.98 15 ASN B C 1
ATOM 2586 O O . ASN B 1 15 ? -11.599 16.623 -16.234 1.00 20.88 15 ASN B O 1
ATOM 2591 N N . ASP B 1 16 ? -10.655 18.602 -16.798 1.00 19.76 16 ASP B N 1
ATOM 2592 C CA . ASP B 1 16 ? -9.305 18.305 -16.271 1.00 18.29 16 ASP B CA 1
ATOM 2593 C C . ASP B 1 16 ? -8.641 17.070 -16.886 1.00 17.15 16 ASP B C 1
ATOM 2594 O O . ASP B 1 16 ? -7.837 16.445 -16.255 1.00 17.36 16 ASP B O 1
ATOM 2599 N N . SER B 1 17 ? -9.008 16.722 -18.122 1.00 18.51 17 SER B N 1
ATOM 2600 C CA . SER B 1 17 ? -8.389 15.610 -18.839 1.00 20.27 17 SER B CA 1
ATOM 2601 C C . SER B 1 17 ? -8.003 16.185 -20.182 1.00 18.43 17 SER B C 1
ATOM 2602 O O . SER B 1 17 ? -8.601 17.185 -20.647 1.00 18.62 17 SER B O 1
ATOM 2605 N N . VAL B 1 18 ? -7.056 15.531 -20.824 1.00 17.37 18 VAL B N 1
ATOM 2606 C CA . VAL B 1 18 ? -6.718 15.940 -22.209 1.00 15.51 18 VAL B CA 1
ATOM 2607 C C . VAL B 1 18 ? -7.950 15.842 -23.106 1.00 15.54 18 VAL B C 1
ATOM 2608 O O . VAL B 1 18 ? -8.610 14.732 -23.193 1.00 18.01 18 VAL B O 1
ATOM 2612 N N . ASP B 1 19 ? -8.231 16.944 -23.800 1.00 14.69 19 ASP B N 1
ATOM 2613 C CA . ASP B 1 19 ? -9.298 16.992 -24.777 1.00 15.45 19 ASP B CA 1
ATOM 2614 C C . ASP B 1 19 ? -8.760 16.510 -26.143 1.00 15.37 19 ASP B C 1
ATOM 2615 O O . ASP B 1 19 ? -8.359 17.331 -26.982 1.00 16.75 19 ASP B O 1
ATOM 2620 N N . VAL B 1 20 ? -8.838 15.189 -26.346 1.00 16.63 20 VAL B N 1
ATOM 2621 C CA . VAL B 1 20 ? -8.267 14.551 -27.561 1.00 19.13 20 VAL B CA 1
ATOM 2622 C C . VAL B 1 20 ? -9.011 15.035 -28.830 1.00 18.97 20 VAL B C 1
ATOM 2623 O O . VAL B 1 20 ? -8.397 15.286 -29.863 1.00 17.97 20 VAL B O 1
ATOM 2627 N N . HIS B 1 21 ? -10.330 15.248 -28.740 1.00 19.69 21 HIS B N 1
ATOM 2628 C CA . HIS B 1 21 ? -11.064 15.831 -29.856 1.00 19.59 21 HIS B CA 1
ATOM 2629 C C . HIS B 1 21 ? -10.516 17.136 -30.378 1.00 18.21 21 HIS B C 1
ATOM 2630 O O . HIS B 1 21 ? -10.264 17.294 -31.614 1.00 18.84 21 HIS B O 1
ATOM 2637 N N . HIS B 1 22 ? -10.309 18.106 -29.471 1.00 16.85 22 HIS B N 1
ATOM 2638 C CA . HIS B 1 22 ? -9.880 19.416 -29.950 1.00 15.90 22 HIS B CA 1
ATOM 2639 C C . HIS B 1 22 ? -8.365 19.395 -30.297 1.00 15.35 22 HIS B C 1
ATOM 2640 O O . HIS B 1 22 ? -7.964 20.101 -31.213 1.00 16.31 22 HIS B O 1
ATOM 2647 N N . LEU B 1 23 ? -7.636 18.488 -29.651 1.00 14.93 23 LEU B N 1
ATOM 2648 C CA . LEU B 1 23 ? -6.179 18.339 -29.962 1.00 16.03 23 LEU B CA 1
ATOM 2649 C C . LEU B 1 23 ? -6.049 17.851 -31.402 1.00 17.24 23 LEU B C 1
ATOM 2650 O O . LEU B 1 23 ? -5.226 18.412 -32.177 1.00 16.72 23 LEU B O 1
ATOM 2655 N N . ARG B 1 24 ? -6.893 16.878 -31.789 1.00 15.63 24 ARG B N 1
ATOM 2656 C CA . ARG B 1 24 ? -6.872 16.410 -33.197 1.00 18.27 24 ARG B CA 1
ATOM 2657 C C . ARG B 1 24 ? -7.271 17.532 -34.164 1.00 16.48 24 ARG B C 1
ATOM 2658 O O . ARG B 1 24 ? -6.641 17.698 -35.177 1.00 15.88 24 ARG B O 1
ATOM 2666 N N . GLU B 1 25 ? -8.262 18.346 -33.825 1.00 16.02 25 GLU B N 1
ATOM 2667 C CA . GLU B 1 25 ? -8.615 19.457 -34.668 1.00 17.85 25 GLU B CA 1
ATOM 2668 C C . GLU B 1 25 ? -7.440 20.420 -34.839 1.00 16.20 25 GLU B C 1
ATOM 2669 O O . GLU B 1 25 ? -7.296 21.009 -35.934 1.00 19.02 25 GLU B O 1
ATOM 2675 N N . LEU B 1 26 ? -6.706 20.690 -33.741 1.00 15.93 26 LEU B N 1
ATOM 2676 C CA . LEU B 1 26 ? -5.573 21.620 -33.845 1.00 14.63 26 LEU B CA 1
ATOM 2677 C C . LEU B 1 26 ? -4.544 21.084 -34.847 1.00 14.14 26 LEU B C 1
ATOM 2678 O O . LEU B 1 26 ? -3.954 21.910 -35.588 1.00 14.92 26 LEU B O 1
ATOM 2683 N N . VAL B 1 27 ? -4.304 19.788 -34.822 1.00 14.08 27 VAL B N 1
ATOM 2684 C CA . VAL B 1 27 ? -3.305 19.167 -35.812 1.00 14.34 27 VAL B CA 1
ATOM 2685 C C . VAL B 1 27 ? -3.823 19.461 -37.248 1.00 15.14 27 VAL B C 1
ATOM 2686 O O . VAL B 1 27 ? -3.078 19.940 -38.100 1.00 13.95 27 VAL B O 1
ATOM 2690 N N . GLU B 1 28 ? -5.125 19.251 -37.483 1.00 14.77 28 GLU B N 1
ATOM 2691 C CA . GLU B 1 28 ? -5.626 19.547 -38.847 1.00 16.03 28 GLU B CA 1
ATOM 2692 C C . GLU B 1 28 ? -5.571 21.017 -39.190 1.00 16.85 28 GLU B C 1
ATOM 2693 O O . GLU B 1 28 ? -5.294 21.354 -40.344 1.00 16.98 28 GLU B O 1
ATOM 2699 N N . PHE B 1 29 ? -5.828 21.891 -38.207 1.00 16.13 29 PHE B N 1
ATOM 2700 C CA . PHE B 1 29 ? -5.760 23.337 -38.357 1.00 15.37 29 PHE B CA 1
ATOM 2701 C C . PHE B 1 29 ? -4.346 23.742 -38.821 1.00 16.39 29 PHE B C 1
ATOM 2702 O O . PHE B 1 29 ? -4.192 24.510 -39.767 1.00 15.26 29 PHE B O 1
ATOM 2710 N N . HIS B 1 30 ? -3.315 23.193 -38.159 1.00 14.98 30 HIS B N 1
ATOM 2711 C CA . HIS B 1 30 ? -1.915 23.561 -38.532 1.00 14.75 30 HIS B CA 1
ATOM 2712 C C . HIS B 1 30 ? -1.515 23.056 -39.890 1.00 14.05 30 HIS B C 1
ATOM 2713 O O . HIS B 1 30 ? -0.825 23.726 -40.603 1.00 15.57 30 HIS B O 1
ATOM 2720 N N . ILE B 1 31 ? -2.007 21.876 -40.228 1.00 14.60 31 ILE B N 1
ATOM 2721 C CA . ILE B 1 31 ? -1.716 21.307 -41.578 1.00 17.47 31 ILE B CA 1
ATOM 2722 C C . ILE B 1 31 ? -2.368 22.217 -42.621 1.00 17.58 31 ILE B C 1
ATOM 2723 O O . ILE B 1 31 ? -1.753 22.590 -43.597 1.00 18.45 31 ILE B O 1
ATOM 2728 N N . ALA B 1 32 ? -3.598 22.631 -42.356 1.00 18.18 32 ALA B N 1
ATOM 2729 C CA . ALA B 1 32 ? -4.260 23.532 -43.286 1.00 19.44 32 ALA B CA 1
ATOM 2730 C C . ALA B 1 32 ? -3.638 24.922 -43.458 1.00 19.89 32 ALA B C 1
ATOM 2731 O O . ALA B 1 32 ? -3.675 25.506 -44.559 1.00 21.06 32 ALA B O 1
ATOM 2733 N N . LYS B 1 33 ? -3.018 25.460 -42.403 1.00 18.66 33 LYS B N 1
ATOM 2734 C CA . LYS B 1 33 ? -2.526 26.833 -42.374 1.00 18.87 33 LYS B CA 1
ATOM 2735 C C . LYS B 1 33 ? -1.061 26.852 -42.835 1.00 21.44 33 LYS B C 1
ATOM 2736 O O . LYS B 1 33 ? -0.519 27.937 -43.089 1.00 21.63 33 LYS B O 1
ATOM 2742 N N . GLY B 1 34 ? -0.439 25.669 -42.876 1.00 18.66 34 GLY B N 1
ATOM 2743 C CA . GLY B 1 34 ? 0.922 25.528 -43.404 1.00 19.72 34 GLY B CA 1
ATOM 2744 C C . GLY B 1 34 ? 2.025 25.684 -42.360 1.00 18.36 34 GLY B C 1
ATOM 2745 O O . GLY B 1 34 ? 3.214 26.016 -42.701 1.00 17.38 34 GLY B O 1
ATOM 2746 N N . THR B 1 35 ? 1.680 25.445 -41.087 1.00 16.79 35 THR B N 1
ATOM 2747 C CA . THR B 1 35 ? 2.736 25.429 -40.030 1.00 14.30 35 THR B CA 1
ATOM 2748 C C . THR B 1 35 ? 3.807 24.361 -40.363 1.00 14.47 35 THR B C 1
ATOM 2749 O O . THR B 1 35 ? 3.490 23.325 -40.847 1.00 13.82 35 THR B O 1
ATOM 2753 N N . HIS B 1 36 ? 5.067 24.644 -40.049 1.00 13.41 36 HIS B N 1
ATOM 2754 C CA . HIS B 1 36 ? 6.136 23.798 -40.571 1.00 15.32 36 HIS B CA 1
ATOM 2755 C C . HIS B 1 36 ? 6.446 22.553 -39.763 1.00 16.73 36 HIS B C 1
ATOM 2756 O O . HIS B 1 36 ? 6.966 21.571 -40.322 1.00 16.92 36 HIS B O 1
ATOM 2763 N N . ALA B 1 37 ? 6.135 22.584 -38.462 1.00 14.09 37 ALA B N 1
ATOM 2764 C CA . ALA B 1 37 ? 6.247 21.369 -37.618 1.00 12.57 37 ALA B CA 1
ATOM 2765 C C . ALA B 1 37 ? 5.439 21.628 -36.345 1.00 12.53 37 ALA B C 1
ATOM 2766 O O . ALA B 1 37 ? 5.057 22.763 -36.075 1.00 11.63 37 ALA B O 1
ATOM 2768 N N . LEU B 1 38 ? 5.189 20.541 -35.618 1.00 11.95 38 LEU B N 1
ATOM 2769 C CA . LEU B 1 38 ? 4.356 20.694 -34.382 1.00 11.96 38 LEU B CA 1
ATOM 2770 C C . LEU B 1 38 ? 5.165 20.261 -33.167 1.00 11.79 38 LEU B C 1
ATOM 2771 O O . LEU B 1 38 ? 5.783 19.210 -33.219 1.00 13.71 38 LEU B O 1
ATOM 2776 N N . VAL B 1 39 ? 5.197 21.073 -32.074 1.00 10.44 39 VAL B N 1
ATOM 2777 C CA . VAL B 1 39 ? 5.791 20.541 -30.826 1.00 11.55 39 VAL B CA 1
ATOM 2778 C C . VAL B 1 39 ? 4.615 20.119 -29.897 1.00 12.66 39 VAL B C 1
ATOM 2779 O O . VAL B 1 39 ? 3.679 20.946 -29.622 1.00 12.62 39 VAL B O 1
ATOM 2783 N N . ALA B 1 40 ? 4.624 18.863 -29.461 1.00 10.60 40 ALA B N 1
ATOM 2784 C CA . ALA B 1 40 ? 3.589 18.329 -28.547 1.00 12.28 40 ALA B CA 1
ATOM 2785 C C . ALA B 1 40 ? 4.101 18.243 -27.134 1.00 14.46 40 ALA B C 1
ATOM 2786 O O . ALA B 1 40 ? 5.206 17.743 -26.908 1.00 13.21 40 ALA B O 1
ATOM 2788 N N . ALA B 1 41 ? 3.307 18.750 -26.158 1.00 11.58 41 ALA B N 1
ATOM 2789 C CA . ALA B 1 41 ? 3.713 18.632 -24.726 1.00 13.31 41 ALA B CA 1
ATOM 2790 C C . ALA B 1 41 ? 4.965 19.419 -24.374 1.00 13.47 41 ALA B C 1
ATOM 2791 O O . ALA B 1 41 ? 5.779 18.997 -23.511 1.00 15.22 41 ALA B O 1
ATOM 2793 N N . GLY B 1 42 ? 5.091 20.587 -24.972 1.00 12.49 42 GLY B N 1
ATOM 2794 C CA . GLY B 1 42 ? 6.114 21.588 -24.517 1.00 13.23 42 GLY B CA 1
ATOM 2795 C C . GLY B 1 42 ? 5.524 22.449 -23.388 1.00 12.17 42 GLY B C 1
ATOM 2796 O O . GLY B 1 42 ? 4.449 22.140 -22.804 1.00 13.22 42 GLY B O 1
ATOM 2797 N N . THR B 1 43 ? 6.210 23.575 -23.138 1.00 11.48 43 THR B N 1
ATOM 2798 C CA . THR B 1 43 ? 5.806 24.444 -22.026 1.00 10.79 43 THR B CA 1
ATOM 2799 C C . THR B 1 43 ? 4.438 25.051 -22.340 1.00 12.08 43 THR B C 1
ATOM 2800 O O . THR B 1 43 ? 3.562 25.193 -21.425 1.00 11.00 43 THR B O 1
ATOM 2804 N N . THR B 1 44 ? 4.232 25.388 -23.608 1.00 11.10 44 THR B N 1
ATOM 2805 C CA . THR B 1 44 ? 2.902 25.971 -24.001 1.00 11.53 44 THR B CA 1
ATOM 2806 C C . THR B 1 44 ? 1.807 24.905 -23.860 1.00 12.10 44 THR B C 1
ATOM 2807 O O . THR B 1 44 ? 0.624 25.257 -23.687 1.00 12.00 44 THR B O 1
ATOM 2811 N N . GLY B 1 45 ? 2.181 23.619 -23.904 1.00 9.89 45 GLY B N 1
ATOM 2812 C CA . GLY B 1 45 ? 1.255 22.480 -23.699 1.00 10.69 45 GLY B CA 1
ATOM 2813 C C . GLY B 1 45 ? 1.106 22.074 -22.247 1.00 10.58 45 GLY B C 1
ATOM 2814 O O . GLY B 1 45 ? 0.585 21.018 -21.980 1.00 10.76 45 GLY B O 1
ATOM 2815 N N . GLU B 1 46 ? 1.518 22.915 -21.326 1.00 10.17 46 GLU B N 1
ATOM 2816 C CA . GLU B 1 46 ? 1.352 22.623 -19.898 1.00 10.80 46 GLU B CA 1
ATOM 2817 C C . GLU B 1 46 ? 2.101 21.366 -19.434 1.00 12.19 46 GLU B C 1
ATOM 2818 O O . GLU B 1 46 ? 1.671 20.645 -18.522 1.00 11.57 46 GLU B O 1
ATOM 2824 N N . ALA B 1 47 ? 3.287 21.071 -20.058 1.00 10.69 47 ALA B N 1
ATOM 2825 C CA . ALA B 1 47 ? 4.080 19.957 -19.655 1.00 11.40 47 ALA B CA 1
ATOM 2826 C C . ALA B 1 47 ? 4.317 19.951 -18.126 1.00 12.26 47 ALA B C 1
ATOM 2827 O O . ALA B 1 47 ? 4.339 18.856 -17.518 1.00 13.43 47 ALA B O 1
ATOM 2829 N N . GLY B 1 48 ? 4.428 21.164 -17.562 1.00 12.31 48 GLY B N 1
ATOM 2830 C CA . GLY B 1 48 ? 4.760 21.279 -16.146 1.00 13.19 48 GLY B CA 1
ATOM 2831 C C . GLY B 1 48 ? 3.682 20.716 -15.206 1.00 14.53 48 GLY B C 1
ATOM 2832 O O . GLY B 1 48 ? 3.952 20.506 -14.041 1.00 14.36 48 GLY B O 1
ATOM 2833 N N . THR B 1 49 ? 2.450 20.568 -15.709 1.00 13.04 49 THR B N 1
ATOM 2834 C CA . THR B 1 49 ? 1.381 20.023 -14.802 1.00 12.56 49 THR B CA 1
ATOM 2835 C C . THR B 1 49 ? 0.736 18.759 -15.387 1.00 13.59 49 THR B C 1
ATOM 2836 O O . THR B 1 49 ? -0.163 18.146 -14.724 1.00 12.96 49 THR B O 1
ATOM 2840 N N . LEU B 1 50 ? 1.228 18.293 -16.536 1.00 13.31 50 LEU B N 1
ATOM 2841 C CA . LEU B 1 50 ? 0.724 17.019 -17.071 1.00 13.70 50 LEU B CA 1
ATOM 2842 C C . LEU B 1 50 ? 1.349 15.802 -16.389 1.00 14.47 50 LEU B C 1
ATOM 2843 O O . LEU B 1 50 ? 2.543 15.822 -15.997 1.00 14.65 50 LEU B O 1
ATOM 2848 N N . SER B 1 51 ? 0.559 14.732 -16.184 1.00 13.66 51 SER B N 1
ATOM 2849 C CA . SER B 1 51 ? 1.217 13.525 -15.687 1.00 16.13 51 SER B CA 1
ATOM 2850 C C . SER B 1 51 ? 2.015 12.832 -16.791 1.00 15.98 51 SER B C 1
ATOM 2851 O O . SER B 1 51 ? 1.873 13.163 -17.967 1.00 14.17 51 SER B O 1
ATOM 2854 N N . HIS B 1 52 ? 2.780 11.804 -16.427 1.00 15.42 52 HIS B N 1
ATOM 2855 C CA . HIS B 1 52 ? 3.580 11.111 -17.442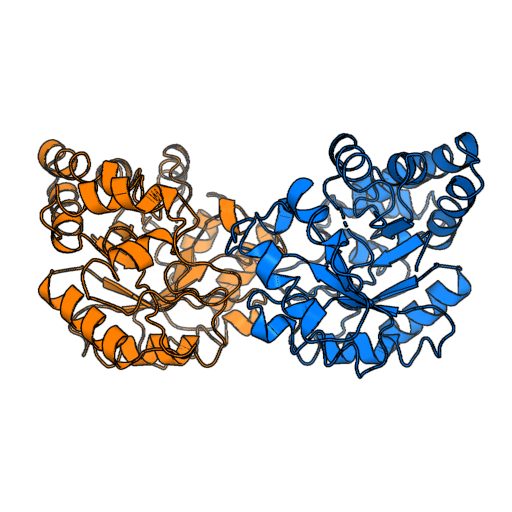 1.00 16.69 52 HIS B CA 1
ATOM 2856 C C . HIS B 1 52 ? 2.636 10.485 -18.494 1.00 15.59 52 HIS B C 1
ATOM 2857 O O . HIS B 1 52 ? 2.908 10.585 -19.712 1.00 16.94 52 HIS B O 1
ATOM 2864 N N A SER B 1 53 ? 1.552 9.870 -18.018 0.50 14.81 53 SER B N 1
ATOM 2865 N N B SER B 1 53 ? 1.527 9.832 -18.085 0.50 14.79 53 SER B N 1
ATOM 2866 C CA A SER B 1 53 ? 0.562 9.302 -18.894 0.50 15.33 53 SER B CA 1
ATOM 2867 C CA B SER B 1 53 ? 0.579 9.275 -19.078 0.50 15.65 53 SER B CA 1
ATOM 2868 C C A SER B 1 53 ? -0.048 10.271 -19.877 0.50 15.51 53 SER B C 1
ATOM 2869 C C B SER B 1 53 ? -0.081 10.313 -19.964 0.50 15.79 53 SER B C 1
ATOM 2870 O O A SER B 1 53 ? -0.211 9.930 -21.072 0.50 16.61 53 SER B O 1
ATOM 2871 O O B SER B 1 53 ? -0.373 10.061 -21.163 0.50 16.93 53 SER B O 1
ATOM 2876 N N . GLU B 1 54 ? -0.339 11.484 -19.380 1.00 15.23 54 GLU B N 1
ATOM 2877 C CA . GLU B 1 54 ? -0.935 12.538 -20.154 1.00 14.47 54 GLU B CA 1
ATOM 2878 C C . GLU B 1 54 ? 0.040 13.022 -21.235 1.00 13.50 54 GLU B C 1
ATOM 2879 O O . GLU B 1 54 ? -0.416 13.294 -22.365 1.00 13.44 54 GLU B O 1
ATOM 2885 N N . LYS B 1 55 ? 1.292 13.227 -20.820 1.00 13.15 55 LYS B N 1
ATOM 2886 C CA . LYS B 1 55 ? 2.296 13.657 -21.839 1.00 13.37 55 LYS B CA 1
ATOM 2887 C C . LYS B 1 55 ? 2.320 12.647 -22.974 1.00 14.67 55 LYS B C 1
ATOM 2888 O O . LYS B 1 55 ? 2.257 13.026 -24.133 1.00 13.36 55 LYS B O 1
ATOM 2894 N N . LEU B 1 56 ? 2.372 11.348 -22.628 1.00 16.22 56 LEU B N 1
ATOM 2895 C CA . LEU B 1 56 ? 2.425 10.346 -23.746 1.00 16.12 56 LEU B CA 1
ATOM 2896 C C . LEU B 1 56 ? 1.141 10.326 -24.587 1.00 15.20 56 LEU B C 1
ATOM 2897 O O . LEU B 1 56 ? 1.188 10.177 -25.811 1.00 14.73 56 LEU B O 1
ATOM 2902 N N . LEU B 1 57 ? 0.004 10.558 -23.926 1.00 15.38 57 LEU B N 1
ATOM 2903 C CA . LEU B 1 57 ? -1.243 10.656 -24.677 1.00 15.43 57 LEU B CA 1
ATOM 2904 C C . LEU B 1 57 ? -1.284 11.875 -25.635 1.00 15.89 57 LEU B C 1
ATOM 2905 O O . LEU B 1 57 ? -1.695 11.742 -26.817 1.00 15.94 57 LEU B O 1
ATOM 2910 N N . VAL B 1 58 ? -0.804 13.031 -25.186 1.00 15.15 58 VAL B N 1
ATOM 2911 C CA . VAL B 1 58 ? -0.732 14.186 -26.089 1.00 13.98 58 VAL B CA 1
ATOM 2912 C C . VAL B 1 58 ? 0.199 13.865 -27.301 1.00 13.89 58 VAL B C 1
ATOM 2913 O O . VAL B 1 58 ? -0.128 14.103 -28.445 1.00 14.41 58 VAL B O 1
ATOM 2917 N N . ILE B 1 59 ? 1.387 13.357 -26.987 1.00 12.61 59 ILE B N 1
ATOM 2918 C CA . ILE B 1 59 ? 2.376 13.066 -28.058 1.00 13.28 59 ILE B CA 1
ATOM 2919 C C . ILE B 1 59 ? 1.787 12.047 -29.039 1.00 13.99 59 ILE B C 1
ATOM 2920 O O . ILE B 1 59 ? 1.831 12.253 -30.245 1.00 14.78 59 ILE B O 1
ATOM 2925 N N . LYS B 1 60 ? 1.270 10.924 -28.488 1.00 14.17 60 LYS B N 1
ATOM 2926 C CA . LYS B 1 60 ? 0.644 9.908 -29.375 1.00 16.85 60 LYS B CA 1
ATOM 2927 C C . LYS B 1 60 ? -0.510 10.478 -30.207 1.00 17.26 60 LYS B C 1
ATOM 2928 O O . LYS B 1 60 ? -0.614 10.230 -31.418 1.00 15.79 60 LYS B O 1
ATOM 2934 N N . THR B 1 61 ? -1.350 11.284 -29.582 1.00 17.18 61 THR B N 1
ATOM 2935 C CA . THR B 1 61 ? -2.489 11.881 -30.287 1.00 15.49 61 THR B CA 1
ATOM 2936 C C . THR B 1 61 ? -2.056 12.716 -31.479 1.00 16.15 61 THR B C 1
ATOM 2937 O O . THR B 1 61 ? -2.652 12.661 -32.568 1.00 15.48 61 THR B O 1
ATOM 2941 N N . VAL B 1 62 ? -1.052 13.558 -31.244 1.00 14.61 62 VAL B N 1
ATOM 2942 C CA . VAL B 1 62 ? -0.530 14.438 -32.273 1.00 14.41 62 VAL B CA 1
ATOM 2943 C C . VAL B 1 62 ? 0.100 13.633 -33.421 1.00 15.05 62 VAL B C 1
ATOM 2944 O O . VAL B 1 62 ? -0.177 13.937 -34.587 1.00 14.67 62 VAL B O 1
ATOM 2948 N N . ILE B 1 63 ? 0.905 12.650 -33.054 1.00 15.74 63 ILE B N 1
ATOM 2949 C CA . ILE B 1 63 ? 1.596 11.833 -34.048 1.00 15.82 63 ILE B CA 1
ATOM 2950 C C . ILE B 1 63 ? 0.542 11.125 -34.928 1.00 18.00 63 ILE B C 1
ATOM 2951 O O . ILE B 1 63 ? 0.633 11.145 -36.185 1.00 16.78 63 ILE B O 1
ATOM 2956 N N A GLU B 1 64 ? -0.448 10.527 -34.281 0.50 17.81 64 GLU B N 1
ATOM 2957 N N B GLU B 1 64 ? -0.467 10.552 -34.269 0.50 18.15 64 GLU B N 1
ATOM 2958 C CA A GLU B 1 64 ? -1.428 9.734 -35.026 0.50 18.25 64 GLU B CA 1
ATOM 2959 C CA B GLU B 1 64 ? -1.486 9.713 -34.943 0.50 19.08 64 GLU B CA 1
ATOM 2960 C C A GLU B 1 64 ? -2.217 10.631 -35.962 0.50 18.04 64 GLU B C 1
ATOM 2961 C C B GLU B 1 64 ? -2.420 10.519 -35.836 0.50 18.83 64 GLU B C 1
ATOM 2962 O O A GLU B 1 64 ? -2.350 10.318 -37.167 0.50 17.32 64 GLU B O 1
ATOM 2963 O O B GLU B 1 64 ? -2.892 10.012 -36.881 0.50 19.31 64 GLU B O 1
ATOM 2974 N N . GLN B 1 65 ? -2.703 11.769 -35.460 1.00 17.25 65 GLN B N 1
ATOM 2975 C CA . GLN B 1 65 ? -3.508 12.637 -36.306 1.00 16.83 65 GLN B CA 1
ATOM 2976 C C . GLN B 1 65 ? -2.667 13.196 -37.453 1.00 17.79 65 GLN B C 1
ATOM 2977 O O . GLN B 1 65 ? -3.193 13.395 -38.575 1.00 19.00 65 GLN B O 1
ATOM 2983 N N . ALA B 1 66 ? -1.389 13.517 -37.184 1.00 15.89 66 ALA B N 1
ATOM 2984 C CA . ALA B 1 66 ? -0.597 14.140 -38.234 1.00 17.73 66 ALA B CA 1
ATOM 2985 C C . ALA B 1 66 ? -0.440 13.206 -39.489 1.00 17.11 66 ALA B C 1
ATOM 2986 O O . ALA B 1 66 ? -0.423 13.710 -40.631 1.00 17.81 66 ALA B O 1
ATOM 2988 N N A LYS B 1 67 ? -0.346 11.898 -39.273 0.50 19.65 67 LYS B N 1
ATOM 2989 N N B LYS B 1 67 ? -0.347 11.893 -39.218 0.50 19.59 67 LYS B N 1
ATOM 2990 C CA A LYS B 1 67 ? -0.331 10.959 -40.427 0.50 20.88 67 LYS B CA 1
ATOM 2991 C CA B LYS B 1 67 ? -0.167 10.809 -40.249 0.50 21.08 67 LYS B CA 1
ATOM 2992 C C A LYS B 1 67 ? 0.850 11.343 -41.341 0.50 21.57 67 LYS B C 1
ATOM 2993 C C B LYS B 1 67 ? 0.871 11.236 -41.277 0.50 21.69 67 LYS B C 1
ATOM 2994 O O A LYS B 1 67 ? 0.680 11.399 -42.578 0.50 23.21 67 LYS B O 1
ATOM 2995 O O B LYS B 1 67 ? 0.613 11.258 -42.503 0.50 23.37 67 LYS B O 1
ATOM 3006 N N . GLU B 1 68 ? 2.004 11.610 -40.716 1.00 21.28 68 GLU B N 1
ATOM 3007 C CA . GLU B 1 68 ? 3.240 12.030 -41.439 1.00 21.58 68 GLU B CA 1
ATOM 3008 C C . GLU B 1 68 ? 3.099 13.203 -42.437 1.00 20.99 68 GLU B C 1
ATOM 3009 O O . GLU B 1 68 ? 3.985 13.386 -43.292 1.00 23.40 68 GLU B O 1
ATOM 3015 N N . ARG B 1 69 ? 2.051 14.026 -42.307 1.00 17.68 69 ARG B N 1
ATOM 3016 C CA . ARG B 1 69 ? 1.875 15.187 -43.159 1.00 17.82 69 ARG B CA 1
ATOM 3017 C C . ARG B 1 69 ? 2.677 16.399 -42.689 1.00 17.49 69 ARG B C 1
ATOM 3018 O O . ARG B 1 69 ? 2.834 17.358 -43.418 1.00 19.24 69 ARG B O 1
ATOM 3026 N N . VAL B 1 70 ? 3.072 16.360 -41.424 1.00 18.27 70 VAL B N 1
ATOM 3027 C CA . VAL B 1 70 ? 3.820 17.438 -40.810 1.00 16.71 70 VAL B CA 1
ATOM 3028 C C . VAL B 1 70 ? 4.667 16.749 -39.707 1.00 15.08 70 VAL B C 1
ATOM 3029 O O . VAL B 1 70 ? 4.209 15.831 -39.004 1.00 14.39 70 VAL B O 1
ATOM 3033 N N . PRO B 1 71 ? 5.931 17.175 -39.601 1.00 13.84 71 PRO B N 1
ATOM 3034 C CA . PRO B 1 71 ? 6.739 16.586 -38.557 1.00 14.55 71 PRO B CA 1
ATOM 3035 C C . PRO B 1 71 ? 6.281 16.923 -37.123 1.00 13.87 71 PRO B C 1
ATOM 3036 O O . PRO B 1 71 ? 5.763 18.011 -36.866 1.00 12.58 71 PRO B O 1
ATOM 3040 N N . VAL B 1 72 ? 6.539 15.996 -36.229 1.00 13.14 72 VAL B N 1
ATOM 3041 C CA . VAL B 1 72 ? 6.176 16.131 -34.840 1.00 13.53 72 VAL B CA 1
ATOM 3042 C C . VAL B 1 72 ? 7.378 16.011 -33.909 1.00 13.22 72 VAL B C 1
ATOM 3043 O O . VAL B 1 72 ? 8.137 15.007 -33.912 1.00 13.21 72 VAL B O 1
ATOM 3047 N N . ILE B 1 73 ? 7.529 17.066 -33.076 1.00 10.04 73 ILE B N 1
ATOM 3048 C CA . ILE B 1 73 ? 8.623 17.074 -32.079 1.00 8.99 73 ILE B CA 1
ATOM 3049 C C . ILE B 1 73 ? 7.993 16.853 -30.671 1.00 8.99 73 ILE B C 1
ATOM 3050 O O . ILE B 1 73 ? 6.999 17.495 -30.366 1.00 11.15 73 ILE B O 1
ATOM 3055 N N . ALA B 1 74 ? 8.492 15.967 -29.857 1.00 10.42 74 ALA B N 1
ATOM 3056 C CA . ALA B 1 74 ? 7.854 15.709 -28.529 1.00 10.77 74 ALA B CA 1
ATOM 3057 C C . ALA B 1 74 ? 8.653 16.322 -27.423 1.00 9.93 74 ALA B C 1
ATOM 3058 O O . ALA B 1 74 ? 9.854 16.157 -27.368 1.00 10.95 74 ALA B O 1
ATOM 3060 N N . GLY B 1 75 ? 7.931 17.070 -26.552 1.00 9.84 75 GLY B N 1
ATOM 3061 C CA . GLY B 1 75 ? 8.599 17.523 -25.328 1.00 10.25 75 GLY B CA 1
ATOM 3062 C C . GLY B 1 75 ? 8.788 16.372 -24.380 1.00 11.43 75 GLY B C 1
ATOM 3063 O O . GLY B 1 75 ? 7.850 15.675 -23.980 1.00 12.39 75 GLY B O 1
ATOM 3064 N N . THR B 1 76 ? 10.040 16.120 -23.980 1.00 11.06 76 THR B N 1
ATOM 3065 C CA . THR B 1 76 ? 10.343 14.968 -23.132 1.00 11.35 76 THR B CA 1
ATOM 3066 C C . THR B 1 76 ? 11.258 15.262 -21.922 1.00 11.59 76 THR B C 1
ATOM 3067 O O . THR B 1 76 ? 11.771 14.351 -21.309 1.00 11.28 76 THR B O 1
ATOM 3071 N N . ALA B 1 77 ? 11.374 16.565 -21.527 1.00 10.95 77 ALA B N 1
ATOM 3072 C CA . ALA B 1 77 ? 12.189 16.866 -20.321 1.00 11.34 77 ALA B CA 1
ATOM 3073 C C . ALA B 1 77 ? 11.656 16.175 -19.075 1.00 11.95 77 ALA B C 1
ATOM 3074 O O . ALA B 1 77 ? 10.426 16.138 -18.819 1.00 12.40 77 ALA B O 1
ATOM 3076 N N A MET B 1 78 ? 12.607 15.672 -18.305 0.70 11.41 78 MET B N 1
ATOM 3077 N N B MET B 1 78 ? 12.565 15.611 -18.287 0.30 11.09 78 MET B N 1
ATOM 3078 C CA A MET B 1 78 ? 12.382 15.346 -16.885 0.70 11.66 78 MET B CA 1
ATOM 3079 C CA B MET B 1 78 ? 12.294 15.294 -16.865 0.30 10.50 78 MET B CA 1
ATOM 3080 C C A MET B 1 78 ? 13.594 15.815 -16.147 0.70 11.88 78 MET B C 1
ATOM 3081 C C B MET B 1 78 ? 13.565 15.613 -16.114 0.30 10.73 78 MET B C 1
ATOM 3082 O O A MET B 1 78 ? 14.695 15.931 -16.714 0.70 12.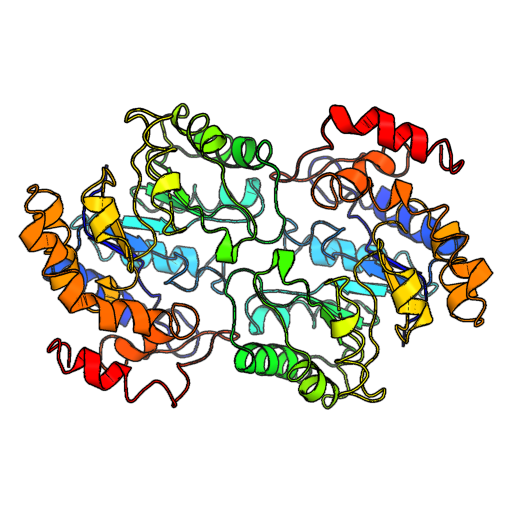35 78 MET B O 1
ATOM 3083 O O B MET B 1 78 ? 14.667 15.446 -16.671 0.30 10.45 78 MET B O 1
ATOM 3092 N N . ASN B 1 79 ? 13.433 16.043 -14.853 1.00 10.65 79 ASN B N 1
ATOM 3093 C CA . ASN B 1 79 ? 14.633 16.502 -14.110 1.00 11.22 79 ASN B CA 1
ATOM 3094 C C . ASN B 1 79 ? 15.714 15.475 -13.955 1.00 13.69 79 ASN B C 1
ATOM 3095 O O . ASN B 1 79 ? 16.886 15.802 -14.164 1.00 14.29 79 ASN B O 1
ATOM 3100 N N . ALA B 1 80 ? 15.349 14.255 -13.562 1.00 12.72 80 ALA B N 1
ATOM 3101 C CA . ALA B 1 80 ? 16.384 13.252 -13.395 1.00 12.33 80 ALA B CA 1
ATOM 3102 C C . ALA B 1 80 ? 16.755 12.662 -14.749 1.00 12.06 80 ALA B C 1
ATOM 3103 O O . ALA B 1 80 ? 15.813 12.316 -15.546 1.00 12.84 80 ALA B O 1
ATOM 3105 N N . THR B 1 81 ? 18.055 12.480 -14.976 1.00 11.68 81 THR B N 1
ATOM 3106 C CA . THR B 1 81 ? 18.518 12.044 -16.293 1.00 11.23 81 THR B CA 1
ATOM 3107 C C . THR B 1 81 ? 17.872 10.683 -16.649 1.00 13.41 81 THR B C 1
ATOM 3108 O O . THR B 1 81 ? 17.470 10.457 -17.759 1.00 11.84 81 THR B O 1
ATOM 3112 N N . LYS B 1 82 ? 17.829 9.776 -15.668 1.00 12.50 82 LYS B N 1
ATOM 3113 C CA . LYS B 1 82 ? 17.243 8.449 -15.991 1.00 13.33 82 LYS B CA 1
ATOM 3114 C C . LYS B 1 82 ? 15.771 8.526 -16.378 1.00 14.37 82 LYS B C 1
ATOM 3115 O O . LYS B 1 82 ? 15.322 7.769 -17.274 1.00 13.86 82 LYS B O 1
ATOM 3121 N N . ASP B 1 83 ? 15.008 9.443 -15.771 1.00 11.11 83 ASP B N 1
ATOM 3122 C CA . ASP B 1 83 ? 13.635 9.564 -16.142 1.00 11.32 83 ASP B CA 1
ATOM 3123 C C . ASP B 1 83 ? 13.457 10.222 -17.504 1.00 11.35 83 ASP B C 1
ATOM 3124 O O . ASP B 1 83 ? 12.510 9.901 -18.214 1.00 12.42 83 ASP B O 1
ATOM 3129 N N . CYS B 1 84 ? 14.332 11.186 -17.791 1.00 10.01 84 CYS B N 1
ATOM 3130 C CA . CYS B 1 84 ? 14.292 11.844 -19.133 1.00 11.18 84 CYS B CA 1
ATOM 3131 C C . CYS B 1 84 ? 14.600 10.796 -20.235 1.00 9.06 84 CYS B C 1
ATOM 3132 O O . CYS B 1 84 ? 13.913 10.717 -21.261 1.00 11.81 84 CYS B O 1
ATOM 3135 N N . ILE B 1 85 ? 15.580 9.931 -19.954 1.00 11.46 85 ILE B N 1
ATOM 3136 C CA . ILE B 1 85 ? 15.919 8.858 -20.928 1.00 11.00 85 ILE B CA 1
ATOM 3137 C C . ILE B 1 85 ? 14.604 8.036 -21.217 1.00 13.89 85 ILE B C 1
ATOM 3138 O O . ILE B 1 85 ? 14.279 7.771 -22.398 1.00 10.90 85 ILE B O 1
ATOM 3143 N N A GLU B 1 86 ? 13.865 7.673 -20.161 0.50 12.68 86 GLU B N 1
ATOM 3144 N N B GLU B 1 86 ? 13.893 7.666 -20.146 0.50 13.15 86 GLU B N 1
ATOM 3145 C CA A GLU B 1 86 ? 12.637 6.813 -20.327 0.50 13.42 86 GLU B CA 1
ATOM 3146 C CA B GLU B 1 86 ? 12.677 6.814 -20.301 0.50 14.60 86 GLU B CA 1
ATOM 3147 C C A GLU B 1 86 ? 11.536 7.501 -21.133 0.50 13.60 86 GLU B C 1
ATOM 3148 C C B GLU B 1 86 ? 11.616 7.508 -21.162 0.50 14.05 86 GLU B C 1
ATOM 3149 O O A GLU B 1 86 ? 10.906 6.911 -22.023 0.50 12.84 86 GLU B O 1
ATOM 3150 O O B GLU B 1 86 ? 11.134 6.928 -22.151 0.50 13.05 86 GLU B O 1
ATOM 3161 N N . LEU B 1 87 ? 11.326 8.790 -20.871 1.00 11.37 87 LEU B N 1
ATOM 3162 C CA . LEU B 1 87 ? 10.294 9.500 -21.599 1.00 11.00 87 LEU B CA 1
ATOM 3163 C C . LEU B 1 87 ? 10.709 9.700 -23.049 1.00 10.58 87 LEU B C 1
ATOM 3164 O O . LEU B 1 87 ? 9.927 9.569 -23.951 1.00 12.30 87 LEU B O 1
ATOM 3169 N N . THR B 1 88 ? 11.990 10.060 -23.223 1.00 12.04 88 THR B N 1
ATOM 3170 C CA . THR B 1 88 ? 12.500 10.311 -24.569 1.00 10.81 88 THR B CA 1
ATOM 3171 C C . THR B 1 88 ? 12.441 9.041 -25.432 1.00 12.25 88 THR B C 1
ATOM 3172 O O . THR B 1 88 ? 12.048 9.113 -26.604 1.00 12.05 88 THR B O 1
ATOM 3176 N N . GLN B 1 89 ? 12.866 7.914 -24.816 1.00 12.42 89 GLN B N 1
ATOM 3177 C CA . GLN B 1 89 ? 12.712 6.614 -25.490 1.00 13.10 89 GLN B CA 1
ATOM 3178 C C . GLN B 1 89 ? 11.277 6.317 -25.900 1.00 13.91 89 GLN B C 1
ATOM 3179 O O . GLN B 1 89 ? 11.033 5.895 -27.053 1.00 12.10 89 GLN B O 1
ATOM 3185 N N A GLN B 1 90 ? 10.314 6.504 -24.983 0.50 12.68 90 GLN B N 1
ATOM 3186 N N B GLN B 1 90 ? 10.316 6.501 -24.983 0.50 13.40 90 GLN B N 1
ATOM 3187 C CA A GLN B 1 90 ? 8.932 6.282 -25.348 0.50 12.95 90 GLN B CA 1
ATOM 3188 C CA B GLN B 1 90 ? 8.938 6.284 -25.360 0.50 14.41 90 GLN B CA 1
ATOM 3189 C C A GLN B 1 90 ? 8.480 7.159 -26.527 0.50 13.37 90 GLN B C 1
ATOM 3190 C C B GLN B 1 90 ? 8.490 7.159 -26.537 0.50 14.12 90 GLN B C 1
ATOM 3191 O O A GLN B 1 90 ? 7.774 6.688 -27.419 0.50 13.54 90 GLN B O 1
ATOM 3192 O O B GLN B 1 90 ? 7.800 6.685 -27.439 0.50 14.18 90 GLN B O 1
ATOM 3203 N N . ALA B 1 91 ? 8.849 8.447 -26.507 1.00 12.58 91 ALA B N 1
ATOM 3204 C CA . ALA B 1 91 ? 8.477 9.352 -27.594 1.00 12.52 91 ALA B CA 1
ATOM 3205 C C . ALA B 1 91 ? 9.067 8.838 -28.939 1.00 11.94 91 ALA B C 1
ATOM 3206 O O . ALA B 1 91 ? 8.427 8.880 -29.946 1.00 12.88 91 ALA B O 1
ATOM 3208 N N A MET B 1 92 ? 10.302 8.381 -28.895 0.50 12.91 92 MET B N 1
ATOM 3209 N N B MET B 1 92 ? 10.307 8.390 -28.927 0.50 13.25 92 MET B N 1
ATOM 3210 C CA A MET B 1 92 ? 10.993 7.891 -30.073 0.50 13.88 92 MET B CA 1
ATOM 3211 C CA B MET B 1 92 ? 10.939 7.882 -30.136 0.50 14.67 92 MET B CA 1
ATOM 3212 C C A MET B 1 92 ? 10.242 6.674 -30.630 0.50 13.79 92 MET B C 1
ATOM 3213 C C B MET B 1 92 ? 10.142 6.692 -30.654 0.50 14.29 92 MET B C 1
ATOM 3214 O O A MET B 1 92 ? 9.994 6.609 -31.805 0.50 12.00 92 MET B O 1
ATOM 3215 O O B MET B 1 92 ? 9.816 6.629 -31.823 0.50 13.40 92 MET B O 1
ATOM 3224 N N . GLU B 1 93 ? 9.807 5.793 -29.722 1.00 13.52 93 GLU B N 1
ATOM 3225 C CA . GLU B 1 93 ? 9.064 4.543 -30.073 1.00 14.26 93 GLU B CA 1
ATOM 3226 C C . GLU B 1 93 ? 7.700 4.877 -30.656 1.00 14.39 93 GLU B C 1
ATOM 3227 O O . GLU B 1 93 ? 7.241 4.186 -31.592 1.00 15.18 93 GLU B O 1
ATOM 3233 N N . TYR B 1 94 ? 7.058 5.959 -30.197 1.00 14.84 94 TYR B N 1
ATOM 3234 C CA . TYR B 1 94 ? 5.798 6.338 -30.754 1.00 15.49 94 TYR B CA 1
ATOM 3235 C C . TYR B 1 94 ? 5.923 6.971 -32.132 1.00 16.24 94 TYR B C 1
ATOM 3236 O O . TYR B 1 94 ? 4.907 7.156 -32.860 1.00 17.63 94 TYR B O 1
ATOM 3245 N N . GLY B 1 95 ? 7.159 7.345 -32.507 1.00 13.73 95 GLY B N 1
ATOM 3246 C CA . GLY B 1 95 ? 7.393 7.887 -33.868 1.00 15.52 95 GLY B CA 1
ATOM 3247 C C . GLY B 1 95 ? 7.723 9.372 -33.958 1.00 14.56 95 GLY B C 1
ATOM 3248 O O . GLY B 1 95 ? 7.671 9.978 -35.040 1.00 14.98 95 GLY B O 1
ATOM 3249 N N . ALA B 1 96 ? 7.930 10.001 -32.798 1.00 12.99 96 ALA B N 1
ATOM 3250 C CA . ALA B 1 96 ? 8.255 11.456 -32.827 1.00 12.64 96 ALA B CA 1
ATOM 3251 C C . ALA B 1 96 ? 9.521 11.643 -33.677 1.00 11.39 96 ALA B C 1
ATOM 3252 O O . ALA B 1 96 ? 10.434 10.810 -33.641 1.00 12.62 96 ALA B O 1
ATOM 3254 N N . HIS B 1 97 ? 9.575 12.776 -34.399 1.00 10.09 97 HIS B N 1
ATOM 3255 C CA . HIS B 1 97 ? 10.750 12.985 -35.322 1.00 12.15 97 HIS B CA 1
ATOM 3256 C C . HIS B 1 97 ? 11.924 13.493 -34.547 1.00 12.52 97 HIS B C 1
ATOM 3257 O O . HIS B 1 97 ? 13.081 13.252 -34.962 1.00 11.76 97 HIS B O 1
ATOM 3264 N N . ALA B 1 98 ? 11.658 14.195 -33.417 1.00 11.84 98 ALA B N 1
ATOM 3265 C CA . ALA B 1 98 ? 12.766 14.644 -32.555 1.00 11.25 98 ALA B CA 1
ATOM 3266 C C . ALA B 1 98 ? 12.161 14.828 -31.154 1.00 10.75 98 ALA B C 1
ATOM 3267 O O . ALA B 1 98 ? 10.932 14.91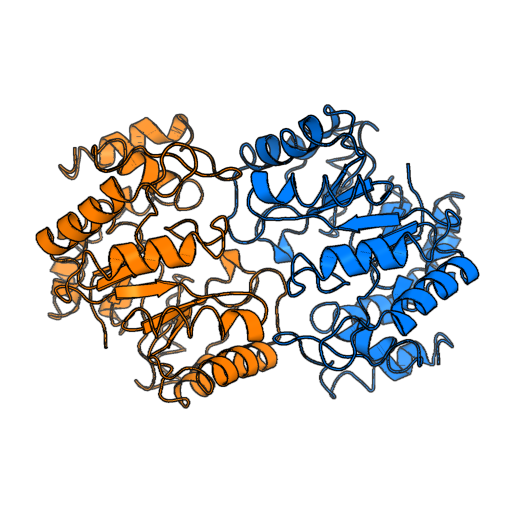4 -31.037 1.00 11.23 98 ALA B O 1
ATOM 3269 N N . ALA 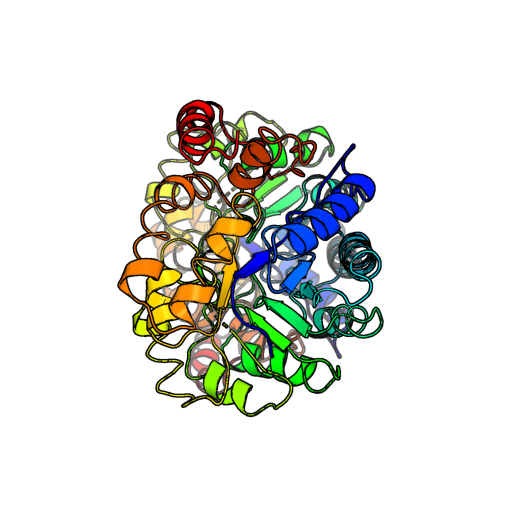B 1 99 ? 13.038 14.930 -30.166 1.00 10.49 99 ALA B N 1
ATOM 3270 C CA . ALA B 1 99 ? 12.596 15.225 -28.786 1.00 9.61 99 ALA B CA 1
ATOM 3271 C C . ALA B 1 99 ? 13.129 16.618 -28.406 1.00 11.84 99 ALA B C 1
ATOM 3272 O O . ALA B 1 99 ? 14.311 16.898 -28.634 1.00 12.26 99 ALA B O 1
ATOM 3274 N N . LEU B 1 100 ? 12.216 17.484 -27.944 1.00 10.85 100 LEU B N 1
ATOM 3275 C CA . LEU B 1 100 ? 12.593 18.845 -27.415 1.00 10.53 100 LEU B CA 1
ATOM 3276 C C . LEU B 1 100 ? 12.813 18.636 -25.920 1.00 10.35 100 LEU B C 1
ATOM 3277 O O . LEU B 1 100 ? 11.867 18.178 -25.205 1.00 10.71 100 LEU B O 1
ATOM 3282 N N . ILE B 1 101 ? 14.020 18.960 -25.442 1.00 8.57 101 ILE B N 1
ATOM 3283 C CA . ILE B 1 101 ? 14.387 18.644 -24.063 1.00 10.45 101 ILE B CA 1
ATOM 3284 C C . ILE B 1 101 ? 14.844 19.846 -23.297 1.00 11.22 101 ILE B C 1
ATOM 3285 O O . ILE B 1 101 ? 15.984 20.284 -23.336 1.00 9.60 101 ILE B O 1
ATOM 3290 N N . MET B 1 102 ? 13.895 20.404 -22.552 1.00 10.06 102 MET B N 1
ATOM 3291 C CA . MET B 1 102 ? 14.252 21.511 -21.666 1.00 10.89 102 MET B CA 1
ATOM 3292 C C . MET B 1 102 ? 15.306 21.085 -20.637 1.00 11.51 102 MET B C 1
ATOM 3293 O O . MET B 1 102 ? 15.310 19.902 -20.195 1.00 11.80 102 MET B O 1
ATOM 3298 N N . THR B 1 103 ? 16.157 22.034 -20.179 1.00 9.72 103 THR B N 1
ATOM 3299 C CA . THR B 1 103 ? 17.044 21.725 -19.072 1.00 11.18 103 THR B CA 1
ATOM 3300 C C . THR B 1 103 ? 16.197 21.295 -17.856 1.00 11.23 103 THR B C 1
ATOM 3301 O O . THR B 1 103 ? 15.013 21.699 -17.722 1.00 12.50 103 THR B O 1
ATOM 3305 N N . PRO B 1 104 ? 16.823 20.602 -16.891 1.00 10.79 104 PRO B N 1
ATOM 3306 C CA . PRO B 1 104 ? 16.201 20.458 -15.536 1.00 10.07 104 PRO B CA 1
ATOM 3307 C C . PRO B 1 104 ? 15.859 21.834 -14.982 1.00 10.23 104 PRO B C 1
ATOM 3308 O O . PRO B 1 104 ? 16.544 22.845 -15.283 1.00 11.16 104 PRO B O 1
ATOM 3312 N N . ALA B 1 105 ? 14.744 21.862 -14.213 1.00 9.66 105 ALA B N 1
ATOM 3313 C CA . ALA B 1 105 ? 14.260 23.070 -13.631 1.00 11.10 105 ALA B CA 1
ATOM 3314 C C . ALA B 1 105 ? 14.474 22.976 -12.148 1.00 9.93 105 ALA B C 1
ATOM 3315 O O . ALA B 1 105 ? 14.359 21.877 -11.556 1.00 11.11 105 ALA B O 1
ATOM 3317 N N A TYR B 1 106 ? 14.780 24.128 -11.591 0.70 10.18 106 TYR B N 1
ATOM 3318 N N B TYR B 1 106 ? 14.739 24.145 -11.570 0.30 10.08 106 TYR B N 1
ATOM 3319 C CA A TYR B 1 106 ? 14.736 24.352 -10.147 0.70 10.07 106 TYR B CA 1
ATOM 3320 C CA B TYR B 1 106 ? 14.827 24.407 -10.131 0.30 9.51 106 TYR B CA 1
ATOM 3321 C C A TYR B 1 106 ? 15.946 23.768 -9.366 0.70 9.48 106 TYR B C 1
ATOM 3322 C C B TYR B 1 106 ? 16.044 23.826 -9.408 0.30 9.78 106 TYR B C 1
ATOM 3323 O O A TYR B 1 106 ? 16.365 24.335 -8.427 0.70 10.58 106 TYR B O 1
ATOM 3324 O O B TYR B 1 106 ? 16.606 24.481 -8.547 0.30 10.20 106 TYR B O 1
ATOM 3341 N N . ILE B 1 107 ? 16.488 22.645 -9.839 1.00 10.72 107 ILE B N 1
ATOM 3342 C CA . ILE B 1 107 ? 17.613 21.968 -9.163 1.00 10.58 107 ILE B CA 1
ATOM 3343 C C . ILE B 1 107 ? 18.992 22.539 -9.545 1.00 11.15 107 ILE B C 1
ATOM 3344 O O . ILE B 1 107 ? 19.974 22.324 -8.826 1.00 11.27 107 ILE B O 1
ATOM 3349 N N A LYS B 1 108 ? 19.029 23.228 -10.692 0.50 10.53 108 LYS B N 1
ATOM 3350 N N B LYS B 1 108 ? 19.061 23.313 -10.636 0.50 10.68 108 LYS B N 1
ATOM 3351 C CA A LYS B 1 108 ? 20.174 24.066 -11.039 0.50 9.77 108 LYS B CA 1
ATOM 3352 C CA B LYS B 1 108 ? 20.281 24.095 -10.951 0.50 10.09 108 LYS B CA 1
ATOM 3353 C C A LYS B 1 108 ? 21.488 23.250 -11.110 0.50 11.41 108 LYS B C 1
ATOM 3354 C C B LYS B 1 108 ? 21.544 23.224 -11.094 0.50 11.27 108 LYS B C 1
ATOM 3355 O O A LYS B 1 108 ? 22.454 23.504 -10.359 0.50 11.01 108 LYS B O 1
ATOM 3356 O O B LYS B 1 108 ? 22.543 23.433 -10.380 0.50 10.72 108 LYS B O 1
ATOM 3367 N N . PRO B 1 109 ? 21.530 22.318 -12.080 1.00 11.77 109 PRO B N 1
ATOM 3368 C CA . PRO B 1 109 ? 22.805 21.536 -12.253 1.00 12.36 109 PRO B CA 1
ATOM 3369 C C . PRO B 1 109 ? 23.939 22.459 -12.713 1.00 12.86 109 PRO B C 1
ATOM 3370 O O . PRO B 1 109 ? 23.729 23.567 -13.256 1.00 12.29 109 PRO B O 1
ATOM 3374 N N . THR B 1 110 ? 25.131 21.941 -12.561 1.00 11.94 110 THR B N 1
ATOM 3375 C CA . THR B 1 110 ? 26.299 22.606 -13.099 1.00 11.76 110 THR B CA 1
ATOM 3376 C C . THR B 1 110 ? 26.371 22.394 -14.596 1.00 11.02 110 THR B C 1
ATOM 3377 O O . THR B 1 110 ? 25.601 21.617 -15.179 1.00 11.11 110 THR B O 1
ATOM 3381 N N . GLN B 1 111 ? 27.273 23.126 -15.258 1.00 11.00 111 GLN B N 1
ATOM 3382 C CA . GLN B 1 111 ? 27.349 22.930 -16.719 1.00 10.13 111 GLN B CA 1
ATOM 3383 C C . GLN B 1 111 ? 27.850 21.518 -17.033 1.00 11.23 111 GLN B C 1
ATOM 3384 O O . GLN B 1 111 ? 27.409 20.920 -18.022 1.00 12.38 111 GLN B O 1
ATOM 3390 N N . GLU B 1 112 ? 28.737 21.002 -16.195 1.00 12.70 112 GLU B N 1
ATOM 3391 C CA . GLU B 1 112 ? 29.120 19.600 -16.382 1.00 13.67 112 GLU B CA 1
ATOM 3392 C C . GLU B 1 112 ? 27.925 18.648 -16.209 1.00 12.83 112 GLU B C 1
ATOM 3393 O O . GLU B 1 112 ? 27.764 17.725 -16.942 1.00 11.50 112 GLU B O 1
ATOM 3399 N N . GLY B 1 113 ? 27.103 18.893 -15.207 1.00 11.55 113 GLY B N 1
ATOM 3400 C CA . GLY B 1 113 ? 25.915 18.094 -15.072 1.00 12.72 113 GLY B CA 1
ATOM 3401 C C . GLY B 1 113 ? 24.949 18.225 -16.267 1.00 11.70 113 GLY B C 1
ATOM 3402 O O . GLY B 1 113 ? 24.386 17.196 -16.665 1.00 11.55 113 GLY B O 1
ATOM 3403 N N . LEU B 1 114 ? 24.831 19.416 -16.902 1.00 9.91 114 LEU B N 1
ATOM 3404 C CA . LEU B 1 114 ? 24.029 19.512 -18.103 1.00 11.30 114 LEU B CA 1
ATOM 3405 C C . LEU B 1 114 ? 24.680 18.701 -19.266 1.00 10.46 114 LEU B C 1
ATOM 3406 O O . LEU B 1 114 ? 23.981 17.991 -20.019 1.00 10.89 114 LEU B O 1
ATOM 3411 N N . TYR B 1 115 ? 26.028 18.752 -19.354 1.00 10.66 115 TYR B N 1
ATOM 3412 C CA . TYR B 1 115 ? 26.672 17.979 -20.446 1.00 11.33 115 TYR B CA 1
ATOM 3413 C C . TYR B 1 115 ? 26.418 16.475 -20.205 1.00 10.73 115 TYR B C 1
ATOM 3414 O O . TYR B 1 115 ? 26.118 15.760 -21.153 1.00 12.70 115 TYR B O 1
ATOM 3423 N N . LEU B 1 116 ? 26.549 16.021 -18.959 1.00 10.61 116 LEU B N 1
ATOM 3424 C CA . LEU B 1 116 ? 26.290 14.584 -18.646 1.00 12.00 116 LEU B CA 1
ATOM 3425 C C . LEU B 1 116 ? 24.838 14.201 -18.948 1.00 12.21 116 LEU B C 1
ATOM 3426 O O . LEU B 1 116 ? 24.561 13.135 -19.490 1.00 12.38 116 LEU B O 1
ATOM 3431 N N . HIS B 1 117 ? 23.893 15.074 -18.514 1.00 10.90 117 HIS B N 1
ATOM 3432 C CA . HIS B 1 117 ? 22.458 14.878 -18.751 1.00 11.34 117 HIS B CA 1
ATOM 3433 C C . HIS B 1 117 ? 22.198 14.609 -20.223 1.00 11.71 117 HIS B C 1
ATOM 3434 O O . HIS B 1 117 ? 21.670 13.546 -20.621 1.00 10.87 117 HIS B O 1
ATOM 3441 N N . TYR B 1 118 ? 22.576 15.583 -21.092 1.00 10.78 118 TYR B N 1
ATOM 3442 C CA . TYR B 1 118 ? 22.162 15.461 -22.457 1.00 10.37 118 TYR B CA 1
ATOM 3443 C C . TYR B 1 118 ? 23.029 14.398 -23.202 1.00 11.37 118 TYR B C 1
ATOM 3444 O O . TYR B 1 118 ? 22.498 13.691 -24.123 1.00 11.68 118 TYR B O 1
ATOM 3453 N N . SER B 1 119 ? 24.294 14.259 -22.823 1.00 11.45 119 SER B N 1
ATOM 3454 C CA . SER B 1 119 ? 25.117 13.206 -23.491 1.00 13.10 119 SER B CA 1
ATOM 3455 C C . SER B 1 119 ? 24.604 11.806 -23.138 1.00 13.35 119 SER B C 1
ATOM 3456 O O . SER B 1 119 ? 24.515 10.946 -24.033 1.00 12.51 119 SER B O 1
ATOM 3459 N N . HIS B 1 120 ? 24.195 11.601 -21.890 1.00 12.44 120 HIS B N 1
ATOM 3460 C CA . HIS B 1 120 ? 23.596 10.304 -21.553 1.00 12.06 120 HIS B CA 1
ATOM 3461 C C . HIS B 1 120 ? 22.269 10.087 -22.274 1.00 11.92 120 HIS B C 1
ATOM 3462 O O . HIS B 1 120 ? 22.007 8.958 -22.743 1.00 12.54 120 HIS B O 1
ATOM 3469 N N . ILE B 1 121 ? 21.438 11.136 -22.395 1.00 11.04 121 ILE B N 1
ATOM 3470 C CA . ILE B 1 121 ? 20.180 10.918 -23.109 1.00 10.87 121 ILE B CA 1
ATOM 3471 C C . ILE B 1 121 ? 20.457 10.545 -24.553 1.00 12.27 121 ILE B C 1
ATOM 3472 O O . ILE B 1 121 ? 19.841 9.613 -25.091 1.00 12.13 121 ILE B O 1
ATOM 3477 N N . ALA B 1 122 ? 21.358 11.332 -25.185 1.00 11.96 122 ALA B N 1
ATOM 3478 C CA . ALA B 1 122 ? 21.672 11.166 -26.628 1.00 12.52 122 ALA B CA 1
ATOM 3479 C C . ALA B 1 122 ? 22.249 9.754 -26.895 1.00 12.26 122 ALA B C 1
ATOM 3480 O O . ALA B 1 122 ? 21.948 9.114 -27.921 1.00 12.85 122 ALA B O 1
ATOM 3482 N N A GLN B 1 123 ? 23.128 9.324 -25.973 0.50 12.07 123 GLN B N 1
ATOM 3483 N N B GLN B 1 123 ? 23.104 9.289 -26.008 0.50 12.06 123 GLN B N 1
ATOM 3484 C CA A GLN B 1 123 ? 23.776 7.985 -26.015 0.50 13.35 123 GLN B CA 1
ATOM 3485 C CA B GLN B 1 123 ? 23.689 7.984 -26.253 0.50 13.13 123 GLN B CA 1
ATOM 3486 C C A GLN B 1 123 ? 22.745 6.881 -25.968 0.50 12.93 123 GLN B C 1
ATOM 3487 C C B GLN B 1 123 ? 22.746 6.839 -25.955 0.50 12.88 123 GLN B C 1
ATOM 3488 O O A GLN B 1 123 ? 22.885 5.812 -26.617 0.50 13.72 123 GLN B O 1
ATOM 3489 O O B GLN B 1 123 ? 22.956 5.693 -26.420 0.50 13.46 123 GLN B O 1
ATOM 3500 N N . SER B 1 124 ? 21.725 7.113 -25.145 1.00 12.48 124 SER B N 1
ATOM 3501 C CA . SER B 1 124 ? 20.762 6.044 -24.796 1.00 12.47 124 SER B CA 1
ATOM 3502 C C . SER B 1 124 ? 19.614 5.920 -25.738 1.00 13.06 124 SER B C 1
ATOM 3503 O O . SER B 1 124 ? 18.941 4.847 -25.809 1.00 13.82 124 SER B O 1
ATOM 3506 N N . VAL B 1 125 ? 19.281 6.993 -26.423 1.00 12.72 125 VAL B N 1
ATOM 3507 C CA . VAL B 1 125 ? 18.069 6.994 -27.234 1.00 11.06 125 VAL B CA 1
ATOM 3508 C C . VAL B 1 125 ? 18.380 7.519 -28.643 1.00 12.45 125 VAL B C 1
ATOM 3509 O O . VAL B 1 125 ? 18.844 8.696 -28.845 1.00 12.32 125 VAL B O 1
ATOM 3513 N N . ALA B 1 126 ? 18.141 6.665 -29.640 1.00 11.27 126 ALA B N 1
ATOM 3514 C CA . ALA B 1 126 ? 18.472 7.002 -31.032 1.00 10.86 126 ALA B CA 1
ATOM 3515 C C . ALA B 1 126 ? 17.401 7.855 -31.688 1.00 11.30 126 ALA B C 1
ATOM 3516 O O . ALA B 1 126 ? 16.663 7.432 -32.603 1.00 11.46 126 ALA B O 1
ATOM 3518 N N . ILE B 1 127 ? 17.333 9.109 -31.205 1.00 10.11 127 ILE B N 1
ATOM 3519 C CA . ILE B 1 127 ? 16.379 10.086 -31.774 1.00 11.11 127 ILE B CA 1
ATOM 3520 C C . ILE B 1 127 ? 17.117 11.422 -31.833 1.00 11.55 127 ILE B C 1
ATOM 3521 O O . ILE B 1 127 ? 17.976 11.671 -30.991 1.00 10.51 127 ILE B O 1
ATOM 3526 N N . PRO B 1 128 ? 16.789 12.264 -32.830 1.00 12.43 128 PRO B N 1
ATOM 3527 C CA . PRO B 1 128 ? 17.324 13.649 -32.795 1.00 11.34 128 PRO B CA 1
ATOM 3528 C C . PRO B 1 128 ? 16.804 14.408 -31.568 1.00 12.73 128 PRO B C 1
ATOM 3529 O O . PRO B 1 128 ? 15.658 14.253 -31.149 1.00 11.12 128 PRO B O 1
ATOM 3533 N N . ILE B 1 129 ? 17.672 15.243 -31.015 1.00 11.37 129 ILE B N 1
ATOM 3534 C CA . ILE B 1 129 ? 17.376 15.965 -29.786 1.00 10.81 129 ILE B CA 1
ATOM 3535 C C . ILE B 1 129 ? 17.557 17.449 -30.029 1.00 10.94 129 ILE B C 1
ATOM 3536 O O . ILE B 1 129 ? 18.573 17.881 -30.598 1.00 9.93 129 ILE B O 1
ATOM 3541 N N . ILE B 1 130 ? 16.551 18.228 -29.618 1.00 9.61 130 ILE B N 1
ATOM 3542 C CA . ILE B 1 130 ? 16.702 19.726 -29.650 1.00 10.36 130 ILE B CA 1
ATOM 3543 C C . ILE B 1 130 ? 16.780 20.171 -28.200 1.00 9.29 130 ILE B C 1
ATOM 3544 O O . ILE B 1 130 ? 15.881 19.935 -27.410 1.00 10.95 130 ILE B O 1
ATOM 3549 N N . LEU B 1 131 ? 17.898 20.762 -27.828 1.00 9.55 131 LEU B N 1
ATOM 3550 C CA . LEU B 1 131 ? 18.047 21.283 -26.488 1.00 9.09 131 LEU B CA 1
ATOM 3551 C C . LEU B 1 131 ? 17.071 22.441 -26.289 1.00 10.19 131 LEU B C 1
ATOM 3552 O O . LEU B 1 131 ? 16.713 23.055 -27.234 1.00 10.67 131 LEU B O 1
ATOM 3557 N N . TYR B 1 132 ? 16.701 22.717 -25.041 1.00 9.47 132 TYR B N 1
ATOM 3558 C CA . TYR B 1 132 ? 15.831 23.860 -24.796 1.00 10.15 132 TYR B CA 1
ATOM 3559 C C . TYR B 1 132 ? 16.264 24.615 -23.536 1.00 9.44 132 TYR B C 1
ATOM 3560 O O . TYR B 1 132 ? 16.244 24.132 -22.467 1.00 10.36 132 TYR B O 1
ATOM 3569 N N . ASN B 1 133 ? 16.742 25.838 -23.765 1.00 8.91 133 ASN B N 1
ATOM 3570 C CA . ASN B 1 133 ? 17.279 26.684 -22.719 1.00 8.93 133 ASN B CA 1
ATOM 3571 C C . ASN B 1 133 ? 16.331 27.854 -22.444 1.00 10.75 133 ASN B C 1
ATOM 3572 O O . ASN B 1 133 ? 16.003 28.581 -23.310 1.00 10.46 133 ASN B O 1
ATOM 3577 N N . VAL B 1 134 ? 15.861 27.913 -21.209 1.00 9.49 134 VAL B N 1
ATOM 3578 C CA . VAL B 1 134 ? 14.867 28.966 -20.824 1.00 9.77 134 VAL B CA 1
ATOM 3579 C C . VAL B 1 134 ? 15.112 29.324 -19.313 1.00 10.41 134 VAL B C 1
ATOM 3580 O O . VAL B 1 134 ? 14.339 28.964 -18.397 1.00 11.38 134 VAL B O 1
ATOM 3584 N N . PRO B 1 135 ? 16.264 30.002 -19.043 1.00 9.69 135 PRO B N 1
ATOM 3585 C CA . PRO B 1 135 ? 16.679 30.193 -17.640 1.00 10.98 135 PRO B CA 1
ATOM 3586 C C . PRO B 1 135 ? 15.684 31.098 -16.862 1.00 9.99 135 PRO B C 1
ATOM 3587 O O . PRO B 1 135 ? 15.619 30.992 -15.625 1.00 10.66 135 PRO B O 1
ATOM 3591 N N . GLY B 1 136 ? 14.912 31.908 -17.613 1.00 9.28 136 GLY B N 1
ATOM 3592 C CA . GLY B 1 136 ? 13.876 32.744 -16.926 1.00 9.50 136 GLY B CA 1
ATOM 3593 C C . GLY B 1 136 ? 12.827 31.873 -16.294 1.00 12.27 136 GLY B C 1
ATOM 3594 O O . GLY B 1 136 ? 12.095 32.381 -15.414 1.00 13.98 136 GLY B O 1
ATOM 3595 N N . ARG B 1 137 ? 12.706 30.604 -16.688 1.00 10.19 137 ARG B N 1
ATOM 3596 C CA . ARG B 1 137 ? 11.747 29.685 -16.013 1.00 10.44 137 ARG B CA 1
ATOM 3597 C C . ARG B 1 137 ? 12.472 28.672 -15.134 1.00 11.11 137 ARG B C 1
ATOM 3598 O O . ARG B 1 137 ? 11.976 28.306 -14.067 1.00 11.54 137 ARG B O 1
ATOM 3606 N N . THR B 1 138 ? 13.634 28.178 -15.616 1.00 11.89 138 THR B N 1
ATOM 3607 C CA . THR B 1 138 ? 14.226 27.042 -14.940 1.00 10.27 138 THR B CA 1
ATOM 3608 C C . THR B 1 138 ? 15.314 27.347 -13.906 1.00 10.29 138 THR B C 1
ATOM 3609 O O . THR B 1 138 ? 15.755 26.439 -13.165 1.00 10.95 138 THR B O 1
ATOM 3613 N N . ALA B 1 139 ? 15.738 28.612 -13.902 1.00 9.48 139 ALA B N 1
ATOM 3614 C CA . ALA B 1 139 ? 16.909 29.083 -13.147 1.00 11.80 139 ALA B CA 1
ATOM 3615 C C . ALA B 1 139 ? 18.214 28.400 -13.583 1.00 11.69 139 ALA B C 1
ATOM 3616 O O . ALA B 1 139 ? 19.218 28.503 -12.878 1.00 13.74 139 ALA B O 1
ATOM 3618 N N . CYS B 1 140 ? 18.254 27.834 -14.772 1.00 10.13 140 CYS B N 1
ATOM 3619 C CA . CYS B 1 140 ? 19.490 27.173 -15.282 1.00 9.32 140 CYS B CA 1
ATOM 3620 C C . CYS B 1 140 ? 19.736 27.780 -16.648 1.00 9.54 140 CYS B C 1
ATOM 3621 O O . CYS B 1 140 ? 18.888 27.716 -17.548 1.00 10.69 140 CYS B O 1
ATOM 3624 N N . ASP B 1 141 ? 20.900 28.448 -16.770 1.00 9.68 141 ASP B N 1
ATOM 3625 C CA . ASP B 1 141 ? 21.304 28.928 -18.099 1.00 9.46 141 ASP B CA 1
ATOM 3626 C C . ASP B 1 141 ? 22.386 28.044 -18.705 1.00 10.12 141 ASP B C 1
ATOM 3627 O O . ASP B 1 141 ? 23.531 28.021 -18.183 1.00 12.39 141 ASP B O 1
ATOM 3632 N N A MET B 1 142 ? 22.013 27.254 -19.728 0.50 8.75 142 MET B N 1
ATOM 3633 N N B MET B 1 142 ? 22.024 27.241 -19.704 0.50 9.06 142 MET B N 1
ATOM 3634 C CA A MET B 1 142 ? 22.997 26.440 -20.455 0.50 9.05 142 MET B CA 1
ATOM 3635 C CA B MET B 1 142 ? 23.049 26.424 -20.321 0.50 9.37 142 MET B CA 1
ATOM 3636 C C A MET B 1 142 ? 23.888 27.343 -21.301 0.50 10.81 142 MET B C 1
ATOM 3637 C C B MET B 1 142 ? 23.875 27.339 -21.237 0.50 11.09 142 MET B C 1
ATOM 3638 O O A MET B 1 142 ? 23.408 27.969 -22.242 0.50 11.55 142 MET B O 1
ATOM 3639 O O B MET B 1 142 ? 23.335 28.016 -22.111 0.50 11.78 142 MET B O 1
ATOM 3648 N N . LEU B 1 143 ? 25.179 27.406 -20.976 1.00 11.09 143 LEU B N 1
ATOM 3649 C CA . LEU B 1 143 ? 26.012 28.418 -21.649 1.00 11.31 143 LEU B CA 1
ATOM 3650 C C . LEU B 1 143 ? 26.429 27.975 -23.024 1.00 11.49 143 LEU B C 1
ATOM 3651 O O . LEU B 1 143 ? 26.525 26.776 -23.290 1.00 11.27 143 LEU B O 1
ATOM 3656 N N . PRO B 1 144 ? 26.705 28.940 -23.947 1.00 11.32 144 PRO B N 1
ATOM 3657 C CA . PRO B 1 144 ? 27.129 28.617 -25.298 1.00 10.70 144 PRO B CA 1
ATOM 3658 C C . PRO B 1 144 ? 28.314 27.631 -25.318 1.00 10.38 144 PRO B C 1
ATOM 3659 O O . PRO B 1 144 ? 28.299 26.765 -26.214 1.00 11.19 144 PRO B O 1
ATOM 3663 N N A GLU B 1 145 ? 29.264 27.769 -24.391 0.50 11.60 145 GLU B N 1
ATOM 3664 N N B GLU B 1 145 ? 29.298 27.765 -24.416 0.50 11.58 145 GLU B N 1
ATOM 3665 C CA A GLU B 1 145 ? 30.389 26.823 -24.383 0.50 11.79 145 GLU B CA 1
ATOM 3666 C CA B GLU B 1 145 ? 30.426 26.796 -24.483 0.50 11.52 145 GLU B CA 1
ATOM 3667 C C A GLU B 1 145 ? 29.917 25.379 -24.220 0.50 11.80 145 GLU B C 1
ATOM 3668 C C B GLU B 1 145 ? 29.924 25.353 -24.231 0.50 11.61 145 GLU B C 1
ATOM 3669 O O A GLU B 1 145 ? 30.463 24.420 -24.811 0.50 12.52 145 GLU B O 1
ATOM 3670 O O B GLU B 1 145 ? 30.446 24.361 -24.799 0.50 12.14 145 GLU B O 1
ATOM 3681 N N . THR B 1 146 ? 28.906 25.204 -23.361 1.00 11.26 146 THR B N 1
ATOM 3682 C CA . THR B 1 146 ? 28.331 23.878 -23.149 1.00 10.09 146 THR B CA 1
ATOM 3683 C C . THR B 1 146 ? 27.545 23.404 -24.370 1.00 9.42 146 THR B C 1
ATOM 3684 O O . THR B 1 146 ? 27.660 22.197 -24.769 1.00 10.81 146 THR B O 1
ATOM 3688 N N . VAL B 1 147 ? 26.829 24.327 -25.013 1.00 9.49 147 VAL B N 1
ATOM 3689 C CA . VAL B 1 147 ? 26.098 23.992 -26.259 1.00 9.82 147 VAL B CA 1
ATOM 3690 C C . VAL B 1 147 ? 27.077 23.532 -27.357 1.00 11.70 147 VAL B C 1
ATOM 3691 O O . VAL B 1 147 ? 26.836 22.508 -28.057 1.00 12.69 147 VAL B O 1
ATOM 3695 N N . ALA B 1 148 ? 28.236 24.230 -27.449 1.00 10.76 148 ALA B N 1
ATOM 3696 C CA . ALA B 1 148 ? 29.247 23.848 -28.483 1.00 11.49 148 ALA B CA 1
ATOM 3697 C C . ALA B 1 148 ? 29.831 22.426 -28.197 1.00 11.59 148 ALA B C 1
ATOM 3698 O O . ALA B 1 148 ? 30.037 21.659 -29.175 1.00 12.21 148 ALA B O 1
ATOM 3700 N N . ARG B 1 149 ? 29.978 22.065 -26.925 1.00 10.87 149 ARG B N 1
ATOM 3701 C CA . ARG B 1 149 ? 30.369 20.653 -26.643 1.00 11.46 149 ARG B CA 1
ATOM 3702 C C . ARG B 1 149 ? 29.266 19.663 -27.058 1.00 11.03 149 ARG B C 1
ATOM 3703 O O . ARG B 1 149 ? 29.549 18.592 -27.637 1.00 12.62 149 ARG B O 1
ATOM 3711 N N . LEU B 1 150 ? 28.023 20.033 -26.733 1.00 11.05 150 LEU B N 1
ATOM 3712 C CA . LEU B 1 150 ? 26.913 19.080 -27.011 1.00 10.66 150 LEU B CA 1
ATOM 3713 C C . LEU B 1 150 ? 26.677 18.922 -28.536 1.00 10.72 150 LEU B C 1
ATOM 3714 O O . LEU B 1 150 ? 26.189 17.846 -28.953 1.00 11.37 150 LEU B O 1
ATOM 3719 N N . ALA B 1 151 ? 27.026 19.944 -29.349 1.00 11.32 151 ALA B N 1
ATOM 3720 C CA . ALA B 1 151 ? 26.815 19.913 -30.803 1.00 12.80 151 ALA B CA 1
ATOM 3721 C C . ALA B 1 151 ? 27.715 18.830 -31.417 1.00 12.37 151 ALA B C 1
ATOM 3722 O O . ALA B 1 151 ? 27.445 18.370 -32.541 1.00 14.10 151 ALA B O 1
ATOM 3724 N N . LYS B 1 152 ? 28.780 18.438 -30.688 1.00 11.41 152 LYS B N 1
ATOM 3725 C CA . LYS B 1 152 ? 29.655 17.331 -31.154 1.00 12.43 152 LYS B CA 1
ATOM 3726 C C . LYS B 1 152 ? 29.030 15.961 -30.931 1.00 13.29 152 LYS B C 1
ATOM 3727 O O . LYS B 1 152 ? 29.635 14.952 -31.337 1.00 15.05 152 LYS B O 1
ATOM 3733 N N . ILE B 1 153 ? 27.858 15.896 -30.280 1.00 13.09 153 ILE B N 1
ATOM 3734 C CA . ILE B 1 153 ? 27.119 14.648 -30.169 1.00 12.36 153 ILE B CA 1
ATOM 3735 C C . ILE B 1 153 ? 26.055 14.681 -31.280 1.00 13.11 153 ILE B C 1
ATOM 3736 O O . ILE B 1 153 ? 25.149 15.555 -31.313 1.00 13.01 153 ILE B O 1
ATOM 3741 N N . SER B 1 154 ? 26.215 13.748 -32.232 1.00 11.31 154 SER B N 1
ATOM 3742 C CA . SER B 1 154 ? 25.593 13.997 -33.526 1.00 12.02 154 SER B CA 1
ATOM 3743 C C . SER B 1 154 ? 24.043 13.949 -33.507 1.00 11.42 154 SER B C 1
ATOM 3744 O O . SER B 1 154 ? 23.416 14.563 -34.388 1.00 13.08 154 SER B O 1
ATOM 3747 N N . ASN B 1 155 ? 23.428 13.256 -32.571 1.00 12.16 155 ASN B N 1
ATOM 3748 C CA . ASN B 1 155 ? 21.968 13.326 -32.521 1.00 11.64 155 ASN B CA 1
ATOM 3749 C C . ASN B 1 155 ? 21.456 14.581 -31.816 1.00 13.03 155 ASN B C 1
ATOM 3750 O O . ASN B 1 155 ? 20.245 14.862 -31.894 1.00 13.05 155 ASN B O 1
ATOM 3755 N N . ILE B 1 156 ? 22.358 15.404 -31.277 1.00 11.01 156 ILE B N 1
ATOM 3756 C CA . ILE B 1 156 ? 21.898 16.784 -30.804 1.00 11.70 156 ILE B CA 1
ATOM 3757 C C . ILE B 1 156 ? 21.953 17.725 -32.040 1.00 11.35 156 ILE B C 1
ATOM 3758 O O . ILE B 1 156 ? 23.022 18.162 -32.494 1.00 12.64 156 ILE B O 1
ATOM 3763 N N . ILE B 1 157 ? 20.768 18.028 -32.580 1.00 9.82 157 ILE B N 1
ATOM 3764 C CA . ILE B 1 157 ? 20.630 18.710 -33.870 1.00 10.75 157 ILE B CA 1
ATOM 3765 C C . ILE B 1 157 ? 20.366 20.210 -33.726 1.00 12.09 157 ILE B C 1
ATOM 3766 O O . ILE B 1 157 ? 20.456 20.954 -34.673 1.00 14.18 157 ILE B O 1
ATOM 3771 N N . GLY B 1 158 ? 19.859 20.623 -32.567 1.00 10.50 158 GLY B N 1
ATOM 3772 C CA . GLY B 1 158 ? 19.228 21.977 -32.492 1.00 12.13 158 GLY B CA 1
ATOM 3773 C C . GLY B 1 158 ? 19.240 22.450 -31.031 1.00 10.37 158 GLY B C 1
ATOM 3774 O O . GLY B 1 158 ? 19.364 21.657 -30.090 1.00 10.25 158 GLY B O 1
ATOM 3775 N N . ILE B 1 159 ? 19.113 23.779 -30.864 1.00 10.08 159 ILE B N 1
ATOM 3776 C CA . ILE B 1 159 ? 18.737 24.341 -29.572 1.00 9.79 159 ILE B CA 1
ATOM 3777 C C . ILE B 1 159 ? 17.649 25.395 -29.737 1.00 10.04 159 ILE B C 1
ATOM 3778 O O . ILE B 1 159 ? 17.792 26.292 -30.589 1.00 11.05 159 ILE B O 1
ATOM 3797 N N . GLU B 1 161 ? 16.518 28.311 -28.064 1.00 10.68 161 GLU B N 1
ATOM 3798 C CA . GLU B 1 161 ? 17.161 29.285 -27.118 1.00 10.32 161 GLU B CA 1
ATOM 3799 C C . GLU B 1 161 ? 16.100 30.358 -26.916 1.00 10.73 161 GLU B C 1
ATOM 3800 O O . GLU B 1 161 ? 15.795 31.157 -27.833 1.00 11.52 161 GLU B O 1
ATOM 3806 N N . ALA B 1 162 ? 15.565 30.426 -25.692 1.00 10.80 162 ALA B N 1
ATOM 3807 C CA . ALA B 1 162 ? 14.372 31.233 -25.382 1.00 13.10 162 ALA B CA 1
ATOM 3808 C C . ALA B 1 162 ? 14.683 32.553 -24.710 1.00 13.44 162 ALA B C 1
ATOM 3809 O O . ALA B 1 162 ? 13.773 33.353 -24.358 1.00 11.52 162 ALA B O 1
ATOM 3811 N N . THR B 1 163 ? 15.979 32.892 -24.632 1.00 10.95 163 THR B N 1
ATOM 3812 C CA . THR B 1 163 ? 16.343 34.136 -23.959 1.00 10.28 163 THR B CA 1
ATOM 3813 C C . THR B 1 163 ? 15.917 35.417 -24.694 1.00 10.70 163 THR B C 1
ATOM 3814 O O . THR B 1 163 ? 15.793 36.459 -24.019 1.00 13.15 163 THR B O 1
ATOM 3818 N N . GLY B 1 164 ? 15.849 35.387 -26.035 1.00 11.40 164 GLY B N 1
ATOM 3819 C CA . GLY B 1 164 ? 15.502 36.616 -26.772 1.00 12.68 164 GLY B CA 1
ATOM 3820 C C . GLY B 1 164 ? 16.685 37.587 -26.771 1.00 12.77 164 GLY B C 1
ATOM 3821 O O . GLY B 1 164 ? 16.465 38.792 -27.021 1.00 15.87 164 GLY B O 1
ATOM 3822 N N . GLN B 1 165 ? 17.883 37.131 -26.375 1.00 12.21 165 GLN B N 1
ATOM 3823 C CA . GLN B 1 165 ? 19.046 38.064 -26.316 1.00 10.84 165 GLN B CA 1
ATOM 3824 C C . GLN B 1 165 ? 19.949 37.850 -27.496 1.00 10.25 165 GLN B C 1
ATOM 3825 O O . GLN B 1 165 ? 20.452 36.748 -27.685 1.00 10.38 165 GLN B O 1
ATOM 3831 N N . MET B 1 166 ? 20.031 38.874 -28.358 1.00 10.43 166 MET B N 1
ATOM 3832 C CA . MET B 1 166 ? 20.761 38.740 -29.616 1.00 10.82 166 MET B CA 1
ATOM 3833 C C . MET B 1 166 ? 22.209 38.307 -29.388 1.00 9.83 166 MET B C 1
ATOM 3834 O O . MET B 1 166 ? 22.703 37.470 -30.193 1.00 10.40 166 MET B O 1
ATOM 3839 N N . THR B 1 167 ? 22.891 38.844 -28.375 1.00 9.88 167 THR B N 1
ATOM 3840 C CA . THR B 1 167 ? 24.306 38.415 -28.172 1.00 10.07 167 THR B CA 1
ATOM 3841 C C . THR B 1 167 ? 24.425 36.922 -27.909 1.00 10.27 167 THR B C 1
ATOM 3842 O O . THR B 1 167 ? 25.454 36.311 -28.191 1.00 11.42 167 THR B O 1
ATOM 3846 N N . ARG B 1 168 ? 23.369 36.326 -27.299 1.00 10.69 168 ARG B N 1
ATOM 3847 C CA . ARG B 1 168 ? 23.360 34.870 -27.043 1.00 10.28 168 ARG B CA 1
ATOM 3848 C C . ARG B 1 168 ? 23.245 34.056 -28.351 1.00 11.13 168 ARG B C 1
ATOM 3849 O O . ARG B 1 168 ? 24.038 33.119 -28.555 1.00 10.43 168 ARG B O 1
ATOM 3857 N N . LEU B 1 169 ? 22.323 34.438 -29.231 1.00 9.19 169 LEU B N 1
ATOM 3858 C CA . LEU B 1 169 ? 22.279 33.815 -30.594 1.00 10.63 169 LEU B CA 1
ATOM 3859 C C . LEU B 1 169 ? 23.659 33.972 -31.269 1.00 10.69 169 LEU B C 1
ATOM 3860 O O . LEU B 1 169 ? 24.227 32.977 -31.727 1.00 10.01 169 LEU B O 1
ATOM 3865 N N A GLN B 1 170 ? 24.197 35.197 -31.207 0.50 10.16 170 GLN B N 1
ATOM 3866 N N B GLN B 1 170 ? 24.231 35.169 -31.246 0.50 9.94 170 GLN B N 1
ATOM 3867 C CA A GLN B 1 170 ? 25.451 35.481 -31.883 0.50 10.91 170 GLN B CA 1
ATOM 3868 C CA B GLN B 1 170 ? 25.446 35.310 -32.022 0.50 10.07 170 GLN B CA 1
ATOM 3869 C C A GLN B 1 170 ? 26.579 34.569 -31.378 0.50 10.54 170 GLN B C 1
ATOM 3870 C C B GLN B 1 170 ? 26.624 34.523 -31.386 0.50 10.09 170 GLN B C 1
ATOM 3871 O O A GLN B 1 170 ? 27.374 34.050 -32.189 0.50 10.98 170 GLN B O 1
ATOM 3872 O O B GLN B 1 170 ? 27.498 34.022 -32.114 0.50 10.60 170 GLN B O 1
ATOM 3883 N N . GLN B 1 171 ? 26.657 34.404 -30.062 1.00 9.94 171 GLN B N 1
ATOM 3884 C CA . GLN B 1 171 ? 27.798 33.642 -29.441 1.00 10.82 171 GLN B CA 1
ATOM 3885 C C . GLN B 1 171 ? 27.650 32.146 -29.800 1.00 11.83 171 GLN B C 1
ATOM 3886 O O . GLN B 1 171 ? 28.639 31.498 -30.175 1.00 10.31 171 GLN B O 1
ATOM 3892 N N . ILE B 1 172 ? 26.400 31.615 -29.790 1.00 10.70 172 ILE B N 1
ATOM 3893 C CA . ILE B 1 172 ? 26.239 30.183 -30.239 1.00 8.76 172 ILE B CA 1
ATOM 3894 C C . ILE B 1 172 ? 26.741 30.037 -31.692 1.00 10.88 172 ILE B C 1
ATOM 3895 O O . ILE B 1 172 ? 27.454 29.110 -32.029 1.00 11.27 172 ILE B O 1
ATOM 3900 N N . LEU B 1 173 ? 26.247 30.915 -32.576 1.00 10.74 173 LEU B N 1
ATOM 3901 C CA . LEU B 1 173 ? 26.669 30.842 -33.995 1.00 13.29 173 LEU B CA 1
ATOM 3902 C C . LEU B 1 173 ? 28.194 30.932 -34.140 1.00 12.28 173 LEU B C 1
ATOM 3903 O O . LEU B 1 173 ? 28.781 30.212 -34.995 1.00 13.47 173 LEU B O 1
ATOM 3908 N N A ARG B 1 174 ? 28.802 31.807 -33.351 0.50 11.72 174 ARG B N 1
ATOM 3909 N N B ARG B 1 174 ? 28.817 31.812 -33.354 0.50 12.30 174 ARG B N 1
ATOM 3910 C CA A ARG B 1 174 ? 30.242 32.040 -33.456 0.50 11.18 174 ARG B CA 1
ATOM 3911 C CA B ARG B 1 174 ? 30.281 32.011 -33.430 0.50 12.25 174 ARG B CA 1
ATOM 3912 C C A ARG B 1 174 ? 31.032 30.814 -32.969 0.50 12.21 174 ARG B C 1
ATOM 3913 C C B ARG B 1 174 ? 31.019 30.763 -32.996 0.50 12.81 174 ARG B C 1
ATOM 3914 O O A ARG B 1 174 ? 32.029 30.427 -33.607 0.50 13.93 174 ARG B O 1
ATOM 3915 O O B ARG B 1 174 ? 31.986 30.343 -33.653 0.50 14.36 174 ARG B O 1
ATOM 3930 N N . LEU B 1 175 ? 30.576 30.178 -31.886 1.00 12.04 175 LEU B N 1
ATOM 3931 C CA . LEU B 1 175 ? 31.329 29.069 -31.285 1.00 12.65 175 LEU B CA 1
ATOM 3932 C C . LEU B 1 175 ? 31.071 27.822 -32.128 1.00 15.18 175 LEU B C 1
ATOM 3933 O O . LEU B 1 175 ? 31.930 26.966 -32.163 1.00 16.27 175 LEU B O 1
ATOM 3938 N N . CYS B 1 176 ? 29.876 27.688 -32.731 1.00 13.21 176 CYS B N 1
ATOM 3939 C CA . CYS B 1 176 ? 29.469 26.417 -33.347 1.00 13.49 176 CYS B CA 1
ATOM 3940 C C . CYS B 1 176 ? 29.675 26.379 -34.851 1.00 15.00 176 CYS B C 1
ATOM 3941 O O . CYS B 1 176 ? 29.862 25.282 -35.416 1.00 15.58 176 CYS B O 1
ATOM 3944 N N . GLU B 1 177 ? 29.639 27.570 -35.512 1.00 15.95 177 GLU B N 1
ATOM 3945 C CA . GLU B 1 177 ? 29.844 27.699 -36.991 1.00 16.77 177 GLU B CA 1
ATOM 3946 C C . GLU B 1 177 ? 28.991 26.687 -37.766 1.00 18.09 177 GLU B C 1
ATOM 3947 O O . GLU B 1 177 ? 29.547 26.038 -38.696 1.00 19.33 177 GLU B O 1
ATOM 3953 N N . GLY B 1 178 ? 27.726 26.515 -37.354 1.00 15.19 178 GLY B N 1
ATOM 3954 C CA . GLY B 1 178 ? 26.791 25.654 -38.091 1.00 14.77 178 GLY B CA 1
ATOM 3955 C C . GLY B 1 178 ? 26.645 24.229 -37.551 1.00 14.08 178 GLY B C 1
ATOM 3956 O O . GLY B 1 178 ? 25.787 23.455 -38.082 1.00 14.71 178 GLY B O 1
ATOM 3957 N N A SER B 1 179 ? 27.451 23.881 -36.553 0.50 12.87 179 SER B N 1
ATOM 3958 N N B SER B 1 179 ? 27.447 23.870 -36.554 0.50 14.16 179 SER B N 1
ATOM 3959 C CA A SER B 1 179 ? 27.404 22.560 -35.931 0.50 11.88 179 SER B CA 1
ATOM 3960 C CA B SER B 1 179 ? 27.370 22.537 -35.962 0.50 14.69 179 SER B CA 1
ATOM 3961 C C A SER B 1 179 ? 26.094 22.264 -35.157 0.50 13.13 179 SER B C 1
ATOM 3962 C C B SER B 1 179 ? 26.065 22.251 -35.192 0.50 14.52 179 SER B C 1
ATOM 3963 O O A SER B 1 179 ? 25.857 21.111 -34.746 0.50 13.30 179 SER B O 1
ATOM 3964 O O B SER B 1 179 ? 25.808 21.096 -34.804 0.50 14.56 179 SER B O 1
ATOM 3969 N N . ILE B 1 180 ? 25.258 23.292 -34.953 1.00 13.66 180 ILE B N 1
ATOM 3970 C CA . ILE B 1 180 ? 23.943 23.075 -34.295 1.00 12.41 180 ILE B CA 1
ATOM 3971 C C . ILE B 1 180 ? 22.992 24.133 -34.838 1.00 12.96 180 ILE B C 1
ATOM 3972 O O . ILE B 1 180 ? 23.358 25.262 -35.041 1.00 14.45 180 ILE B O 1
ATOM 3977 N N . ASP B 1 181 ? 21.750 23.762 -35.102 1.00 10.41 181 ASP B N 1
ATOM 3978 C CA . ASP B 1 181 ? 20.772 24.766 -35.507 1.00 11.11 181 ASP B CA 1
ATOM 3979 C C . ASP B 1 181 ? 20.229 25.516 -34.284 1.00 11.81 181 ASP B C 1
ATOM 3980 O O . ASP B 1 181 ? 19.990 24.909 -33.222 1.00 12.87 181 ASP B O 1
ATOM 3985 N N . VAL B 1 182 ? 20.053 26.822 -34.434 1.00 9.50 182 VAL B N 1
ATOM 3986 C CA . VAL B 1 182 ? 19.398 27.587 -33.376 1.00 9.78 182 VAL B CA 1
ATOM 3987 C C . VAL B 1 182 ? 17.995 27.942 -33.794 1.00 8.69 182 VAL B C 1
ATOM 3988 O O . VAL B 1 182 ? 17.780 28.455 -34.851 1.00 11.96 182 VAL B O 1
ATOM 3992 N N . TYR B 1 183 ? 17.051 27.609 -32.919 1.00 9.73 183 TYR B N 1
ATOM 3993 C CA . TYR B 1 183 ? 15.652 28.043 -33.082 1.00 10.79 183 TYR B CA 1
ATOM 3994 C C . TYR B 1 183 ? 15.303 29.148 -32.034 1.00 12.24 183 TYR B C 1
ATOM 3995 O O . TYR B 1 183 ? 15.601 28.985 -30.875 1.00 12.03 183 TYR B O 1
ATOM 4004 N N . SER B 1 184 ? 14.684 30.249 -32.464 1.00 10.83 184 SER B N 1
ATOM 4005 C CA . SER B 1 184 ? 14.200 31.225 -31.510 1.00 10.55 184 SER B CA 1
ATOM 4006 C C . SER B 1 184 ? 13.147 30.506 -30.599 1.00 10.97 184 SER B C 1
ATOM 4007 O O . SER B 1 184 ? 12.308 29.781 -31.132 1.00 12.63 184 SER B O 1
ATOM 4010 N N . GLY B 1 185 ? 13.178 30.796 -29.302 1.00 10.13 185 GLY B N 1
ATOM 4011 C CA . GLY B 1 185 ? 12.052 30.400 -28.403 1.00 11.04 185 GLY B CA 1
ATOM 4012 C C . GLY B 1 185 ? 11.350 31.658 -27.874 1.00 12.84 185 GLY B C 1
ATOM 4013 O O . GLY B 1 185 ? 10.836 31.651 -26.770 1.00 13.49 185 GLY B O 1
ATOM 4014 N N . ASP B 1 186 ? 11.435 32.776 -28.613 1.00 11.07 186 ASP B N 1
ATOM 4015 C CA . ASP B 1 186 ? 10.866 34.034 -28.117 1.00 11.58 186 ASP B CA 1
ATOM 4016 C C . ASP B 1 186 ? 10.212 34.756 -29.313 1.00 10.61 186 ASP B C 1
ATOM 4017 O O . ASP B 1 186 ? 10.898 35.376 -30.123 1.00 12.59 186 ASP B O 1
ATOM 4022 N N . ASP B 1 187 ? 8.870 34.650 -29.412 1.00 11.76 187 ASP B N 1
ATOM 4023 C CA . ASP B 1 187 ? 8.181 35.299 -30.487 1.00 11.62 187 ASP B CA 1
ATOM 4024 C C . ASP B 1 187 ? 8.477 36.785 -30.607 1.00 11.43 187 ASP B C 1
ATOM 4025 O O . ASP B 1 187 ? 8.558 37.280 -31.708 1.00 12.55 187 ASP B O 1
ATOM 4030 N N . LEU B 1 188 ? 8.701 37.439 -29.450 1.00 12.10 188 LEU B N 1
ATOM 4031 C CA . LEU B 1 188 ? 8.866 38.894 -29.544 1.00 13.36 188 LEU B CA 1
ATOM 4032 C C . LEU B 1 188 ? 10.124 39.309 -30.309 1.00 14.17 188 LEU B C 1
ATOM 4033 O O . LEU B 1 188 ? 10.165 40.458 -30.844 1.00 15.37 188 LEU B O 1
ATOM 4038 N N . THR B 1 189 ? 11.164 38.450 -30.388 1.00 11.69 189 THR B N 1
ATOM 4039 C CA . THR B 1 189 ? 12.400 38.836 -31.077 1.00 12.87 189 THR B CA 1
ATOM 4040 C C . THR B 1 189 ? 12.646 37.863 -32.236 1.00 12.77 189 THR B C 1
ATOM 4041 O O . THR B 1 189 ? 13.755 37.839 -32.813 1.00 13.30 189 THR B O 1
ATOM 4045 N N . ALA B 1 190 ? 11.611 37.099 -32.639 1.00 11.03 190 ALA B N 1
ATOM 4046 C CA . ALA B 1 190 ? 11.862 36.002 -33.545 1.00 11.51 190 ALA B CA 1
ATOM 4047 C C . ALA B 1 190 ? 12.295 36.496 -34.961 1.00 12.91 190 ALA B C 1
ATOM 4048 O O . ALA B 1 190 ? 13.132 35.872 -35.587 1.00 13.01 190 ALA B O 1
ATOM 4050 N N . ALA B 1 191 ? 11.728 37.603 -35.470 1.00 11.73 191 ALA B N 1
ATOM 4051 C CA . ALA B 1 191 ? 12.145 38.036 -36.811 1.00 11.88 191 ALA B CA 1
ATOM 4052 C C . ALA B 1 191 ? 13.621 38.423 -36.865 1.00 11.11 191 ALA B C 1
ATOM 4053 O O . ALA B 1 191 ? 14.328 37.972 -37.814 1.00 12.21 191 ALA B O 1
ATOM 4055 N N . GLN B 1 192 ? 14.132 39.175 -35.868 1.00 13.65 192 GLN B N 1
ATOM 4056 C CA . GLN B 1 192 ? 15.500 39.552 -35.935 1.00 13.03 192 GLN B CA 1
ATOM 4057 C C . GLN B 1 192 ? 16.367 38.280 -35.854 1.00 12.67 192 GLN B C 1
ATOM 4058 O O . GLN B 1 192 ? 17.422 38.195 -36.522 1.00 12.21 192 GLN B O 1
ATOM 4064 N N . TRP B 1 193 ? 15.914 37.314 -35.024 1.00 11.31 193 TRP B N 1
ATOM 4065 C CA . TRP B 1 193 ? 16.693 36.033 -35.011 1.00 11.07 193 TRP B CA 1
ATOM 4066 C C . TRP B 1 193 ? 16.697 35.265 -36.344 1.00 11.56 193 TRP B C 1
ATOM 4067 O O . TRP B 1 193 ? 17.752 34.810 -36.781 1.00 12.02 193 TRP B O 1
ATOM 4078 N N . LEU B 1 194 ? 15.538 35.148 -36.970 1.00 11.30 194 LEU B N 1
ATOM 4079 C CA . LEU B 1 194 ? 15.416 34.496 -38.282 1.00 13.73 194 LEU B CA 1
ATOM 4080 C C . LEU B 1 194 ? 16.216 35.178 -39.393 1.00 15.18 194 LEU B C 1
ATOM 4081 O O . LEU B 1 194 ? 16.643 34.482 -40.305 1.00 17.85 194 LEU B O 1
ATOM 4086 N N . LEU B 1 195 ? 16.422 36.493 -39.240 1.00 14.07 195 LEU B N 1
ATOM 4087 C CA . LEU B 1 195 ? 17.130 37.246 -40.212 1.00 13.97 195 LEU B CA 1
ATOM 4088 C C . LEU B 1 195 ? 18.622 37.234 -39.893 1.00 14.12 195 LEU B C 1
ATOM 4089 O O . LEU B 1 195 ? 19.447 37.816 -40.683 1.00 16.18 195 LEU B O 1
ATOM 4094 N N . SER B 1 196 ? 19.009 36.635 -38.754 1.00 12.26 196 SER B N 1
ATOM 4095 C CA . SER B 1 196 ? 20.426 36.726 -38.250 1.00 12.83 196 SER B CA 1
ATOM 4096 C C . SER B 1 196 ? 20.985 35.322 -38.013 1.00 12.92 196 SER B C 1
ATOM 4097 O O . SER B 1 196 ? 21.919 35.196 -37.173 1.00 15.30 196 SER B O 1
ATOM 4100 N N . GLY B 1 197 ? 20.378 34.287 -38.616 1.00 11.69 197 GLY B N 1
ATOM 4101 C CA . GLY B 1 197 ? 21.002 32.976 -38.601 1.00 12.44 197 GLY B CA 1
ATOM 4102 C C . GLY B 1 197 ? 20.189 31.873 -37.909 1.00 13.64 197 GLY B C 1
ATOM 4103 O O . GLY B 1 197 ? 20.527 30.692 -38.020 1.00 14.53 197 GLY B O 1
ATOM 4104 N N . ALA B 1 198 ? 19.142 32.253 -37.216 1.00 11.49 198 ALA B N 1
ATOM 4105 C CA . ALA B 1 198 ? 18.269 31.191 -36.624 1.00 10.32 198 ALA B CA 1
ATOM 4106 C C . ALA B 1 198 ? 17.510 30.461 -37.744 1.00 11.84 198 ALA B C 1
ATOM 4107 O O . ALA B 1 198 ? 17.091 31.057 -38.739 1.00 12.44 198 ALA B O 1
ATOM 4109 N N . LYS B 1 199 ? 17.243 29.166 -37.554 1.00 10.47 199 LYS B N 1
ATOM 4110 C CA . LYS B 1 199 ? 16.593 28.340 -38.574 1.00 9.47 199 LYS B CA 1
ATOM 4111 C C . LYS B 1 199 ? 15.063 28.342 -38.523 1.00 10.98 199 LYS B C 1
ATOM 4112 O O . LYS B 1 199 ? 14.406 27.969 -39.534 1.00 12.87 199 LYS B O 1
ATOM 4118 N N . GLY B 1 200 ? 14.539 28.789 -37.385 1.00 12.18 200 GLY B N 1
ATOM 4119 C CA . GLY B 1 200 ? 13.083 28.720 -37.225 1.00 10.97 200 GLY B CA 1
ATOM 4120 C C . GLY B 1 200 ? 12.735 29.278 -35.852 1.00 11.47 200 GLY B C 1
ATOM 4121 O O . GLY B 1 200 ? 13.620 29.670 -35.097 1.00 12.06 200 GLY B O 1
ATOM 4122 N N . VAL B 1 201 ? 11.433 29.261 -35.567 1.00 10.67 201 VAL B N 1
ATOM 4123 C CA . VAL B 1 201 ? 10.963 29.737 -34.271 1.00 10.95 201 VAL B CA 1
ATOM 4124 C C . VAL B 1 201 ? 10.004 28.693 -33.735 1.00 10.44 201 VAL B C 1
ATOM 4125 O O . VAL B 1 201 ? 9.102 28.263 -34.465 1.00 12.02 201 VAL B O 1
ATOM 4129 N N . ILE B 1 202 ? 10.235 28.293 -32.468 1.00 9.22 202 ILE B N 1
ATOM 4130 C CA . ILE B 1 202 ? 9.258 27.428 -31.812 1.00 9.36 202 ILE B CA 1
ATOM 4131 C C . ILE B 1 202 ? 8.363 28.421 -31.059 1.00 9.32 202 ILE B C 1
ATOM 4132 O O . ILE B 1 202 ? 8.790 29.106 -30.086 1.00 12.16 202 ILE B O 1
ATOM 4137 N N . SER B 1 203 ? 7.120 28.562 -31.568 1.00 10.85 203 SER B N 1
ATOM 4138 C CA . SER B 1 203 ? 6.325 29.770 -31.368 1.00 11.73 203 SER B CA 1
ATOM 4139 C C . SER B 1 203 ? 5.043 29.466 -30.555 1.00 11.49 203 SER B C 1
ATOM 4140 O O . SER B 1 203 ? 4.348 28.455 -30.792 1.00 10.92 203 SER B O 1
ATOM 4143 N N . VAL B 1 204 ? 4.751 30.418 -29.694 1.00 10.11 204 VAL B N 1
ATOM 4144 C CA . VAL B 1 204 ? 3.418 30.493 -29.030 1.00 9.99 204 VAL B CA 1
ATOM 4145 C C . VAL B 1 204 ? 2.419 31.140 -29.950 1.00 11.03 204 VAL B C 1
ATOM 4146 O O . VAL B 1 204 ? 1.291 30.643 -30.141 1.00 11.23 204 VAL B O 1
ATOM 4150 N N . THR B 1 205 ? 2.832 32.254 -30.537 1.00 11.69 205 THR B N 1
ATOM 4151 C CA . THR B 1 205 ? 1.886 33.040 -31.398 1.00 10.96 205 THR B CA 1
ATOM 4152 C C . THR B 1 205 ? 1.312 32.267 -32.598 1.00 12.93 205 THR B C 1
ATOM 4153 O O . THR B 1 205 ? 0.156 32.457 -33.027 1.00 12.55 205 THR B O 1
ATOM 4157 N N . ALA B 1 206 ? 2.081 31.280 -33.064 1.00 11.53 206 ALA B N 1
ATOM 4158 C CA . ALA B 1 206 ? 1.612 30.458 -34.140 1.00 12.19 206 ALA B CA 1
ATOM 4159 C C . ALA B 1 206 ? 0.383 29.642 -33.810 1.00 11.33 206 ALA B C 1
ATOM 4160 O O . ALA B 1 206 ? -0.317 29.136 -34.740 1.00 12.33 206 ALA B O 1
ATOM 4162 N N . ASN B 1 207 ? 0.073 29.487 -32.505 1.00 12.07 207 ASN B N 1
ATOM 4163 C CA . ASN B 1 207 ? -1.158 28.791 -32.139 1.00 11.57 207 ASN B CA 1
ATOM 4164 C C . ASN B 1 207 ? -2.401 29.540 -32.630 1.00 13.62 207 ASN B C 1
ATOM 4165 O O . ASN B 1 207 ? -3.447 28.933 -32.866 1.00 14.87 207 ASN B O 1
ATOM 4170 N N A VAL B 1 208 ? -2.251 30.848 -32.783 0.50 13.54 208 VAL B N 1
ATOM 4171 N N B VAL B 1 208 ? -2.285 30.838 -32.725 0.50 12.83 208 VAL B N 1
ATOM 4172 C CA A VAL B 1 208 ? -3.358 31.826 -33.003 0.50 14.58 208 VAL B CA 1
ATOM 4173 C CA B VAL B 1 208 ? -3.440 31.613 -33.158 0.50 13.78 208 VAL B CA 1
ATOM 4174 C C A VAL B 1 208 ? -3.279 32.490 -34.400 0.50 14.71 208 VAL B C 1
ATOM 4175 C C B VAL B 1 208 ? -3.241 32.147 -34.569 0.50 14.02 208 VAL B C 1
ATOM 4176 O O A VAL B 1 208 ? -4.257 32.802 -35.030 0.50 12.32 208 VAL B O 1
ATOM 4177 O O B VAL B 1 208 ? -4.138 31.998 -35.379 0.50 13.57 208 VAL B O 1
ATOM 4184 N N . ALA B 1 209 ? -2.059 32.745 -34.833 1.00 14.49 209 ALA B N 1
ATOM 4185 C CA . ALA B 1 209 ? -1.754 33.440 -36.127 1.00 14.24 209 ALA B CA 1
ATOM 4186 C C . ALA B 1 209 ? -0.848 32.551 -36.999 1.00 13.26 209 ALA B C 1
ATOM 4187 O O . ALA B 1 209 ? 0.266 32.940 -37.386 1.00 14.27 209 ALA B O 1
ATOM 4189 N N . ALA B 1 210 ? -1.325 31.342 -37.245 1.00 13.73 210 ALA B N 1
ATOM 4190 C CA . ALA B 1 210 ? -0.478 30.274 -37.851 1.00 13.38 210 ALA B CA 1
ATOM 4191 C C . ALA B 1 210 ? -0.087 30.670 -39.289 1.00 14.11 210 ALA B C 1
ATOM 4192 O O . ALA B 1 210 ? 1.084 30.584 -39.692 1.00 13.37 210 ALA B O 1
ATOM 4194 N N . LYS B 1 211 ? -1.045 31.220 -40.053 1.00 13.20 211 LYS B N 1
ATOM 4195 C CA . LYS B 1 211 ? -0.740 31.591 -41.465 1.00 14.67 211 LYS B CA 1
ATOM 4196 C C . LYS B 1 211 ? 0.276 32.767 -41.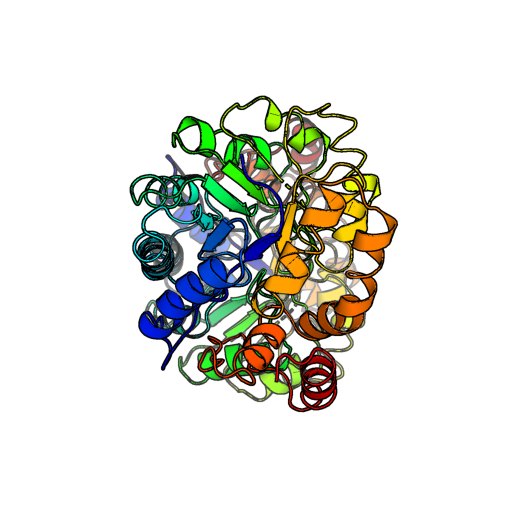519 1.00 13.69 211 LYS B C 1
ATOM 4197 O O . LYS B 1 211 ? 1.273 32.716 -42.308 1.00 15.31 211 LYS B O 1
ATOM 4203 N N . LEU B 1 212 ? 0.096 33.767 -40.654 1.00 14.15 212 LEU B N 1
ATOM 4204 C CA . LEU B 1 212 ? 0.971 34.906 -40.674 1.00 14.22 212 LEU B CA 1
ATOM 4205 C C . LEU B 1 212 ? 2.378 34.515 -40.164 1.00 13.11 212 LEU B C 1
ATOM 4206 O O . LEU B 1 212 ? 3.409 35.034 -40.652 1.00 14.03 212 LEU B O 1
ATOM 4211 N N . MET B 1 213 ? 2.417 33.643 -39.161 1.00 12.96 213 MET B N 1
ATOM 4212 C CA . MET B 1 213 ? 3.751 33.218 -38.632 1.00 12.49 213 MET B CA 1
ATOM 4213 C C . MET B 1 213 ? 4.496 32.450 -39.703 1.00 12.62 213 MET B C 1
ATOM 4214 O O . MET B 1 213 ? 5.711 32.630 -39.875 1.00 12.17 213 MET B O 1
ATOM 4219 N N . ALA B 1 214 ? 3.763 31.546 -40.389 1.00 12.38 214 ALA B N 1
ATOM 4220 C CA . ALA B 1 214 ? 4.395 30.790 -41.451 1.00 13.19 214 ALA B CA 1
ATOM 4221 C C . ALA B 1 214 ? 4.925 31.733 -42.592 1.00 13.89 214 ALA B C 1
ATOM 4222 O O . ALA B 1 214 ? 6.035 31.523 -43.108 1.00 13.80 214 ALA B O 1
ATOM 4224 N N A LYS B 1 215 ? 4.163 32.757 -42.954 0.50 13.57 215 LYS B N 1
ATOM 4225 N N B LYS B 1 215 ? 4.121 32.756 -42.908 0.50 13.94 215 LYS B N 1
ATOM 4226 C CA A LYS B 1 215 ? 4.635 33.649 -44.026 0.50 13.02 215 LYS B CA 1
ATOM 4227 C CA B LYS B 1 215 ? 4.469 33.759 -43.931 0.50 14.41 215 LYS B CA 1
ATOM 4228 C C A LYS B 1 215 ? 5.790 34.522 -43.503 0.50 13.24 215 LYS B C 1
ATOM 4229 C C B LYS B 1 215 ? 5.715 34.523 -43.533 0.50 14.05 215 LYS B C 1
ATOM 4230 O O A LYS B 1 215 ? 6.776 34.800 -44.206 0.50 13.85 215 LYS B O 1
ATOM 4231 O O B LYS B 1 215 ? 6.642 34.705 -44.334 0.50 15.09 215 LYS B O 1
ATOM 4242 N N A MET B 1 216 ? 5.685 34.988 -42.268 0.50 12.06 216 MET B N 1
ATOM 4243 N N B MET B 1 216 ? 5.734 35.030 -42.311 0.50 13.11 216 MET B N 1
ATOM 4244 C CA A MET B 1 216 ? 6.826 35.738 -41.682 0.50 11.98 216 MET B CA 1
ATOM 4245 C CA B MET B 1 216 ? 6.915 35.791 -41.859 0.50 12.16 216 MET B CA 1
ATOM 4246 C C A MET B 1 216 ? 8.141 34.926 -41.791 0.50 11.98 216 MET B C 1
ATOM 4247 C C B MET B 1 216 ? 8.183 34.909 -41.870 0.50 12.36 216 MET B C 1
ATOM 4248 O O A MET B 1 216 ? 9.190 35.440 -42.228 0.50 12.37 216 MET B O 1
ATOM 4249 O O B MET B 1 216 ? 9.260 35.372 -42.295 0.50 12.35 216 MET B O 1
ATOM 4258 N N . CYS B 1 217 ? 8.061 33.648 -41.427 1.00 13.51 217 CYS B N 1
ATOM 4259 C CA . CYS B 1 217 ? 9.234 32.790 -41.477 1.00 13.71 217 CYS B CA 1
ATOM 4260 C C . CYS B 1 217 ? 9.657 32.488 -42.917 1.00 14.87 217 CYS B C 1
ATOM 4261 O O . CYS B 1 217 ? 10.821 32.441 -43.194 1.00 13.66 217 CYS B O 1
ATOM 4264 N N . ASP B 1 218 ? 8.693 32.235 -43.830 1.00 14.32 218 ASP B N 1
ATOM 4265 C CA . ASP B 1 218 ? 9.032 32.033 -45.252 1.00 15.25 218 ASP B CA 1
ATOM 4266 C C . ASP B 1 218 ? 9.793 33.235 -45.835 1.00 15.06 218 ASP B C 1
ATOM 4267 O O . ASP B 1 218 ? 10.771 33.046 -46.600 1.00 14.22 218 ASP B O 1
ATOM 4272 N N . LEU B 1 219 ? 9.358 34.451 -45.490 1.00 14.04 219 LEU B N 1
ATOM 4273 C CA . LEU B 1 219 ? 9.984 35.638 -46.033 1.00 14.12 219 LEU B CA 1
ATOM 4274 C C . LEU B 1 219 ? 11.404 35.745 -45.468 1.00 14.71 219 LEU B C 1
ATOM 4275 O O . LEU B 1 219 ? 12.306 36.107 -46.228 1.00 15.52 219 LEU B O 1
ATOM 4280 N N . ALA B 1 220 ? 11.596 35.425 -44.184 1.00 14.64 220 ALA B N 1
ATOM 4281 C CA . ALA B 1 220 ? 12.988 35.424 -43.582 1.00 15.98 220 ALA B CA 1
ATOM 4282 C C . ALA B 1 220 ? 13.846 34.423 -44.355 1.00 19.21 220 ALA B C 1
ATOM 4283 O O . ALA B 1 220 ? 15.005 34.752 -44.755 1.00 21.98 220 ALA B O 1
ATOM 4285 N N . MET B 1 221 ? 13.262 33.266 -44.667 1.00 19.52 221 MET B N 1
ATOM 4286 C CA . MET B 1 221 ? 14.007 32.230 -45.411 1.00 22.59 221 MET B CA 1
ATOM 4287 C C . MET B 1 221 ? 14.317 32.640 -46.858 1.00 22.32 221 MET B C 1
ATOM 4288 O O . MET B 1 221 ? 15.353 32.168 -47.389 1.00 26.86 221 MET B O 1
ATOM 4293 N N . ASP B 1 222 ? 13.505 33.495 -47.477 1.00 21.10 222 ASP B N 1
ATOM 4294 C CA . ASP B 1 222 ? 13.734 34.013 -48.806 1.00 21.99 222 ASP B CA 1
ATOM 4295 C C . ASP B 1 222 ? 14.650 35.258 -48.766 1.00 20.96 222 ASP B C 1
ATOM 4296 O O . ASP B 1 222 ? 14.757 35.939 -49.825 1.00 24.06 222 ASP B O 1
ATOM 4301 N N A ASP B 1 223 ? 15.243 35.589 -47.641 0.50 19.27 223 ASP B N 1
ATOM 4302 N N B ASP B 1 223 ? 15.246 35.481 -47.573 0.50 19.86 223 ASP B N 1
ATOM 4303 C CA A ASP B 1 223 ? 16.078 36.794 -47.595 0.50 17.91 223 ASP B CA 1
ATOM 4304 C CA B ASP B 1 223 ? 15.941 36.730 -47.014 0.50 18.70 223 ASP B CA 1
ATOM 4305 C C A ASP B 1 223 ? 15.274 38.039 -47.973 0.50 16.95 223 ASP B C 1
ATOM 4306 C C B ASP B 1 223 ? 15.355 38.073 -47.460 0.50 17.80 223 ASP B C 1
ATOM 4307 O O A ASP B 1 223 ? 15.781 38.911 -48.717 0.50 13.99 223 ASP B O 1
ATOM 4308 O O B ASP B 1 223 ? 16.077 39.040 -47.739 0.50 14.84 223 ASP B O 1
ATOM 4317 N N . ASP B 1 224 ? 14.022 38.128 -47.488 1.00 17.23 224 ASP B N 1
ATOM 4318 C CA . ASP B 1 224 ? 13.286 39.351 -47.729 1.00 15.59 224 ASP B CA 1
ATOM 4319 C C . ASP B 1 224 ? 13.126 40.034 -46.366 1.00 15.03 224 ASP B C 1
ATOM 4320 O O . ASP B 1 224 ? 12.127 39.752 -45.650 1.00 13.50 224 ASP B O 1
ATOM 4325 N N . GLN B 1 225 ? 14.105 40.833 -45.965 1.00 14.43 225 GLN B N 1
ATOM 4326 C CA . GLN B 1 225 ? 14.052 41.467 -44.667 1.00 14.67 225 GLN B CA 1
ATOM 4327 C C . GLN B 1 225 ? 12.802 42.340 -44.505 1.00 15.35 225 GLN B C 1
ATOM 4328 O O . GLN B 1 225 ? 12.102 42.261 -43.482 1.00 14.06 225 GLN B O 1
ATOM 4334 N N . ALA B 1 226 ? 12.513 43.180 -45.500 1.00 14.83 226 ALA B N 1
ATOM 4335 C CA . ALA B 1 226 ? 11.402 44.138 -45.278 1.00 15.73 226 ALA B CA 1
ATOM 4336 C C . ALA B 1 226 ? 10.089 43.401 -45.147 1.00 16.58 226 ALA B C 1
ATOM 4337 O O . ALA B 1 226 ? 9.300 43.742 -44.244 1.00 15.11 226 ALA B O 1
ATOM 4339 N N . GLY B 1 227 ? 9.855 42.393 -45.981 1.00 14.86 227 GLY B N 1
ATOM 4340 C CA . GLY B 1 227 ? 8.574 41.679 -45.975 1.00 14.88 227 GLY B CA 1
ATOM 4341 C C . GLY B 1 227 ? 8.491 40.927 -44.621 1.00 15.16 227 GLY B C 1
ATOM 4342 O O . GLY B 1 227 ? 7.423 40.932 -43.934 1.00 15.03 227 GLY B O 1
ATOM 4343 N N . CYS B 1 228 ? 9.600 40.302 -44.213 1.00 12.89 228 CYS B N 1
ATOM 4344 C CA . CYS B 1 228 ? 9.572 39.611 -42.927 1.00 12.38 228 CYS B CA 1
ATOM 4345 C C . CYS B 1 228 ? 9.245 40.574 -41.757 1.00 12.84 228 CYS B C 1
ATOM 4346 O O . CYS B 1 228 ? 8.361 40.299 -40.884 1.00 13.91 228 CYS B O 1
ATOM 4349 N N . LEU B 1 229 ? 9.971 41.689 -41.711 1.00 12.50 229 LEU B N 1
ATOM 4350 C CA . LEU B 1 229 ? 9.781 42.659 -40.618 1.00 14.45 229 LEU B CA 1
ATOM 4351 C C . LEU B 1 229 ? 8.401 43.303 -40.637 1.00 14.12 229 LEU B C 1
ATOM 4352 O O . LEU B 1 229 ? 7.882 43.635 -39.565 1.00 13.74 229 LEU B O 1
ATOM 4357 N N A ARG B 1 230 ? 7.828 43.421 -41.820 0.50 15.19 230 ARG B N 1
ATOM 4358 N N B ARG B 1 230 ? 7.841 43.414 -41.824 0.50 15.44 230 ARG B N 1
ATOM 4359 C CA A ARG B 1 230 ? 6.496 44.002 -41.947 0.50 14.97 230 ARG B CA 1
ATOM 4360 C CA B ARG B 1 230 ? 6.522 44.003 -41.931 0.50 15.36 230 ARG B CA 1
ATOM 4361 C C A ARG B 1 230 ? 5.450 43.144 -41.208 0.50 14.94 230 ARG B C 1
ATOM 4362 C C B ARG B 1 230 ? 5.488 43.105 -41.241 0.50 15.43 230 ARG B C 1
ATOM 4363 O O A ARG B 1 230 ? 4.614 43.641 -40.491 0.50 15.37 230 ARG B O 1
ATOM 4364 O O B ARG B 1 230 ? 4.633 43.589 -40.525 0.50 16.03 230 ARG B O 1
ATOM 4379 N N A ILE B 1 231 ? 5.511 41.838 -41.433 0.50 13.52 231 ILE B N 1
ATOM 4380 N N B ILE B 1 231 ? 5.584 41.796 -41.493 0.50 13.64 231 ILE B N 1
ATOM 4381 C CA A ILE B 1 231 ? 4.583 40.938 -40.742 0.50 13.37 231 ILE B CA 1
ATOM 4382 C CA B ILE B 1 231 ? 4.648 40.891 -40.834 0.50 13.74 231 ILE B CA 1
ATOM 4383 C C A ILE B 1 231 ? 4.916 40.920 -39.246 0.50 13.94 231 ILE B C 1
ATOM 4384 C C B ILE B 1 231 ? 4.929 40.840 -39.315 0.50 14.28 231 ILE B C 1
ATOM 4385 O O A ILE B 1 231 ? 4.027 40.865 -38.398 0.50 14.03 231 ILE B O 1
ATOM 4386 O O B ILE B 1 231 ? 3.993 40.701 -38.525 0.50 14.56 231 ILE B O 1
ATOM 4395 N N . GLN B 1 232 ? 6.198 40.947 -38.901 1.00 13.90 232 GLN B N 1
ATOM 4396 C CA . GLN B 1 232 ? 6.536 40.910 -37.457 1.00 14.58 232 GLN B CA 1
ATOM 4397 C C . GLN B 1 232 ? 5.959 42.155 -36.806 1.00 15.65 232 GLN B C 1
ATOM 4398 O O . GLN B 1 232 ? 5.437 42.062 -35.723 1.00 14.69 232 GLN B O 1
ATOM 4404 N N A GLU B 1 233 ? 6.025 43.311 -37.472 0.50 15.02 233 GLU B N 1
ATOM 4405 N N B GLU B 1 233 ? 5.998 43.297 -37.514 0.50 13.56 233 GLU B N 1
ATOM 4406 C CA A GLU B 1 233 ? 5.414 44.492 -36.843 0.50 16.90 233 GLU B CA 1
ATOM 4407 C CA B GLU B 1 233 ? 5.373 44.529 -36.976 0.50 14.85 233 GLU B CA 1
ATOM 4408 C C A GLU B 1 233 ? 3.866 44.404 -36.759 0.50 15.99 233 GLU B C 1
ATOM 4409 C C B GLU B 1 233 ? 3.871 44.361 -36.751 0.50 14.54 233 GLU B C 1
ATOM 4410 O O A GLU B 1 233 ? 3.261 44.923 -35.782 0.50 17.32 233 GLU B O 1
ATOM 4411 O O B GLU B 1 233 ? 3.294 44.837 -35.728 0.50 16.32 233 GLU B O 1
ATOM 4422 N N . GLN B 1 234 ? 3.234 43.731 -37.725 1.00 15.43 234 GLN B N 1
ATOM 4423 C CA . GLN B 1 234 ? 1.766 43.467 -37.685 1.00 16.77 234 GLN B CA 1
ATOM 4424 C C . GLN B 1 234 ? 1.427 42.553 -36.475 1.00 18.04 234 GLN B C 1
ATOM 4425 O O . GLN B 1 234 ? 0.398 42.741 -35.742 1.00 16.18 234 GLN B O 1
ATOM 4431 N N . LEU B 1 235 ? 2.344 41.616 -36.204 1.00 15.11 235 LEU B N 1
ATOM 4432 C CA . LEU B 1 235 ? 2.097 40.650 -35.100 1.00 14.77 235 LEU B CA 1
ATOM 4433 C C . LEU B 1 235 ? 2.530 41.143 -33.729 1.00 15.43 235 LEU B C 1
ATOM 4434 O O . LEU B 1 235 ? 2.075 40.597 -32.696 1.00 15.43 235 LEU B O 1
ATOM 4439 N N . MET B 1 236 ? 3.376 42.160 -33.673 1.00 13.90 236 MET B N 1
ATOM 4440 C CA . MET B 1 236 ? 3.983 42.573 -32.409 1.00 15.56 236 MET B CA 1
ATOM 4441 C C . MET B 1 236 ? 2.975 42.874 -31.264 1.00 14.71 236 MET B C 1
ATOM 4442 O O . MET B 1 236 ? 3.195 42.421 -30.135 1.00 16.10 236 MET B O 1
ATOM 4447 N N . PRO B 1 237 ? 1.879 43.555 -31.579 1.00 15.62 237 PRO B N 1
ATOM 4448 C CA . PRO B 1 237 ? 0.875 43.750 -30.473 1.00 16.36 237 PRO B CA 1
ATOM 4449 C C . PRO B 1 237 ? 0.296 42.427 -29.905 1.00 16.89 237 PRO B C 1
ATOM 4450 O O . PRO B 1 237 ? 0.053 42.358 -28.688 1.00 17.36 237 PRO B O 1
ATOM 4454 N N . LEU B 1 238 ? 0.137 41.424 -30.775 1.00 13.78 238 LEU B N 1
ATOM 4455 C CA . LEU B 1 238 ? -0.281 40.094 -30.377 1.00 14.12 238 LEU B CA 1
ATOM 4456 C C . LEU B 1 238 ? 0.828 39.424 -29.604 1.00 13.72 238 LEU B C 1
ATOM 4457 O O . LEU B 1 238 ? 0.547 38.924 -28.490 1.00 14.27 238 LEU B O 1
ATOM 4462 N N . HIS B 1 239 ? 2.074 39.462 -30.099 1.00 13.97 239 HIS B N 1
ATOM 4463 C CA . HIS B 1 239 ? 3.192 38.831 -29.341 1.00 13.38 239 HIS B CA 1
ATOM 4464 C C . HIS B 1 239 ? 3.217 39.373 -27.907 1.00 14.27 239 HIS B C 1
ATOM 4465 O O . HIS B 1 239 ? 3.331 38.616 -26.936 1.00 16.24 239 HIS B O 1
ATOM 4472 N N A GLU B 1 240 ? 3.129 40.689 -27.789 0.50 14.29 240 GLU B N 1
ATOM 4473 N N B GLU B 1 240 ? 3.141 40.693 -27.771 0.50 15.28 240 GLU B N 1
ATOM 4474 C CA A GLU B 1 240 ? 3.210 41.301 -26.476 0.50 14.54 240 GLU B CA 1
ATOM 4475 C CA B GLU B 1 240 ? 3.225 41.286 -26.435 0.50 16.43 240 GLU B CA 1
ATOM 4476 C C A GLU B 1 240 ? 2.135 40.782 -25.520 0.50 14.91 240 GLU B C 1
ATOM 4477 C C B GLU B 1 240 ? 2.123 40.807 -25.490 0.50 16.04 240 GLU B C 1
ATOM 4478 O O A GLU B 1 240 ? 2.456 40.384 -24.376 0.50 15.27 240 GLU B O 1
ATOM 4479 O O B GLU B 1 240 ? 2.412 40.465 -24.320 0.50 16.33 240 GLU B O 1
ATOM 4490 N N . LEU B 1 241 ? 0.884 40.803 -25.979 1.00 15.22 241 LEU B N 1
ATOM 4491 C CA . LEU B 1 241 ? -0.256 40.372 -25.174 1.00 14.06 241 LEU B CA 1
ATOM 4492 C C . LEU B 1 241 ? -0.215 38.880 -24.814 1.00 14.63 241 LEU B C 1
ATOM 4493 O O . LEU B 1 241 ? -0.709 38.457 -23.742 1.00 15.18 241 LEU B O 1
ATOM 4498 N N . LEU B 1 242 ? 0.462 38.072 -25.651 1.00 14.28 242 LEU B N 1
ATOM 4499 C CA . LEU B 1 242 ? 0.487 36.651 -25.365 1.00 13.66 242 LEU B CA 1
ATOM 4500 C C . LEU B 1 242 ? 1.406 36.317 -24.183 1.00 13.47 242 LEU B C 1
ATOM 4501 O O . LEU B 1 242 ? 1.411 35.180 -23.740 1.00 14.95 242 LEU B O 1
ATOM 4506 N N . PHE B 1 243 ? 2.162 37.293 -23.697 1.00 12.53 243 PHE B N 1
ATOM 4507 C CA . PHE B 1 243 ? 2.952 37.087 -22.481 1.00 14.64 243 PHE B CA 1
ATOM 4508 C C . PHE B 1 243 ? 2.597 38.005 -21.346 1.00 13.92 243 PHE B C 1
ATOM 4509 O O . PHE B 1 243 ? 3.339 38.148 -20.414 1.00 14.43 243 PHE B O 1
ATOM 4517 N N . VAL B 1 244 ? 1.403 38.576 -21.414 1.00 14.95 244 VAL B N 1
ATOM 4518 C CA . VAL B 1 244 ? 0.995 39.567 -20.385 1.00 15.25 244 VAL B CA 1
ATOM 4519 C C . VAL B 1 244 ? 0.804 38.881 -19.012 1.00 14.77 244 VAL B C 1
ATOM 4520 O O . VAL B 1 244 ? 1.048 39.516 -17.956 1.00 16.76 244 VAL B O 1
ATOM 4524 N N . GLU B 1 245 ? 0.416 37.597 -19.036 1.00 14.09 245 GLU B N 1
ATOM 4525 C CA . GLU B 1 245 ? 0.476 36.698 -17.871 1.00 12.33 245 GLU B CA 1
ATOM 4526 C C . GLU B 1 245 ? 1.186 35.485 -18.412 1.00 13.89 245 GLU B C 1
ATOM 4527 O O . GLU B 1 245 ? 1.361 35.350 -19.625 1.00 13.25 245 GLU B O 1
ATOM 4533 N N . SER B 1 246 ? 1.681 34.656 -17.516 1.00 11.95 246 SER B N 1
ATOM 4534 C CA . SER B 1 246 ? 2.539 33.552 -17.993 1.00 12.84 246 SER B CA 1
ATOM 4535 C C . SER B 1 246 ? 1.904 32.689 -19.066 1.00 12.54 246 SER B C 1
ATOM 4536 O O . SER B 1 246 ? 0.785 32.185 -18.913 1.00 11.47 246 SER B O 1
ATOM 4539 N N . ASN B 1 247 ? 2.670 32.491 -20.141 1.00 11.07 247 ASN B N 1
ATOM 4540 C CA . ASN B 1 247 ? 2.279 31.559 -21.175 1.00 11.43 247 ASN B CA 1
ATOM 4541 C C . ASN B 1 247 ? 2.067 30.161 -20.524 1.00 10.90 247 ASN B C 1
ATOM 4542 O O . ASN B 1 247 ? 2.935 29.772 -19.709 1.00 13.49 247 ASN B O 1
ATOM 4547 N N . PRO B 1 248 ? 0.944 29.417 -20.825 1.00 11.37 248 PRO B N 1
ATOM 4548 C CA . PRO B 1 248 ? -0.028 29.648 -21.945 1.00 10.31 248 PRO B CA 1
ATOM 4549 C C . PRO B 1 248 ? -1.351 30.266 -21.496 1.00 10.45 248 PRO B C 1
ATOM 4550 O O . PRO B 1 248 ? -2.376 30.041 -22.140 1.00 11.31 248 PRO B O 1
ATOM 4554 N N . ILE B 1 249 ? -1.289 31.093 -20.451 1.00 11.72 249 ILE B N 1
ATOM 4555 C CA . ILE B 1 249 ? -2.609 31.693 -19.969 1.00 10.77 249 ILE B CA 1
ATOM 4556 C C . ILE B 1 249 ? -3.203 32.589 -21.070 1.00 10.83 249 ILE B C 1
ATOM 4557 O O . ILE B 1 249 ? -4.362 32.342 -21.471 1.00 11.46 249 ILE B O 1
ATOM 4562 N N . PRO B 1 250 ? -2.413 33.517 -21.662 1.00 11.53 250 PRO B N 1
ATOM 4563 C CA . PRO B 1 250 ? -3.160 34.358 -22.655 1.00 12.06 250 PRO B CA 1
ATOM 4564 C C . PRO B 1 250 ? -3.507 33.583 -23.930 1.00 12.11 250 PRO B C 1
ATOM 4565 O O . PRO B 1 250 ? -4.538 33.864 -24.520 1.00 13.47 250 PRO B O 1
ATOM 4569 N N . VAL B 1 251 ? -2.571 32.736 -24.435 1.00 12.02 251 VAL B N 1
ATOM 4570 C CA . VAL B 1 251 ? -2.847 32.069 -25.671 1.00 12.22 251 VAL B CA 1
ATOM 4571 C C . VAL B 1 251 ? -4.088 31.195 -25.601 1.00 13.11 251 VAL B C 1
ATOM 4572 O O . VAL B 1 251 ? -4.877 31.117 -26.582 1.00 12.93 251 VAL B O 1
ATOM 4576 N N . LYS B 1 252 ? -4.340 30.581 -24.444 1.00 11.82 252 LYS B N 1
ATOM 4577 C CA . LYS B 1 252 ? -5.525 29.707 -24.353 1.00 11.91 252 LYS B CA 1
ATOM 4578 C C . LYS B 1 252 ? -6.811 30.584 -24.365 1.00 12.66 252 LYS B C 1
ATOM 4579 O O . LYS B 1 252 ? -7.796 30.132 -24.965 1.00 12.63 252 LYS B O 1
ATOM 4585 N N . TRP B 1 253 ? -6.730 31.766 -23.787 1.00 13.01 253 TRP B N 1
ATOM 4586 C CA . TRP B 1 253 ? -7.889 32.720 -23.829 1.00 13.95 253 TRP B CA 1
ATOM 4587 C C . TRP B 1 253 ? -8.174 33.093 -25.290 1.00 13.80 253 TRP B C 1
ATOM 4588 O O . TRP B 1 253 ? -9.346 33.017 -25.762 1.00 15.11 253 TRP B O 1
ATOM 4599 N N . ALA B 1 254 ? -7.120 33.443 -26.028 1.00 12.52 254 ALA B N 1
ATOM 4600 C CA . ALA B 1 254 ? -7.267 33.889 -27.455 1.00 13.07 254 ALA B CA 1
ATOM 4601 C C . ALA B 1 254 ? -7.869 32.718 -28.219 1.00 14.73 254 ALA B C 1
ATOM 4602 O O . ALA B 1 254 ? -8.780 32.923 -29.017 1.00 15.20 254 ALA B O 1
ATOM 4604 N N . MET B 1 255 ? -7.397 31.482 -27.980 1.00 14.49 255 MET B N 1
ATOM 4605 C CA . MET B 1 255 ? -7.862 30.309 -28.750 1.00 13.58 255 MET B CA 1
ATOM 4606 C C . MET B 1 255 ? -9.339 30.018 -28.392 1.00 13.59 255 MET B C 1
ATOM 4607 O O . MET B 1 255 ? -10.164 29.639 -29.295 1.00 15.69 255 MET B O 1
ATOM 4612 N N A LYS B 1 256 ? -9.691 30.276 -27.137 0.50 13.19 256 LYS B N 1
ATOM 4613 N N B LYS B 1 256 ? -9.668 30.096 -27.109 0.50 14.57 256 LYS B N 1
ATOM 4614 C CA A LYS B 1 256 ? -11.122 30.209 -26.707 0.50 13.31 256 LYS B CA 1
ATOM 4615 C CA B LYS B 1 256 ? -11.079 29.854 -26.692 0.50 15.36 256 LYS B CA 1
ATOM 4616 C C A LYS B 1 256 ? -11.952 31.242 -27.488 0.50 13.83 256 LYS B C 1
ATOM 4617 C C B LYS B 1 256 ? -12.024 30.829 -27.409 0.50 16.26 256 LYS B C 1
ATOM 4618 O O A LYS B 1 256 ? -13.042 30.929 -28.046 0.50 13.87 256 LYS B O 1
ATOM 4619 O O B LYS B 1 256 ? -13.074 30.410 -27.941 0.50 15.91 256 LYS B O 1
ATOM 4630 N N A LYS B 1 257 ? -11.433 32.460 -27.575 0.50 15.19 257 LYS B N 1
ATOM 4631 N N B LYS B 1 257 ? -11.631 32.100 -27.490 0.50 16.42 257 LYS B N 1
ATOM 4632 C CA A LYS B 1 257 ? -12.169 33.538 -28.274 0.50 15.97 257 LYS B CA 1
ATOM 4633 C CA B LYS B 1 257 ? -12.440 33.134 -28.202 0.50 17.61 257 LYS B CA 1
ATOM 4634 C C A LYS B 1 257 ? -12.374 33.166 -29.742 0.50 18.17 257 LYS B C 1
ATOM 4635 C C B LYS B 1 257 ? -12.573 32.764 -29.662 0.50 18.48 257 LYS B C 1
ATOM 4636 O O A LYS B 1 257 ? -13.369 33.582 -30.378 0.50 16.27 257 LYS B O 1
ATOM 4637 O O B LYS B 1 257 ? -13.652 32.902 -30.255 0.50 17.47 257 LYS B O 1
ATOM 4648 N N . MET B 1 258 ? -11.459 32.341 -30.265 1.00 18.47 258 MET B N 1
ATOM 4649 C CA . MET B 1 258 ? -11.483 31.907 -31.665 1.00 18.31 258 MET B CA 1
ATOM 4650 C C . MET B 1 258 ? -12.289 30.622 -31.885 1.00 20.31 258 MET B C 1
ATOM 4651 O O . MET B 1 258 ? -12.436 30.107 -33.036 1.00 21.84 258 MET B O 1
ATOM 4656 N N . GLY B 1 259 ? -12.772 30.022 -30.801 1.00 19.98 259 GLY B N 1
ATOM 4657 C CA . GLY B 1 259 ? -13.549 28.786 -30.906 1.00 19.55 259 GLY B CA 1
ATOM 4658 C C . GLY B 1 259 ? -12.779 27.500 -31.151 1.00 19.28 259 GLY B C 1
ATOM 4659 O O . GLY B 1 259 ? -13.339 26.449 -31.521 1.00 19.66 259 GLY B O 1
ATOM 4660 N N . LEU B 1 260 ? -11.452 27.557 -30.947 1.00 16.44 260 LEU B N 1
ATOM 4661 C CA . LEU B 1 260 ? -10.630 26.409 -31.240 1.00 17.12 260 LEU B CA 1
ATOM 4662 C C . LEU B 1 260 ? -10.509 25.395 -30.116 1.00 16.17 260 LEU B C 1
ATOM 4663 O O . LEU B 1 260 ? -10.177 24.227 -30.348 1.00 18.77 260 LEU B O 1
ATOM 4668 N N . ILE B 1 261 ? -10.690 25.880 -28.878 1.00 15.39 261 ILE B N 1
ATOM 4669 C CA . ILE B 1 261 ? -10.584 25.022 -27.699 1.00 15.95 261 ILE B CA 1
ATOM 4670 C C . ILE B 1 261 ? -11.517 25.575 -26.609 1.00 16.61 261 ILE B C 1
ATOM 4671 O O . ILE B 1 261 ? -12.051 26.690 -26.720 1.00 17.14 261 ILE B O 1
ATOM 4676 N N . GLY B 1 262 ? -11.682 24.761 -25.562 1.00 18.34 262 GLY B N 1
ATOM 4677 C CA . GLY B 1 262 ? -12.449 25.237 -24.355 1.00 19.97 262 GLY B CA 1
ATOM 4678 C C . GLY B 1 262 ? -11.747 26.272 -23.484 1.00 19.60 262 GLY B C 1
ATOM 4679 O O . GLY B 1 262 ? -12.387 27.047 -22.771 1.00 21.79 262 GLY B O 1
ATOM 4680 N N . GLY B 1 263 ? -10.425 26.352 -23.577 1.00 18.76 263 GLY B N 1
ATOM 4681 C CA . GLY B 1 263 ? -9.688 27.425 -22.811 1.00 18.30 263 GLY B CA 1
ATOM 4682 C C . GLY B 1 263 ? -9.533 27.143 -21.315 1.00 18.32 263 GLY B C 1
ATOM 4683 O O . GLY B 1 263 ? -9.445 28.080 -20.496 1.00 19.52 263 GLY B O 1
ATOM 4684 N N . GLU B 1 264 ? -9.513 25.873 -20.948 1.00 17.56 264 GLU B N 1
ATOM 4685 C CA . GLU B 1 264 ? -9.320 25.524 -19.546 1.00 18.00 264 GLU B CA 1
ATOM 4686 C C . GLU B 1 264 ? -7.828 25.289 -19.239 1.00 17.06 264 GLU B C 1
ATOM 4687 O O . GLU B 1 264 ? -7.171 24.597 -20.005 1.00 19.12 264 GLU B O 1
ATOM 4693 N N . LEU B 1 265 ? -7.403 25.780 -18.061 1.00 15.70 265 LEU B N 1
ATOM 4694 C CA . LEU B 1 265 ? -6.022 25.574 -17.592 1.00 16.52 265 LEU B CA 1
ATOM 4695 C C . LEU B 1 265 ? -6.045 24.785 -16.303 1.00 16.26 265 LEU B C 1
ATOM 4696 O O . LEU B 1 265 ? -7.004 24.944 -15.477 1.00 17.59 265 LEU B O 1
ATOM 4701 N N . ARG B 1 266 ? -5.060 23.903 -16.156 1.00 15.39 266 ARG B N 1
ATOM 4702 C CA . ARG B 1 266 ? -4.959 23.153 -14.928 1.00 12.96 266 ARG B CA 1
ATOM 4703 C C . ARG B 1 266 ? -4.331 24.000 -13.820 1.00 13.99 266 ARG B C 1
ATOM 4704 O O . ARG B 1 266 ? -3.209 24.569 -14.022 1.00 13.15 266 ARG B O 1
ATOM 4712 N N . LEU B 1 267 ? -4.942 23.979 -12.634 1.00 12.44 267 LEU B N 1
ATOM 4713 C CA . LEU B 1 267 ? -4.386 24.706 -11.475 1.00 11.74 267 LEU B CA 1
ATOM 4714 C C . LEU B 1 267 ? -2.972 24.151 -11.179 1.00 11.11 267 LEU B C 1
ATOM 4715 O O . LEU B 1 267 ? -2.781 22.941 -11.228 1.00 12.01 267 LEU B O 1
ATOM 4720 N N . PRO B 1 268 ? -2.022 25.024 -10.881 1.00 9.96 268 PRO B N 1
ATOM 4721 C CA . PRO B 1 268 ? -2.195 26.419 -10.397 1.00 11.41 268 PRO B CA 1
ATOM 4722 C C . PRO B 1 268 ? -2.233 27.464 -11.515 1.00 13.07 268 PRO B C 1
ATOM 4723 O O . PRO B 1 268 ? -2.275 28.654 -11.203 1.00 12.18 268 PRO B O 1
ATOM 4727 N N . MET B 1 269 ? -2.250 27.017 -12.774 1.00 12.23 269 MET B N 1
ATOM 4728 C CA . MET B 1 269 ? -2.441 27.979 -13.872 1.00 11.08 269 MET B CA 1
ATOM 4729 C C . MET B 1 269 ? -3.917 28.414 -13.889 1.00 12.90 269 MET B C 1
ATOM 4730 O O . MET B 1 269 ? -4.769 27.643 -13.506 1.00 14.53 269 MET B O 1
ATOM 4735 N N . THR B 1 270 ? -4.144 29.676 -14.249 1.00 13.55 270 THR B N 1
ATOM 4736 C CA . THR B 1 270 ? -5.464 30.328 -14.099 1.00 11.79 270 THR B CA 1
ATOM 4737 C C . THR B 1 270 ? -5.855 30.973 -15.433 1.00 13.91 270 THR B C 1
ATOM 4738 O O . THR B 1 270 ? -4.998 31.404 -16.232 1.00 14.61 270 THR B O 1
ATOM 4742 N N A GLU B 1 271 ? -7.154 30.981 -15.737 0.50 13.03 271 GLU B N 1
ATOM 4743 N N B GLU B 1 271 ? -7.150 31.137 -15.623 0.50 13.14 271 GLU B N 1
ATOM 4744 C CA A GLU B 1 271 ? -7.586 31.687 -16.976 0.50 13.27 271 GLU B CA 1
ATOM 4745 C CA B GLU B 1 271 ? -7.617 31.895 -16.779 0.50 13.75 271 GLU B CA 1
ATOM 4746 C C A GLU B 1 271 ? -7.220 33.193 -16.902 0.50 13.18 271 GLU B C 1
ATOM 4747 C C B GLU B 1 271 ? -7.144 33.337 -16.837 0.50 13.40 271 GLU B C 1
ATOM 4748 O O A GLU B 1 271 ? -7.186 33.776 -15.805 0.50 12.82 271 GLU B O 1
ATOM 4749 O O B GLU B 1 271 ? -6.994 34.037 -15.799 0.50 12.58 271 GLU B O 1
ATOM 4760 N N . LEU B 1 272 ? -6.946 33.814 -18.077 1.00 13.36 272 LEU B N 1
ATOM 4761 C CA . LEU B 1 272 ? -6.459 35.175 -18.245 1.00 12.12 272 LEU B CA 1
ATOM 4762 C C . LEU B 1 272 ? -7.292 36.219 -17.477 1.00 13.27 272 LEU B C 1
ATOM 4763 O O . LEU B 1 272 ? -8.539 36.174 -17.546 1.00 14.30 272 LEU B O 1
ATOM 4768 N N . SER B 1 273 ? -6.594 37.102 -16.755 1.00 15.31 273 SER B N 1
ATOM 4769 C CA . SER B 1 273 ? -7.323 38.088 -15.916 1.00 15.92 273 SER B CA 1
ATOM 4770 C C . SER B 1 273 ? -8.161 38.982 -16.870 1.00 16.78 273 SER B C 1
ATOM 4771 O O . SER B 1 273 ? -7.725 39.351 -17.949 1.00 15.82 273 SER B O 1
ATOM 4774 N N . GLU B 1 274 ? -9.327 39.404 -16.367 1.00 17.29 274 GLU B N 1
ATOM 4775 C CA . GLU B 1 274 ? -10.273 40.190 -17.175 1.00 17.09 274 GLU B CA 1
ATOM 4776 C C . GLU B 1 274 ? -9.681 41.464 -17.646 1.00 16.64 274 GLU B C 1
ATOM 4777 O O . GLU B 1 274 ? -10.042 41.964 -18.706 1.00 18.41 274 GLU B O 1
ATOM 4783 N N . LYS B 1 275 ? -8.783 42.058 -16.891 1.00 18.03 275 LYS B N 1
ATOM 4784 C CA . LYS B 1 275 ? -8.210 43.316 -17.298 1.00 19.43 275 LYS B CA 1
ATOM 4785 C C . LYS B 1 275 ? -7.446 43.303 -18.623 1.00 20.91 275 LYS B C 1
ATOM 4786 O O . LYS B 1 275 ? -7.099 44.368 -19.135 1.00 22.16 275 LYS B O 1
ATOM 4792 N N . HIS B 1 276 ? -7.089 42.101 -19.091 1.00 19.14 276 HIS B N 1
ATOM 4793 C CA . HIS B 1 276 ? -6.341 41.940 -20.392 1.00 18.53 276 HIS B CA 1
ATOM 4794 C C . HIS B 1 276 ? -7.247 41.563 -21.550 1.00 18.56 276 HIS B C 1
ATOM 4795 O O . HIS B 1 276 ? -6.809 41.541 -22.727 1.00 18.78 276 HIS B O 1
ATOM 4802 N N . HIS B 1 277 ? -8.530 41.281 -21.278 1.00 16.79 277 HIS B N 1
ATOM 4803 C CA . HIS B 1 277 ? -9.391 40.743 -22.301 1.00 16.52 277 HIS B CA 1
ATOM 4804 C C . HIS B 1 277 ? -9.652 41.719 -23.427 1.00 18.96 277 HIS B C 1
ATOM 4805 O O . HIS B 1 277 ? -9.674 41.293 -24.601 1.00 19.09 277 HIS B O 1
ATOM 4812 N N . GLN B 1 278 ? -9.959 42.982 -23.053 1.00 19.86 278 GLN B N 1
ATOM 4813 C CA . GLN B 1 278 ? -10.314 43.930 -24.102 1.00 22.43 278 GLN B CA 1
ATOM 4814 C C . GLN B 1 278 ? -9.152 44.158 -25.122 1.00 20.46 278 GLN B C 1
ATOM 4815 O O . GLN B 1 278 ? -9.379 44.159 -26.355 1.00 20.86 278 GLN B O 1
ATOM 4821 N N . ALA B 1 279 ? -7.957 44.355 -24.575 1.00 18.92 279 ALA B N 1
ATOM 4822 C CA . ALA B 1 279 ? -6.764 44.681 -25.391 1.00 19.33 279 ALA B CA 1
ATOM 4823 C C . ALA B 1 279 ? -6.516 43.466 -26.328 1.00 19.58 279 ALA B C 1
ATOM 4824 O O . ALA B 1 279 ? -6.255 43.630 -27.525 1.00 20.21 279 ALA B O 1
ATOM 4826 N N . LEU B 1 280 ? -6.687 42.245 -25.824 1.00 18.60 280 LEU B N 1
ATOM 4827 C CA . LEU B 1 280 ? -6.341 41.069 -26.636 1.00 17.06 280 LEU B CA 1
ATOM 4828 C C . LEU B 1 280 ? -7.411 40.786 -27.699 1.00 18.26 280 LEU B C 1
ATOM 4829 O O . LEU B 1 280 ? -7.079 40.484 -28.849 1.00 16.83 280 LEU B O 1
ATOM 4834 N N . GLU B 1 281 ? -8.701 40.979 -27.339 1.00 18.07 281 GLU B N 1
ATOM 4835 C CA . GLU B 1 281 ? -9.729 40.824 -28.273 1.00 20.22 281 GLU B CA 1
ATOM 4836 C C . GLU B 1 281 ? -9.557 41.886 -29.399 1.00 19.28 281 GLU B C 1
ATOM 4837 O O . GLU B 1 281 ? -9.773 41.547 -30.546 1.00 20.89 281 GLU B O 1
ATOM 4843 N N . LYS B 1 282 ? -9.179 43.109 -29.050 1.00 19.80 282 LYS B N 1
ATOM 4844 C CA . LYS B 1 282 ? -9.070 44.205 -30.061 1.00 19.27 282 LYS B CA 1
ATOM 4845 C C . LYS B 1 282 ? -7.992 43.770 -31.076 1.00 21.01 282 LYS B C 1
ATOM 4846 O O . LYS B 1 282 ? -8.176 43.853 -32.275 1.00 20.36 282 LYS B O 1
ATOM 4852 N N . VAL B 1 283 ? -6.889 43.238 -30.542 1.00 19.49 283 VAL B N 1
ATOM 4853 C CA . VAL B 1 283 ? -5.809 42.713 -31.403 1.00 18.90 283 VAL B CA 1
ATOM 4854 C C . VAL B 1 283 ? -6.234 41.599 -32.319 1.00 18.71 283 VAL B C 1
ATOM 4855 O O . VAL B 1 283 ? -5.891 41.660 -33.521 1.00 18.69 283 VAL B O 1
ATOM 4859 N N . LEU B 1 284 ? -7.000 40.603 -31.839 1.00 16.10 284 LEU B N 1
ATOM 4860 C CA . LEU B 1 284 ? -7.394 39.509 -32.630 1.00 19.02 284 LEU B CA 1
ATOM 4861 C C . LEU B 1 284 ? -8.326 40.005 -33.746 1.00 20.58 284 LEU B C 1
ATOM 4862 O O . LEU B 1 284 ? -8.243 39.531 -34.869 1.00 20.00 284 LEU B O 1
ATOM 4867 N N . LYS B 1 285 ? -9.182 40.991 -33.427 1.00 20.13 285 LYS B N 1
ATOM 4868 C CA A LYS B 1 285 ? -10.104 41.586 -34.421 0.50 19.79 285 LYS B CA 1
ATOM 4869 C CA B LYS B 1 285 ? -10.090 41.498 -34.464 0.50 20.29 285 LYS B CA 1
ATOM 4870 C C . LYS B 1 285 ? -9.332 42.331 -35.495 1.00 18.93 285 LYS B C 1
ATOM 4871 O O . LYS B 1 285 ? -9.649 42.214 -36.703 1.00 20.64 285 LYS B O 1
ATOM 4882 N N A ASN B 1 286 ? -8.350 43.116 -35.024 0.50 19.72 286 ASN B N 1
ATOM 4883 N N B ASN B 1 286 ? -8.391 43.143 -35.073 0.50 19.46 286 ASN B N 1
ATOM 4884 C CA A ASN B 1 286 ? -7.413 43.938 -35.841 0.50 19.81 286 ASN B CA 1
ATOM 4885 C CA B ASN B 1 286 ? -7.615 43.899 -36.041 0.50 19.41 286 ASN B CA 1
ATOM 4886 C C A ASN B 1 286 ? -6.627 43.117 -36.857 0.50 20.60 286 ASN B C 1
ATOM 4887 C C B ASN B 1 286 ? -6.947 42.952 -37.047 0.50 20.83 286 ASN B C 1
ATOM 4888 O O A ASN B 1 286 ? -6.203 43.656 -37.895 0.50 17.47 286 ASN B O 1
ATOM 4889 O O B ASN B 1 286 ? -6.909 43.223 -38.252 0.50 19.52 286 ASN B O 1
ATOM 4898 N N . LEU B 1 287 ? -6.443 41.826 -36.544 1.00 19.57 287 LEU B N 1
ATOM 4899 C CA . LEU B 1 287 ? -5.685 40.873 -37.380 1.00 21.36 287 LEU B CA 1
ATOM 4900 C C . LEU B 1 287 ? -6.647 39.990 -38.120 1.00 21.29 287 LEU B C 1
ATOM 4901 O O . LEU B 1 287 ? -6.232 39.061 -38.852 1.00 23.39 287 LEU B O 1
ATOM 4906 N N . GLU B 1 288 ? -7.966 40.220 -37.927 1.00 23.15 288 GLU B N 1
ATOM 4907 C CA . GLU B 1 288 ? -9.001 39.460 -38.622 1.00 24.98 288 GLU B CA 1
ATOM 4908 C C . GLU B 1 288 ? -8.989 37.977 -38.243 1.00 24.58 288 GLU B C 1
ATOM 4909 O O . GLU B 1 288 ? -9.451 37.077 -39.014 1.00 24.93 288 GLU B O 1
ATOM 4915 N N . LEU B 1 289 ? -8.505 37.715 -37.014 1.00 23.80 289 LEU B N 1
ATOM 4916 C CA . LEU B 1 289 ? -8.475 36.344 -36.515 1.00 23.81 289 LEU B CA 1
ATOM 4917 C C . LEU B 1 289 ? -9.815 35.988 -35.878 1.00 25.09 289 LEU B C 1
ATOM 4918 O O . LEU B 1 289 ? -10.094 34.806 -35.704 1.00 27.26 289 LEU B O 1
ATOM 4923 N N A ILE B 1 290 ? -10.544 37.054 -35.467 0.50 24.04 290 ILE B N 1
ATOM 4924 N N B ILE B 1 290 ? -10.613 36.993 -35.491 0.50 25.80 290 ILE B N 1
ATOM 4925 C CA A ILE B 1 290 ? -11.934 37.063 -34.956 0.50 23.77 290 ILE B CA 1
ATOM 4926 C CA B ILE B 1 290 ? -12.035 36.796 -35.154 0.50 26.74 290 ILE B CA 1
ATOM 4927 C C A ILE B 1 290 ? -12.705 38.231 -35.605 0.50 22.72 290 ILE B C 1
ATOM 4928 C C B ILE B 1 290 ? -12.839 37.929 -35.798 0.50 27.17 290 ILE B C 1
ATOM 4929 O O A ILE B 1 290 ? -12.119 39.004 -36.350 0.50 20.34 290 ILE B O 1
ATOM 4930 O O B ILE B 1 290 ? -14.054 37.914 -35.751 0.50 27.33 290 ILE B O 1
#